Protein AF-A0AAJ5RGN9-F1 (afdb_monomer)

Organism: Latilactobacillus curvatus (NCBI:txid28038)

Secondary structure (DSSP, 8-state):
--S-HHHHHH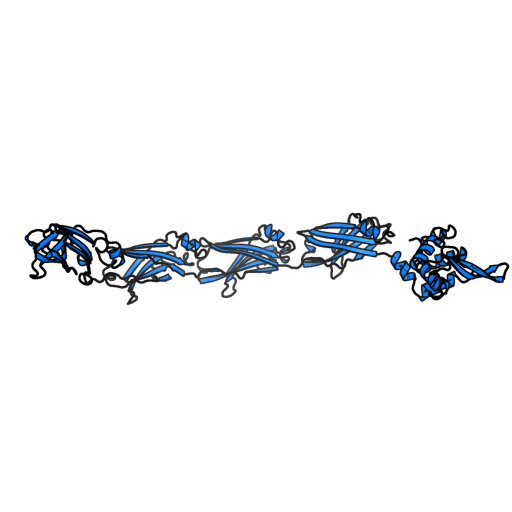HHHHHHTTTTSHHHHHS--SS--BS-BTTBEEEEEEEEEETTEEEEEEEEEE--SSHHHHHHHHHHHHHH-GGGTTTTT---HHHHHHHHHHTTS-S-TTHHHHHHHHHHHTTTHHHHHHHHS-EEEEEEEEEEETTEEEEEEEEEEGGGTT--EEEEEEEETTT--EEEEEE---B--HHHHHHSTT-GGGTT-EEEEEEEPPGGGTT-EEEEEEEEESSTTSSSSEEEEEEEEEEE----EEEEEEEEEEETTEEEEEEEEEEGGGGG-SEEEEEEEETTT--EEEEEE---B--HHHHHHSTTSTTSTT-EEEEEEE--TTTTT-EEEEEEEEESSTTS--EEEEEEEEEEEES--EEEEEEEEEEETTEEEEEEEEEEGGGGT--EEEEEEEETTT--EEEEEEE--B--HHHHHH-TTSTTGGG-EEEEEEE--TTTTT-EEEEEEEEESSSSTTSSEEEEE-SS-EEPPPS-TTTT-EEEEEEEEE-SSEEEEEEEEE-GGGTT--EEEEEEEETTT--EEEEEEE--B--HHHHHH-TTSTTGGG-EEEEEEE--TTTTT-EEEEEEEEESSTTS-SSEEEEEEEEEEE--

Radius of gyration: 55.75 Å; Cα contacts (8 Å, |Δi|>4): 1409; chains: 1; bounding box: 126×39×143 Å

Solvent-accessible surface area (backbone atoms only — not comparable to full-atom values): 32634 Å² total; per-residue (Å²): 108,63,75,52,56,20,56,52,52,23,43,30,38,65,60,4,58,72,54,67,31,69,54,20,65,76,20,19,26,33,67,70,52,70,41,62,41,97,85,30,55,41,82,43,80,42,80,45,82,56,96,91,41,80,43,80,44,79,41,50,25,30,27,38,97,37,58,65,56,34,52,53,51,50,52,48,53,46,74,71,37,77,80,42,58,87,42,46,65,56,86,48,64,73,57,39,34,45,46,43,40,75,63,58,75,51,91,57,94,53,48,32,60,53,37,51,49,44,22,63,76,66,52,28,55,56,55,35,42,67,76,60,66,41,76,50,70,53,72,80,39,75,46,81,55,58,64,27,32,42,42,24,32,36,48,35,36,45,85,43,71,81,32,84,34,39,33,43,31,40,19,36,58,86,79,62,45,81,75,48,77,42,82,54,71,67,31,80,27,68,70,48,20,68,77,36,71,81,33,76,33,16,37,52,20,21,40,76,46,78,43,75,66,50,83,92,45,66,61,39,46,27,22,44,29,46,34,35,7,58,33,94,84,58,83,43,73,64,51,78,47,77,48,87,62,72,44,72,27,64,75,40,74,52,68,51,75,78,38,75,46,35,53,89,49,20,39,40,38,31,32,36,52,23,30,42,56,44,79,67,36,70,33,37,32,42,34,39,24,32,60,86,78,70,43,77,71,50,72,40,85,51,71,65,35,81,26,68,69,45,25,71,74,43,35,74,25,78,33,17,39,54,15,19,42,74,50,77,42,75,69,50,77,86,51,47,75,39,37,36,25,49,32,44,35,26,18,57,35,83,82,83,52,56,83,56,43,76,44,79,47,89,67,65,46,68,28,63,54,78,50,71,54,47,84,51,66,52,71,55,102,58,34,42,37,42,37,36,34,52,25,30,34,52,41,88,55,21,71,35,40,33,39,36,36,24,31,64,87,76,71,44,79,62,50,71,48,77,50,65,69,35,80,25,67,68,45,24,69,77,38,51,57,35,40,30,17,40,52,15,18,40,66,48,80,41,75,69,47,85,80,45,60,52,35,46,30,31,43,32,46,30,32,5,50,40,94,57,69,89,42,75,61,49,76,46,69,43,90,60,71,44,77,42,63,67,84,55,59,75,74,60,74,47,65,48,51,77,40,60,47,60,76,77,57,32,38,36,41,28,33,36,52,27,24,50,62,43,68,84,31,84,36,38,32,40,34,36,25,33,66,87,77,71,41,78,77,48,74,44,82,55,66,70,33,80,25,68,68,45,26,70,75,42,60,89,28,75,36,15,45,54,18,22,37,75,48,74,41,76,64,48,84,90,47,50,80,34,44,36,29,40,33,46,32,31,10,62,36,94,86,68,83,45,78,66,48,77,42,80,42,86,50,69,28,68,29,108

InterPro domains:
  IPR002901 Mannosyl-glycoprotein endo-beta-N-acetylglucosamidase-like domain [PF01832] (4-124)
  IPR002901 Mannosyl-glycoprotein endo-beta-N-acetylglucosamidase-like domain [SM00047] (2-128)
  IPR051056 Glycosyl Hydrolase Family 73 [PTHR33308] (5-159)

Sequence (608 aa):
MYLLPSVSGAQAILESSWGQSLLATDANNLFGIKGEYNGQFSIMPTQEFVNGQYITVNAKFRKYPSWNESIEDHGDFLASNSRYNNLLHVTDYKKVTRLLQSDGYATAPTYATSLNRIIEQYHLYDWDNSVIDVNSADLNAASVEGNKIHIKGWHVNSKAANQQNSFLFLLDANTKAEVKRYRIQRKDRQDVKNTFPNVTTALNSGFDEEIPVTDDMYGRKFVVMSRYSGDVNGNSNNTDYLFNNVISFPDSTASHLDTFKITNNKIEITGWHASTASRTAQSSYLILMNASNGQEYKRYKITRNARPDVQAAVPYIYNSLNSGFKLEIPITSDMHGKTFKVISRYASQDNEQGSLSDANFDQTIGLNENISSINDGWMDAHMLHVRGWHAIDDIANKPYHTLIFMDANTNSELSRTTVTNTQRPDVQQAYPNVANSLNSGFSADINLTAKMKGKKIYVLSRYSKTANPNQDFIDSRLSRDISTFSTNENAENVGNIDELISNGATLKARGWHAANATKGKQYHFLILMDRNSNQEIKRVKVTNEKRTDVRAAVPYLYNSLNSGFNTDIPITNDLKGRYIYVISRYTSDSAGNKDAVDYLGNRTALIK

Mean predicted aligned error: 17.95 Å

pLDDT: mean 88.22, std 9.24, range [45.69, 98.06]

Nearest PDB structures (foldseek):
  7qfu-assembly1_A  TM=8.780E-01  e=5.770E-10  Enterococcus faecalis
  3vwo-assembly1_A  TM=8.612E-01  e=1.221E-07  Sphingomonas sp. A1
  5dn5-assembly2_B  TM=7.603E-01  e=1.777E-06  Salmonella enterica subsp. enterica serovar Typhimurium str. LT2
  3k3t-assembly1_A  TM=7.595E-01  e=2.727E-06  Sphingomonas sp. A1
  7k0z-assembly1_C  TM=2.477E-01  e=3.967E-05  Monodelphis domestica

Foldseek 3Di:
DFDFQLLLVLQLCVQCVNLVRPCCVVQVASRQAFDEDVNDWDWDWDWDQDPNDTDTDTTTTYGDPHVVVNSVVVSVVLVVDPLNNVLTPDLDLLVSLVSCVVSPVDPDPCRSVSSVCSCVVVVSNVSSCPLQFDWDKDWPAFDDDFQKTKTKIFIFGQLLLLQPWKKKFWAFLPPRHTDDIDTFFFDADVVQCVVNVPTNCSGRGITIDIGGRDLVQAQTKTWMKMKGHNDPVRPDRIDIDTDNDIDHLRQDKDWDWPDFFAAQQKTKTKIFIFGSLLPLFPWKWKWKAQPVPRHTPDIDTWFFAADVVQCNVCSSGPCSRRGITIDIGHHDQVQAPTKIWIKIFGANDPPPDHTSDIDGDPDIAHQFDWDWAWDDWDDADFKTKTKIFIFHSNCVQFVWKKKWKAFPVPRHTQDMDTWFFDADVVQCVVCVRTNCSRRGITIDIDGHDPSRAQTWIKMWIKGGNDNPRVHRIDTDIHPDIDGHYHPPQPPDWDKEFPDFEAPQFWTKTKMFIFGQLLVLQPWKKKFKAFPVPRDTQDIDTWFFDADVVQCVVCVNTNCSRRGITIDTGGDDPSQAQTWIWIKIWGHNDPVRDDSIDIDGYPDIYHHD

Structure (mmCIF, N/CA/C/O backbone):
data_AF-A0AAJ5RGN9-F1
#
_entry.id   AF-A0AAJ5RGN9-F1
#
loop_
_atom_site.group_PDB
_atom_site.id
_atom_site.type_symbol
_atom_site.label_atom_id
_atom_site.label_alt_id
_atom_site.label_comp_id
_atom_site.label_asym_id
_atom_site.label_entity_id
_atom_site.label_seq_id
_atom_site.pdbx_PDB_ins_code
_atom_site.Cartn_x
_atom_site.Cartn_y
_atom_site.Cartn_z
_atom_site.occupancy
_atom_site.B_iso_or_equiv
_atom_site.auth_seq_id
_atom_site.auth_comp_id
_atom_site.auth_asym_id
_atom_site.auth_atom_id
_atom_site.pdbx_PDB_model_num
ATOM 1 N N . MET A 1 1 ? 25.162 -4.848 -51.001 1.00 52.41 1 MET A N 1
ATOM 2 C CA . MET A 1 1 ? 25.128 -3.550 -51.710 1.00 52.41 1 MET A CA 1
ATOM 3 C C . MET A 1 1 ? 25.912 -3.663 -53.006 1.00 52.41 1 MET A C 1
ATOM 5 O O . MET A 1 1 ? 27.101 -3.956 -52.946 1.00 52.41 1 MET A O 1
ATOM 9 N N . TYR A 1 2 ? 25.239 -3.533 -54.150 1.00 67.69 2 TYR A N 1
ATOM 10 C CA . TYR A 1 2 ? 25.827 -3.798 -55.469 1.00 67.69 2 TYR A CA 1
ATOM 11 C C . TYR A 1 2 ? 26.401 -2.534 -56.136 1.00 67.69 2 TYR A C 1
ATOM 13 O O . TYR A 1 2 ? 27.426 -2.634 -56.796 1.00 67.69 2 TYR A O 1
ATOM 21 N N . LEU A 1 3 ? 25.829 -1.350 -55.879 1.00 81.00 3 LEU A N 1
ATOM 22 C CA . LEU A 1 3 ? 26.261 -0.058 -56.429 1.00 81.00 3 LEU A CA 1
ATOM 23 C C . LEU A 1 3 ? 26.035 1.071 -55.407 1.00 81.00 3 LEU A C 1
ATOM 25 O O . LEU A 1 3 ? 25.104 0.985 -54.606 1.00 81.00 3 LEU A O 1
ATOM 29 N N . LEU A 1 4 ? 26.874 2.111 -55.434 1.00 89.94 4 LEU A N 1
ATOM 30 C CA . LEU A 1 4 ? 26.773 3.287 -54.561 1.00 89.94 4 LEU A CA 1
ATOM 31 C C . LEU A 1 4 ? 25.638 4.239 -55.008 1.00 89.94 4 LEU A C 1
ATOM 33 O O . LEU A 1 4 ? 25.644 4.681 -56.165 1.00 89.94 4 LEU A O 1
ATOM 37 N N . PRO A 1 5 ? 24.674 4.580 -54.126 1.00 92.25 5 PRO A N 1
ATOM 38 C CA . PRO A 1 5 ? 23.654 5.591 -54.373 1.00 92.25 5 PRO A CA 1
ATOM 39 C C . PRO A 1 5 ? 24.228 6.930 -54.820 1.00 92.25 5 PRO A C 1
ATOM 41 O O . PRO A 1 5 ? 23.656 7.551 -55.711 1.00 92.25 5 PRO A O 1
ATOM 44 N N . SER A 1 6 ? 25.366 7.357 -54.265 1.00 95.12 6 SER A N 1
ATOM 45 C CA . SER A 1 6 ? 26.010 8.617 -54.643 1.00 95.12 6 SER A CA 1
ATOM 46 C C . SER A 1 6 ? 26.398 8.640 -56.120 1.00 95.12 6 SER A C 1
ATOM 48 O O . SER A 1 6 ? 26.142 9.617 -56.823 1.00 95.12 6 SER A O 1
ATOM 50 N N . VAL A 1 7 ? 26.961 7.532 -56.611 1.00 95.44 7 VAL A N 1
ATOM 51 C CA . VAL A 1 7 ? 27.383 7.360 -58.002 1.00 95.44 7 VAL A CA 1
ATOM 52 C C . VAL A 1 7 ? 26.166 7.311 -58.915 1.00 95.44 7 VAL A C 1
ATOM 54 O O . VAL A 1 7 ? 26.137 8.023 -59.914 1.00 95.44 7 VAL A O 1
ATOM 57 N N . SER A 1 8 ? 25.132 6.556 -58.536 1.00 95.00 8 SER A N 1
ATOM 58 C CA . SER A 1 8 ? 23.880 6.490 -59.303 1.00 95.00 8 SER A CA 1
ATOM 59 C C . SER A 1 8 ? 23.205 7.861 -59.395 1.00 95.00 8 SER A C 1
ATOM 61 O O . SER A 1 8 ? 22.815 8.287 -60.478 1.00 95.00 8 SER A O 1
ATOM 63 N N . GLY A 1 9 ? 23.125 8.599 -58.285 1.00 96.38 9 GLY A N 1
ATOM 64 C CA . GLY A 1 9 ? 22.582 9.956 -58.260 1.00 96.38 9 GLY A CA 1
ATOM 65 C C . GLY A 1 9 ? 23.393 10.926 -59.118 1.00 96.38 9 GLY A C 1
ATOM 66 O O . GLY A 1 9 ? 22.825 11.697 -59.887 1.00 96.38 9 GLY A O 1
ATOM 67 N N . ALA A 1 10 ? 24.724 10.855 -59.048 1.00 97.31 10 ALA A N 1
ATOM 68 C CA . ALA A 1 10 ? 25.598 11.705 -59.847 1.00 97.31 10 ALA A CA 1
ATOM 69 C C . ALA A 1 10 ? 25.514 11.405 -61.349 1.00 97.31 10 ALA A C 1
ATOM 71 O O . ALA A 1 10 ? 25.504 12.342 -62.147 1.00 97.31 10 ALA A O 1
ATOM 72 N N . GLN A 1 11 ? 25.425 10.127 -61.735 1.00 96.00 11 GLN A N 1
ATOM 73 C CA . GLN A 1 11 ? 25.200 9.730 -63.125 1.00 96.00 11 GLN A CA 1
ATOM 74 C C . GLN A 1 11 ? 23.835 10.218 -63.601 1.00 96.00 11 GLN A C 1
ATOM 76 O O . GLN A 1 11 ? 23.774 10.893 -64.620 1.00 96.00 11 GLN A O 1
ATOM 81 N N . ALA A 1 12 ? 22.765 10.002 -62.831 1.00 96.81 12 ALA A N 1
ATOM 82 C CA . ALA A 1 12 ? 21.447 10.523 -63.180 1.00 96.81 12 ALA A CA 1
ATOM 83 C C . ALA A 1 12 ? 21.486 12.045 -63.391 1.00 96.81 12 ALA A C 1
ATOM 85 O O . ALA A 1 12 ? 21.034 12.526 -64.423 1.00 96.81 12 ALA A O 1
ATOM 86 N N . ILE A 1 13 ? 22.088 12.812 -62.476 1.00 97.19 13 ILE A N 1
ATOM 87 C CA . ILE A 1 13 ? 22.228 14.272 -62.605 1.00 97.19 13 ILE A CA 1
ATOM 88 C C . ILE A 1 13 ? 22.978 14.663 -63.886 1.00 97.19 13 ILE A C 1
ATOM 90 O O . ILE A 1 13 ? 22.528 15.555 -64.612 1.00 97.19 13 ILE A O 1
ATOM 94 N N . LEU A 1 14 ? 24.120 14.018 -64.147 1.00 95.00 14 LEU A N 1
ATOM 95 C CA . LEU A 1 14 ? 24.997 14.342 -65.269 1.00 95.00 14 LEU A CA 1
ATOM 96 C C . LEU A 1 14 ? 24.352 13.998 -66.616 1.00 95.00 14 LEU A C 1
ATOM 98 O O . LEU A 1 14 ? 24.312 14.847 -67.504 1.00 95.00 14 LEU A O 1
ATOM 102 N N . GLU A 1 15 ? 23.837 12.778 -66.754 1.00 92.06 15 GLU A N 1
ATOM 103 C CA . GLU A 1 15 ? 23.309 12.238 -68.013 1.00 92.06 15 GLU A CA 1
ATOM 104 C C . GLU A 1 15 ? 21.949 12.859 -68.378 1.00 92.06 15 GLU A C 1
ATOM 106 O O . GLU A 1 15 ? 21.635 13.064 -69.552 1.00 92.06 15 GLU A O 1
ATOM 111 N N . SER A 1 16 ? 21.140 13.221 -67.377 1.00 94.31 16 SER A N 1
ATOM 112 C CA . SER A 1 16 ? 19.808 13.802 -67.596 1.00 94.31 16 SER A CA 1
ATOM 113 C C . SER A 1 16 ? 19.771 15.329 -67.593 1.00 94.31 16 SER A C 1
ATOM 115 O O . SER A 1 16 ? 18.699 15.901 -67.781 1.00 94.31 16 SER A O 1
ATOM 117 N N . SER A 1 17 ? 20.902 16.009 -67.370 1.00 93.56 17 SER A N 1
ATOM 118 C CA . SER A 1 17 ? 20.924 17.461 -67.128 1.00 93.56 17 SER A CA 1
ATOM 119 C C . SER A 1 17 ? 19.930 17.870 -66.030 1.00 93.56 17 SER A C 1
ATOM 121 O O . SER A 1 17 ? 19.039 18.682 -66.266 1.00 93.56 17 SER A O 1
ATOM 123 N N . TRP A 1 18 ? 20.047 17.276 -64.836 1.00 94.81 18 TRP A N 1
ATOM 124 C CA . TRP A 1 18 ? 19.104 17.497 -63.722 1.00 94.81 18 TRP A CA 1
ATOM 125 C C . TRP A 1 18 ? 17.646 17.132 -64.045 1.00 94.81 18 TRP A C 1
ATOM 127 O O . TRP A 1 18 ? 16.711 17.810 -63.621 1.00 94.81 18 TRP A O 1
ATOM 137 N N . GLY A 1 19 ? 17.444 16.067 -64.818 1.00 94.38 19 GLY A N 1
ATOM 138 C CA . GLY A 1 19 ? 16.126 15.596 -65.241 1.00 94.38 19 GLY A CA 1
ATOM 139 C C . GLY A 1 19 ? 15.469 16.451 -66.325 1.00 94.38 19 GLY A C 1
ATOM 140 O O . GLY A 1 19 ? 14.308 16.222 -66.644 1.00 94.38 19 GLY A O 1
ATOM 141 N N . GLN A 1 20 ? 16.181 17.435 -66.883 1.00 94.81 20 GLN A N 1
ATOM 142 C CA . GLN A 1 20 ? 15.637 18.379 -67.865 1.00 94.81 20 GLN A CA 1
ATOM 143 C C . GLN A 1 20 ? 15.880 17.955 -69.317 1.00 94.81 20 GLN A C 1
ATOM 145 O O . GLN A 1 20 ? 15.343 18.580 -70.231 1.00 94.81 20 GLN A O 1
ATOM 150 N N . SER A 1 21 ? 16.707 16.933 -69.563 1.00 93.31 21 SER A N 1
ATOM 151 C CA . SER A 1 21 ? 16.941 16.451 -70.922 1.00 93.31 21 SER A CA 1
ATOM 152 C C . SER A 1 21 ? 15.660 15.862 -71.509 1.00 93.31 21 SER A C 1
ATOM 154 O O . SER A 1 21 ? 14.897 15.189 -70.818 1.00 93.31 21 SER A O 1
ATOM 156 N N . LEU A 1 22 ? 15.460 16.052 -72.815 1.00 90.81 22 LEU A N 1
ATOM 157 C CA . LEU A 1 22 ? 14.297 15.510 -73.525 1.00 90.81 22 LEU A CA 1
ATOM 158 C C . LEU A 1 22 ? 14.175 13.988 -73.345 1.00 90.81 22 LEU A C 1
ATOM 160 O O . LEU A 1 22 ? 13.083 13.438 -73.253 1.00 90.81 22 LEU A O 1
ATOM 164 N N . LEU A 1 23 ? 15.312 13.291 -73.259 1.00 93.19 23 LEU A N 1
ATOM 165 C CA . LEU A 1 23 ? 15.337 11.853 -73.021 1.00 93.19 23 LEU A CA 1
ATOM 166 C C . LEU A 1 23 ? 14.845 11.492 -71.604 1.00 93.19 23 LEU A C 1
ATOM 168 O O . LEU A 1 23 ? 14.118 10.510 -71.438 1.00 93.19 23 LEU A O 1
ATOM 172 N N . ALA A 1 24 ? 15.185 12.296 -70.597 1.00 94.75 24 ALA A N 1
ATOM 173 C CA . ALA A 1 24 ? 14.723 12.103 -69.227 1.00 94.75 24 ALA A CA 1
ATOM 174 C C . ALA A 1 24 ? 13.245 12.479 -69.036 1.00 94.75 24 ALA A C 1
ATOM 176 O O . ALA A 1 24 ? 12.556 11.803 -68.274 1.00 94.75 24 ALA A O 1
ATOM 177 N N . THR A 1 25 ? 12.744 13.504 -69.734 1.00 94.62 25 THR A N 1
ATOM 178 C CA . THR A 1 25 ? 11.343 13.948 -69.628 1.00 94.62 25 THR A CA 1
ATOM 179 C C . THR A 1 25 ? 10.381 13.087 -70.443 1.00 94.62 25 THR A C 1
ATOM 181 O O . THR A 1 25 ? 9.309 12.744 -69.954 1.00 94.62 25 THR A O 1
ATOM 184 N N . ASP A 1 26 ? 10.756 12.694 -71.665 1.00 92.62 26 ASP A N 1
ATOM 185 C CA . ASP A 1 26 ? 9.829 12.036 -72.601 1.00 92.62 26 ASP A CA 1
ATOM 186 C C . ASP A 1 26 ? 9.930 10.508 -72.563 1.00 92.62 26 ASP A C 1
ATOM 188 O O . ASP A 1 26 ? 8.979 9.792 -72.909 1.00 92.62 26 ASP A O 1
ATOM 192 N N . ALA A 1 27 ? 11.104 9.995 -72.187 1.00 94.94 27 ALA A N 1
ATOM 193 C CA . ALA A 1 27 ? 11.371 8.564 -72.115 1.00 94.94 27 ALA A CA 1
ATOM 194 C C . ALA A 1 27 ? 11.652 8.067 -70.691 1.00 94.94 27 ALA A C 1
ATOM 196 O O . ALA A 1 27 ? 11.913 6.876 -70.529 1.00 94.94 27 ALA A O 1
ATOM 197 N N . ASN A 1 28 ? 11.603 8.943 -69.677 1.00 97.31 28 ASN A N 1
ATOM 198 C CA . ASN A 1 28 ? 11.957 8.630 -68.289 1.00 97.31 28 ASN A CA 1
ATOM 199 C C . ASN A 1 28 ? 13.363 8.027 -68.125 1.00 97.31 28 ASN A C 1
ATOM 201 O O . ASN A 1 28 ? 13.630 7.365 -67.130 1.00 97.31 28 ASN A O 1
ATOM 205 N N . ASN A 1 29 ? 14.260 8.220 -69.095 1.00 96.00 29 ASN A N 1
ATOM 206 C CA . ASN A 1 29 ? 15.572 7.580 -69.122 1.00 96.00 29 ASN A CA 1
ATOM 207 C C . ASN A 1 29 ? 16.629 8.538 -68.573 1.00 96.00 29 ASN A C 1
ATOM 209 O O . ASN A 1 29 ? 17.116 9.423 -69.278 1.00 96.00 29 ASN A O 1
ATOM 213 N N . LEU A 1 30 ? 16.961 8.353 -67.295 1.00 96.81 30 LEU A N 1
ATOM 214 C CA . LEU A 1 30 ? 17.867 9.232 -66.554 1.00 96.81 30 LEU A CA 1
ATOM 215 C C . LEU A 1 30 ? 19.346 9.013 -66.887 1.00 96.81 30 LEU A C 1
ATOM 217 O O . LEU A 1 30 ? 20.150 9.900 -66.628 1.00 96.81 30 LEU A O 1
ATOM 221 N N . PHE A 1 31 ? 19.704 7.853 -67.442 1.00 94.75 31 PHE A N 1
ATOM 222 C CA . PHE A 1 31 ? 21.093 7.386 -67.547 1.00 94.75 31 PHE A CA 1
ATOM 223 C C . PHE A 1 31 ? 21.596 7.261 -68.990 1.00 94.75 31 PHE A C 1
ATOM 225 O O . PHE A 1 31 ? 22.721 6.819 -69.212 1.00 94.75 31 PHE A O 1
ATOM 232 N N . GLY A 1 32 ? 20.761 7.596 -69.979 1.00 90.31 32 GLY A N 1
ATOM 233 C CA . GLY A 1 32 ? 21.123 7.509 -71.393 1.00 90.31 32 GLY A CA 1
ATOM 234 C C . GLY A 1 32 ? 21.315 6.076 -71.902 1.00 90.31 32 GLY A C 1
ATOM 235 O O . GLY A 1 32 ? 22.063 5.861 -72.857 1.00 90.31 32 GLY A O 1
ATOM 236 N N . ILE A 1 33 ? 20.659 5.076 -71.297 1.00 89.75 33 ILE A N 1
ATOM 237 C CA . ILE A 1 33 ? 20.861 3.666 -71.669 1.00 89.75 33 ILE A CA 1
ATOM 238 C C . ILE A 1 33 ? 20.246 3.398 -73.051 1.00 89.75 33 ILE A C 1
ATOM 240 O O . ILE A 1 33 ? 19.043 3.586 -73.268 1.00 89.75 33 ILE A O 1
ATOM 244 N N . LYS A 1 34 ? 21.080 2.949 -73.997 1.00 89.38 34 LYS A N 1
ATOM 245 C CA . LYS A 1 34 ? 20.669 2.575 -75.359 1.00 89.38 34 LYS A CA 1
ATOM 246 C C . LYS A 1 34 ? 19.910 1.237 -75.382 1.00 89.38 34 LYS A C 1
ATOM 248 O O . LYS A 1 34 ? 20.109 0.365 -74.534 1.00 89.38 34 LYS A O 1
ATOM 253 N N . GLY A 1 35 ? 19.064 1.058 -76.393 1.00 91.81 35 GLY A N 1
ATOM 254 C CA . GLY A 1 35 ? 18.297 -0.165 -76.638 1.00 91.81 35 GLY A CA 1
ATOM 255 C C . GLY A 1 35 ? 16.803 -0.006 -76.373 1.00 91.81 35 GLY A C 1
ATOM 256 O O . GLY A 1 35 ? 16.232 1.056 -76.609 1.00 91.81 35 GLY A O 1
ATOM 257 N N . GLU A 1 36 ? 16.178 -1.086 -75.912 1.00 93.88 36 GLU A N 1
ATOM 258 C CA . GLU A 1 36 ? 14.736 -1.185 -75.675 1.00 93.88 36 GLU A CA 1
ATOM 259 C C . GLU A 1 36 ? 14.497 -1.726 -74.259 1.00 93.88 36 GLU A C 1
ATOM 261 O O . GLU A 1 36 ? 15.233 -2.602 -73.805 1.00 93.88 36 GLU A O 1
ATOM 266 N N . TYR A 1 37 ? 13.487 -1.207 -73.560 1.00 93.88 37 TYR A N 1
ATOM 267 C CA . TYR A 1 37 ? 13.038 -1.717 -72.262 1.00 93.88 37 TYR A CA 1
ATOM 268 C C . TYR A 1 37 ? 11.633 -2.288 -72.437 1.00 93.88 37 TYR A C 1
ATOM 270 O O . TYR A 1 37 ? 10.709 -1.554 -72.779 1.00 93.88 37 TYR A O 1
ATOM 278 N N . ASN A 1 38 ? 11.475 -3.609 -72.298 1.00 93.4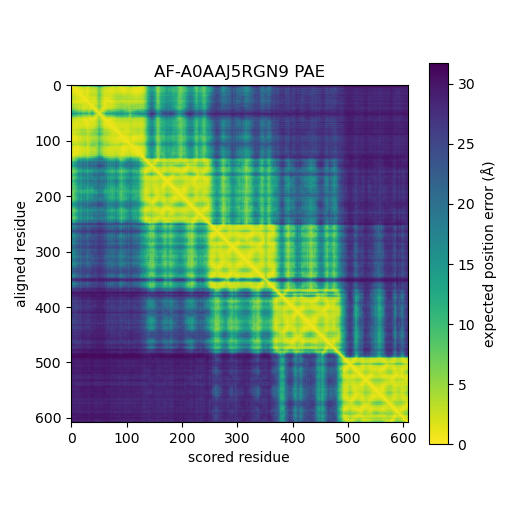4 38 ASN A N 1
ATOM 279 C CA . ASN A 1 38 ? 10.216 -4.315 -72.584 1.00 93.44 38 ASN A CA 1
ATOM 280 C C . ASN A 1 38 ? 9.605 -3.941 -73.956 1.00 93.44 38 ASN A C 1
ATOM 282 O O . ASN A 1 38 ? 8.401 -3.724 -74.090 1.00 93.44 38 ASN A O 1
ATOM 286 N N . GLY A 1 39 ? 10.463 -3.814 -74.976 1.00 92.75 39 GLY A N 1
ATOM 287 C CA . GLY A 1 39 ? 10.092 -3.416 -76.341 1.00 92.75 39 GLY A CA 1
ATOM 288 C C . GLY A 1 39 ? 9.812 -1.918 -76.538 1.00 92.75 39 GLY A C 1
ATOM 289 O O . GLY A 1 39 ? 9.517 -1.501 -77.655 1.00 92.75 39 GLY A O 1
ATOM 290 N N . GLN A 1 40 ? 9.906 -1.092 -75.490 1.00 95.75 40 GLN A N 1
ATOM 291 C CA . GLN A 1 40 ? 9.713 0.359 -75.564 1.00 95.75 40 GLN A CA 1
ATOM 292 C C . GLN A 1 40 ? 11.047 1.091 -75.753 1.00 95.75 40 GLN A C 1
ATOM 294 O O . GLN A 1 40 ? 12.031 0.834 -75.052 1.00 95.75 40 GLN A O 1
ATOM 299 N N . PHE A 1 41 ? 11.072 2.048 -76.682 1.00 95.81 41 PHE A N 1
ATOM 300 C CA . PHE A 1 41 ? 12.230 2.900 -76.948 1.00 95.81 41 PHE A CA 1
ATOM 301 C C . PHE A 1 41 ? 11.814 4.300 -77.408 1.00 95.81 41 PHE A C 1
ATOM 303 O O . PHE A 1 41 ? 10.680 4.530 -77.826 1.00 95.81 41 PHE A O 1
ATOM 310 N N . SER A 1 42 ? 12.761 5.232 -77.357 1.00 93.19 42 SER A N 1
ATOM 311 C CA . SER A 1 42 ? 12.681 6.551 -77.979 1.00 93.19 42 SER A CA 1
ATOM 312 C C . SER A 1 42 ? 13.862 6.733 -78.932 1.00 93.19 42 SER A C 1
ATOM 314 O O . SER A 1 42 ? 14.991 6.371 -78.596 1.00 93.19 42 SER A O 1
ATOM 316 N N . ILE A 1 43 ? 13.612 7.241 -80.141 1.00 92.00 43 ILE A N 1
ATOM 317 C CA . ILE A 1 43 ? 14.674 7.535 -81.112 1.00 92.00 43 ILE A CA 1
ATOM 318 C C . ILE A 1 43 ? 15.131 8.967 -80.876 1.00 92.00 43 ILE A C 1
ATOM 320 O O . ILE A 1 43 ? 14.345 9.894 -81.050 1.00 92.00 43 ILE A O 1
ATOM 324 N N . MET A 1 44 ? 16.401 9.136 -80.519 1.00 86.75 44 MET A N 1
ATOM 325 C CA . MET A 1 44 ? 16.999 10.449 -80.288 1.00 86.75 44 MET A CA 1
ATOM 326 C C . MET A 1 44 ? 18.308 10.588 -81.072 1.00 86.75 44 MET A C 1
ATOM 328 O O . MET A 1 44 ? 19.048 9.602 -81.209 1.00 86.75 44 MET A O 1
ATOM 332 N N . PRO A 1 45 ? 18.627 11.795 -81.574 1.00 85.25 45 PRO A N 1
ATOM 333 C CA . PRO A 1 45 ? 19.948 12.070 -82.115 1.00 85.25 45 PRO A CA 1
ATOM 334 C C . PRO A 1 45 ? 20.987 11.993 -80.989 1.00 85.25 45 PRO A C 1
ATOM 336 O O . PRO A 1 45 ? 20.802 12.551 -79.910 1.00 85.25 45 PRO A O 1
ATOM 339 N N . THR A 1 46 ? 22.098 11.309 -81.239 1.00 81.19 46 THR A N 1
ATOM 340 C CA . THR A 1 46 ? 23.233 11.198 -80.320 1.00 81.19 46 THR A CA 1
ATOM 341 C C . THR A 1 46 ? 24.539 11.422 -81.075 1.00 81.19 46 THR A C 1
ATOM 343 O O . THR A 1 46 ? 24.620 11.172 -82.279 1.00 81.19 46 THR A O 1
ATOM 346 N N . GLN A 1 47 ? 25.553 11.944 -80.388 1.00 78.50 47 GLN A N 1
ATOM 347 C CA . GLN A 1 47 ? 26.877 12.147 -80.966 1.00 78.50 47 GLN A CA 1
ATOM 348 C C . GLN A 1 47 ? 27.731 10.901 -80.736 1.00 78.50 47 GLN A C 1
ATOM 350 O O . GLN A 1 47 ? 27.967 10.506 -79.596 1.00 78.50 47 GLN A O 1
ATOM 355 N N . GLU A 1 48 ? 28.217 10.294 -81.814 1.00 72.06 48 GLU A N 1
ATOM 356 C CA . GLU A 1 48 ? 29.172 9.190 -81.763 1.00 72.06 48 GLU A CA 1
ATOM 357 C C . GLU A 1 48 ? 30.524 9.646 -82.304 1.00 72.06 48 GLU A C 1
ATOM 359 O O . GLU A 1 48 ? 30.603 10.394 -83.278 1.00 72.06 48 GLU A O 1
ATOM 364 N N . PHE A 1 49 ? 31.601 9.213 -81.651 1.00 64.94 49 PHE A N 1
ATOM 365 C CA . PHE A 1 49 ? 32.959 9.502 -82.089 1.00 64.94 49 PHE A CA 1
ATOM 366 C C . PHE A 1 49 ? 33.466 8.332 -82.931 1.00 64.94 49 PHE A C 1
ATOM 368 O O . PHE A 1 49 ? 33.818 7.279 -82.400 1.00 64.94 49 PHE A O 1
ATOM 375 N N . VAL A 1 50 ? 33.471 8.510 -84.251 1.00 71.12 50 VAL A N 1
ATOM 376 C CA . VAL A 1 50 ? 33.845 7.480 -85.227 1.00 71.12 50 VAL A CA 1
ATOM 377 C C . VAL A 1 50 ? 34.951 8.051 -86.112 1.00 71.12 50 VAL A C 1
ATOM 379 O O . VAL A 1 50 ? 34.820 9.149 -86.643 1.00 71.12 50 VAL A O 1
ATOM 382 N N . ASN A 1 51 ? 36.067 7.330 -86.258 1.00 66.19 51 ASN A N 1
ATOM 383 C CA . ASN A 1 51 ? 37.213 7.732 -87.092 1.00 66.19 51 ASN A CA 1
ATOM 384 C C . ASN A 1 51 ? 37.791 9.133 -86.783 1.00 66.19 51 ASN A C 1
ATOM 386 O O . ASN A 1 51 ? 38.218 9.848 -87.686 1.00 66.19 51 ASN A O 1
ATOM 390 N N . GLY A 1 52 ? 37.822 9.535 -85.509 1.00 73.38 52 GLY A N 1
ATOM 391 C CA . GLY A 1 52 ? 38.435 10.803 -85.094 1.00 73.38 52 GLY A CA 1
ATOM 392 C C . GLY A 1 52 ? 37.529 12.036 -85.204 1.00 73.38 52 GLY A C 1
ATOM 393 O O . GLY A 1 52 ? 37.997 13.141 -84.933 1.00 73.38 52 GLY A O 1
ATOM 394 N N . GLN A 1 53 ? 36.252 11.875 -85.577 1.00 75.69 53 GLN A N 1
ATOM 395 C CA . GLN A 1 53 ? 35.273 12.963 -85.670 1.00 75.69 53 GLN A CA 1
ATOM 396 C C . GLN A 1 53 ? 33.954 12.605 -84.973 1.00 75.69 53 GLN A C 1
ATOM 398 O O . GLN A 1 53 ? 33.554 11.442 -84.918 1.00 75.69 53 GLN A O 1
ATOM 403 N N . TYR A 1 54 ? 33.269 13.623 -84.446 1.00 74.62 54 TYR A N 1
ATOM 404 C CA . TYR A 1 54 ? 31.910 13.479 -83.927 1.00 74.62 54 TYR A CA 1
ATOM 405 C C . TYR A 1 54 ? 30.908 13.508 -85.083 1.00 74.62 54 TYR A C 1
ATOM 407 O O . TYR A 1 54 ? 30.846 14.490 -85.822 1.00 74.62 54 TYR A O 1
ATOM 415 N N . ILE A 1 55 ? 30.106 12.453 -85.213 1.00 81.19 55 ILE A N 1
ATOM 416 C CA . ILE A 1 55 ? 28.957 12.386 -86.120 1.00 81.19 55 ILE A CA 1
ATOM 417 C C . ILE A 1 55 ? 27.663 12.318 -85.307 1.00 81.19 55 ILE A C 1
ATOM 419 O O . ILE A 1 55 ? 27.631 11.728 -84.229 1.00 81.19 55 ILE A O 1
ATOM 423 N N . THR A 1 56 ? 26.585 12.915 -85.813 1.00 83.50 56 THR A N 1
ATOM 424 C CA . THR A 1 56 ? 25.250 12.771 -85.216 1.00 83.50 56 THR A CA 1
ATOM 425 C C . THR A 1 56 ? 24.522 11.616 -85.888 1.00 83.50 56 THR A C 1
ATOM 427 O O . THR A 1 56 ? 24.306 11.639 -87.098 1.00 83.50 56 THR A O 1
ATOM 430 N N . VAL A 1 57 ? 24.125 10.620 -85.102 1.00 84.12 57 VAL A N 1
ATOM 431 C CA . VAL A 1 57 ? 23.342 9.464 -85.555 1.00 84.12 57 VAL A CA 1
ATOM 432 C C . VAL A 1 57 ? 22.071 9.338 -84.724 1.00 84.12 57 VAL A C 1
ATOM 434 O O . VAL A 1 57 ? 22.043 9.721 -83.557 1.00 84.12 57 VAL A O 1
ATOM 437 N N . ASN A 1 58 ? 21.007 8.794 -85.309 1.00 88.62 58 ASN A N 1
ATOM 438 C CA . ASN A 1 58 ? 19.805 8.452 -84.554 1.00 88.62 58 ASN A CA 1
ATOM 439 C C . ASN A 1 58 ? 20.005 7.093 -83.879 1.00 88.62 58 ASN A C 1
ATOM 441 O O . ASN A 1 58 ? 20.245 6.097 -84.561 1.00 88.62 58 ASN A O 1
ATOM 445 N N . ALA A 1 59 ? 19.879 7.048 -82.554 1.00 87.94 59 ALA A N 1
ATOM 446 C CA . ALA A 1 59 ? 19.978 5.819 -81.776 1.00 87.94 59 ALA A CA 1
ATOM 447 C C . ALA A 1 59 ? 18.676 5.545 -81.015 1.00 87.94 59 ALA A C 1
ATOM 449 O O . ALA A 1 59 ? 17.952 6.467 -80.633 1.00 87.94 59 ALA A O 1
ATOM 450 N N . LYS A 1 60 ? 18.388 4.260 -80.786 1.00 93.44 60 LYS A N 1
ATOM 451 C CA . LYS A 1 60 ? 17.317 3.832 -79.881 1.00 93.44 60 LYS A CA 1
ATOM 452 C C . LYS A 1 60 ? 17.806 3.935 -78.439 1.00 93.44 60 LYS A C 1
ATOM 454 O O . LYS A 1 60 ? 18.820 3.325 -78.092 1.00 93.44 60 LYS A O 1
ATOM 459 N N . PHE A 1 61 ? 17.067 4.658 -77.613 1.00 94.19 61 PHE A N 1
ATOM 460 C CA . PHE A 1 61 ? 17.243 4.709 -76.16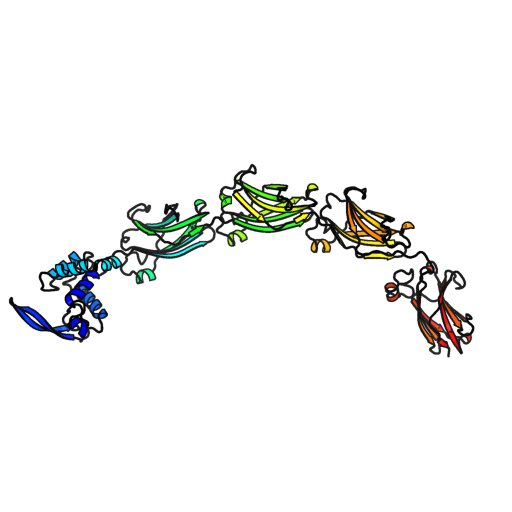6 1.00 94.19 61 PHE A CA 1
ATOM 461 C C . PHE A 1 61 ? 16.064 4.041 -75.473 1.00 94.19 61 PHE A C 1
ATOM 463 O O . PHE A 1 61 ? 14.929 4.165 -75.934 1.00 94.19 61 PHE A O 1
ATOM 470 N N . ARG A 1 62 ? 16.325 3.356 -74.357 1.00 96.38 62 ARG A N 1
ATOM 471 C CA . ARG A 1 62 ? 15.279 2.705 -73.561 1.00 96.38 62 ARG A CA 1
ATOM 472 C C . ARG A 1 62 ? 14.240 3.737 -73.119 1.00 96.38 62 ARG A C 1
ATOM 474 O O . ARG A 1 62 ? 14.608 4.867 -72.792 1.00 96.38 62 ARG A O 1
ATOM 481 N N . LYS A 1 63 ? 12.960 3.356 -73.131 1.00 96.94 63 LYS A N 1
ATOM 482 C CA . LYS A 1 63 ? 11.851 4.176 -72.627 1.00 96.94 63 LYS A CA 1
ATOM 483 C C . LYS A 1 63 ? 11.177 3.469 -71.455 1.00 96.94 63 LYS A C 1
ATOM 485 O O . LYS A 1 63 ? 10.747 2.328 -71.606 1.00 96.94 63 LYS A O 1
ATOM 490 N N . TYR A 1 64 ? 11.065 4.159 -70.324 1.00 97.44 64 TYR A N 1
ATOM 491 C CA . TYR A 1 64 ? 10.591 3.597 -69.061 1.00 97.44 64 TYR A CA 1
ATOM 492 C C . TYR A 1 64 ? 9.209 4.137 -68.655 1.00 97.44 64 TYR A C 1
ATOM 494 O O . TYR A 1 64 ? 8.863 5.272 -69.007 1.00 97.44 64 TYR A O 1
ATOM 502 N N . PRO A 1 65 ? 8.417 3.361 -67.891 1.00 96.31 65 PRO A N 1
ATOM 503 C CA . PRO A 1 65 ? 7.159 3.833 -67.309 1.00 96.31 65 PRO A CA 1
ATOM 504 C C . PRO A 1 65 ? 7.339 5.016 -66.347 1.00 96.31 65 PRO A C 1
ATOM 506 O O . PRO A 1 65 ? 6.555 5.962 -66.396 1.00 96.31 65 PRO A O 1
ATOM 509 N N . SER A 1 66 ? 8.385 4.995 -65.518 1.00 97.25 66 SER A N 1
ATOM 510 C CA . SER A 1 66 ? 8.762 6.079 -64.613 1.00 97.25 66 SER A CA 1
ATOM 511 C C . SER A 1 66 ? 10.279 6.121 -64.392 1.00 97.25 66 SER A C 1
ATOM 513 O O . SER A 1 66 ? 11.031 5.266 -64.869 1.00 97.25 66 SER A O 1
ATOM 515 N N . TRP A 1 67 ? 10.749 7.125 -63.650 1.00 96.25 67 TRP A N 1
ATOM 516 C CA . TRP A 1 67 ? 12.147 7.192 -63.218 1.00 96.25 67 TRP A CA 1
ATOM 517 C C . TRP A 1 67 ? 12.544 6.035 -62.291 1.00 96.25 67 TRP A C 1
ATOM 519 O O . TRP A 1 67 ? 13.722 5.692 -62.261 1.00 96.25 67 TRP A O 1
ATOM 529 N N . ASN A 1 68 ? 11.597 5.403 -61.582 1.00 95.38 68 ASN A N 1
ATOM 530 C CA . ASN A 1 68 ? 11.902 4.257 -60.725 1.00 95.38 68 ASN A CA 1
ATOM 531 C C . ASN A 1 68 ? 12.439 3.079 -61.548 1.00 95.38 68 ASN A C 1
ATOM 533 O O . ASN A 1 68 ? 13.527 2.585 -61.263 1.00 95.38 68 ASN A O 1
ATOM 537 N N . GLU A 1 69 ? 11.752 2.701 -62.632 1.00 96.31 69 GLU A N 1
ATOM 538 C CA . GLU A 1 69 ? 12.220 1.619 -63.506 1.00 96.31 69 GLU A CA 1
ATOM 539 C C . GLU A 1 69 ? 13.540 1.978 -64.201 1.00 96.31 69 GLU A C 1
ATOM 541 O O . GLU A 1 69 ? 14.361 1.098 -64.438 1.00 96.31 69 GLU A O 1
ATOM 546 N N . SER A 1 70 ? 13.790 3.261 -64.493 1.00 96.12 70 SER A N 1
ATOM 547 C CA . SER A 1 70 ? 15.085 3.694 -65.036 1.00 96.12 70 SER A CA 1
ATOM 548 C C . SER A 1 70 ? 16.234 3.517 -64.040 1.00 96.12 70 SER A C 1
ATOM 550 O O . SER A 1 70 ? 17.352 3.236 -64.468 1.00 96.12 70 SER A O 1
ATOM 552 N N . ILE A 1 71 ? 15.989 3.714 -62.741 1.00 94.38 71 ILE A N 1
ATOM 553 C CA . ILE A 1 71 ? 16.988 3.542 -61.676 1.00 94.38 71 ILE A CA 1
ATOM 554 C C . ILE A 1 71 ? 17.241 2.056 -61.413 1.00 94.38 71 ILE A C 1
ATOM 556 O O . ILE A 1 71 ? 18.399 1.651 -61.303 1.00 94.38 71 ILE A O 1
ATOM 560 N N . GLU A 1 72 ? 16.184 1.244 -61.359 1.00 92.38 72 GLU A N 1
ATOM 561 C CA . GLU A 1 72 ? 16.293 -0.213 -61.220 1.00 92.38 72 GLU A CA 1
ATOM 562 C C . GLU A 1 72 ? 17.066 -0.823 -62.399 1.00 92.38 72 GLU A C 1
ATOM 564 O O . GLU A 1 72 ? 18.065 -1.511 -62.193 1.00 92.38 72 GLU A O 1
ATOM 569 N N . ASP A 1 73 ? 16.692 -0.472 -63.633 1.00 93.75 73 ASP A N 1
ATOM 570 C CA . ASP A 1 73 ? 17.341 -0.968 -64.849 1.00 93.75 73 ASP A CA 1
ATOM 571 C C . ASP A 1 73 ? 18.803 -0.507 -64.976 1.00 93.75 73 ASP A C 1
ATOM 573 O O . ASP A 1 73 ? 19.635 -1.227 -65.524 1.00 93.75 73 ASP A O 1
ATOM 577 N N . HIS A 1 74 ? 19.159 0.664 -64.436 1.00 93.88 74 HIS A N 1
ATOM 578 C CA . HIS A 1 74 ? 20.556 1.095 -64.339 1.00 93.88 74 HIS A CA 1
ATOM 579 C C . HIS A 1 74 ? 21.365 0.211 -63.381 1.00 93.88 74 HIS A C 1
ATOM 581 O O . HIS A 1 74 ? 22.479 -0.206 -63.712 1.00 93.88 74 HIS A O 1
ATOM 587 N N . GLY A 1 75 ? 20.797 -0.107 -62.214 1.00 90.88 75 GLY A N 1
ATOM 588 C CA . GLY A 1 75 ? 21.396 -1.049 -61.271 1.00 90.88 75 GLY A CA 1
ATOM 589 C C . GLY A 1 75 ? 21.608 -2.426 -61.902 1.00 90.88 75 GLY A C 1
ATOM 590 O O . GLY A 1 75 ? 22.716 -2.966 -61.844 1.00 90.88 75 GLY A O 1
ATOM 591 N N . ASP A 1 76 ? 20.585 -2.950 -62.578 1.00 90.19 76 ASP A N 1
ATOM 592 C CA . ASP A 1 76 ? 20.633 -4.240 -63.269 1.00 90.19 76 ASP A CA 1
ATOM 593 C C . ASP A 1 76 ? 21.610 -4.235 -64.449 1.00 90.19 76 ASP A C 1
ATOM 595 O O . ASP A 1 76 ? 22.353 -5.200 -64.642 1.00 90.19 76 ASP A O 1
ATOM 599 N N . PHE A 1 77 ? 21.670 -3.151 -65.228 1.00 90.75 77 PHE A N 1
ATOM 600 C CA . PHE A 1 77 ? 22.621 -2.996 -66.331 1.00 90.75 77 PHE A CA 1
ATOM 601 C C . PHE A 1 77 ? 24.069 -3.104 -65.847 1.00 90.75 77 PHE A C 1
ATOM 603 O O . PHE A 1 77 ? 24.868 -3.822 -66.452 1.00 90.75 77 PHE A O 1
ATOM 610 N N . LEU A 1 78 ? 24.410 -2.429 -64.747 1.00 91.44 78 LEU A N 1
ATOM 611 C CA . LEU A 1 78 ? 25.754 -2.489 -64.172 1.00 91.44 78 LEU A CA 1
ATOM 612 C C . LEU A 1 78 ? 26.041 -3.846 -63.514 1.00 91.44 78 LEU A C 1
ATOM 614 O O . LEU A 1 78 ? 27.154 -4.349 -63.638 1.00 91.44 78 LEU A O 1
ATOM 618 N N . ALA A 1 79 ? 25.053 -4.460 -62.859 1.00 88.25 79 ALA A N 1
ATOM 619 C CA . ALA A 1 79 ? 25.220 -5.746 -62.183 1.00 88.25 79 ALA A CA 1
ATOM 620 C C . ALA A 1 79 ? 25.300 -6.948 -63.143 1.00 88.25 79 ALA A C 1
ATOM 622 O O . ALA A 1 79 ? 25.980 -7.929 -62.846 1.00 88.25 79 ALA A O 1
ATOM 623 N N . SER A 1 80 ? 24.601 -6.898 -64.280 1.00 88.56 80 SER A N 1
ATOM 624 C CA . SER A 1 80 ? 24.536 -8.004 -65.249 1.00 88.56 80 SER A CA 1
ATOM 625 C C . SER A 1 80 ? 25.626 -7.951 -66.323 1.00 88.56 80 SER A C 1
ATOM 627 O O . SER A 1 80 ? 25.947 -8.972 -66.937 1.00 88.56 80 SER A O 1
ATOM 629 N N . ASN A 1 81 ? 26.215 -6.779 -66.566 1.00 89.44 81 ASN A N 1
ATOM 630 C CA . ASN A 1 81 ? 27.242 -6.600 -67.581 1.00 89.44 81 ASN A CA 1
ATOM 631 C C . ASN A 1 81 ? 28.635 -6.871 -67.003 1.00 89.44 81 ASN A C 1
ATOM 633 O O . ASN A 1 81 ? 29.176 -6.071 -66.241 1.00 89.44 81 ASN A O 1
ATOM 637 N N . SER A 1 82 ? 29.261 -7.965 -67.449 1.00 91.25 82 SER A N 1
ATOM 638 C CA . SER A 1 82 ? 30.564 -8.425 -66.952 1.00 91.25 82 SER A CA 1
ATOM 639 C C . SER A 1 82 ? 31.677 -7.375 -67.024 1.00 91.25 82 SER A C 1
ATOM 641 O O . SER A 1 82 ? 32.645 -7.465 -66.270 1.00 91.25 82 SER A O 1
ATOM 643 N N . ARG A 1 83 ? 31.539 -6.382 -67.914 1.00 92.06 83 ARG A N 1
ATOM 644 C CA . ARG A 1 83 ? 32.415 -5.207 -68.025 1.00 92.06 83 ARG A CA 1
ATOM 645 C C . ARG A 1 83 ? 32.567 -4.456 -66.700 1.00 92.06 83 ARG A C 1
ATOM 647 O O . ARG A 1 83 ? 33.652 -3.967 -66.430 1.00 92.06 83 ARG A O 1
ATOM 654 N N . TYR A 1 84 ? 31.504 -4.381 -65.903 1.00 92.31 84 TYR A N 1
ATOM 655 C CA . TYR A 1 84 ? 31.428 -3.566 -64.693 1.00 92.31 84 TYR A CA 1
ATOM 656 C C . TYR A 1 84 ? 31.537 -4.394 -63.402 1.00 92.31 84 TYR A C 1
ATOM 658 O O . TYR A 1 84 ? 31.395 -3.862 -62.310 1.00 92.31 84 TYR A O 1
ATOM 666 N N . ASN A 1 85 ? 31.836 -5.695 -63.463 1.00 89.50 85 ASN A N 1
ATOM 667 C CA . ASN A 1 85 ? 31.898 -6.532 -62.252 1.00 89.50 85 ASN A CA 1
ATOM 668 C C . ASN A 1 85 ? 32.938 -6.055 -61.216 1.00 89.50 85 ASN A C 1
ATOM 670 O O . ASN A 1 85 ? 32.796 -6.315 -60.024 1.00 89.50 85 ASN A O 1
ATOM 674 N N . ASN A 1 86 ? 33.987 -5.364 -61.664 1.00 90.38 86 ASN A N 1
ATOM 675 C CA . ASN A 1 86 ? 35.089 -4.853 -60.842 1.00 90.38 86 ASN A CA 1
ATOM 676 C C . ASN A 1 86 ? 34.706 -3.674 -59.919 1.00 90.38 86 ASN A C 1
ATOM 678 O O . ASN A 1 86 ? 35.455 -3.389 -58.980 1.00 90.38 86 ASN A O 1
ATOM 682 N N . LEU A 1 87 ? 33.588 -2.984 -60.176 1.00 89.56 87 LEU A N 1
ATOM 683 C CA . LEU A 1 87 ? 33.106 -1.868 -59.354 1.00 89.56 87 LEU A CA 1
ATOM 684 C C . LEU A 1 87 ? 32.047 -2.298 -58.333 1.00 89.56 87 LEU A C 1
ATOM 686 O O . LEU A 1 87 ? 31.784 -1.558 -57.383 1.00 89.56 87 LEU A O 1
ATOM 690 N N . LEU A 1 88 ? 31.469 -3.494 -58.490 1.00 85.19 88 LEU A N 1
ATOM 691 C CA . LEU A 1 88 ? 30.484 -4.026 -57.553 1.00 85.19 88 LEU A CA 1
ATOM 692 C C . LEU A 1 88 ? 31.112 -4.201 -56.163 1.00 85.19 88 LEU A C 1
ATOM 694 O O . LEU A 1 88 ? 32.249 -4.650 -56.025 1.00 85.19 88 LEU A O 1
ATOM 698 N N . HIS A 1 89 ? 30.361 -3.835 -55.123 1.00 81.56 89 HIS A N 1
ATOM 699 C CA . HIS A 1 89 ? 30.784 -3.876 -53.711 1.00 81.56 89 HIS A CA 1
ATOM 700 C C . HIS A 1 89 ? 31.933 -2.928 -53.315 1.00 81.56 89 HIS A C 1
ATOM 702 O O . HIS A 1 89 ? 32.363 -2.944 -52.160 1.00 81.56 89 HIS A O 1
ATOM 708 N N . VAL A 1 90 ? 32.425 -2.078 -54.221 1.00 86.75 90 VAL A N 1
ATOM 709 C CA . VAL A 1 90 ? 33.417 -1.050 -53.884 1.00 86.75 90 VAL A CA 1
ATOM 710 C C . VAL A 1 90 ? 32.727 0.101 -53.146 1.00 86.75 90 VAL A C 1
ATOM 712 O O . VAL A 1 90 ? 31.788 0.700 -53.659 1.00 86.75 90 VAL A O 1
ATOM 715 N N . THR A 1 91 ? 33.213 0.431 -51.947 1.00 86.88 91 THR A N 1
ATOM 716 C CA . THR A 1 91 ? 32.630 1.471 -51.076 1.00 86.88 91 THR A CA 1
ATOM 717 C C . THR A 1 91 ? 33.271 2.855 -51.222 1.00 86.88 91 THR A C 1
ATOM 719 O O . THR A 1 91 ? 32.841 3.802 -50.575 1.00 86.88 91 THR A O 1
ATOM 722 N N . ASP A 1 92 ? 34.291 2.991 -52.073 1.00 90.06 92 ASP A N 1
ATOM 723 C CA . ASP A 1 92 ? 34.927 4.271 -52.408 1.00 90.06 92 ASP A CA 1
ATOM 724 C C . ASP A 1 92 ? 34.385 4.789 -53.748 1.00 90.06 92 ASP A C 1
ATOM 726 O O . ASP A 1 92 ? 34.771 4.292 -54.813 1.00 90.06 92 ASP A O 1
ATOM 730 N N . TYR A 1 93 ? 33.527 5.815 -53.711 1.00 94.12 93 TYR A N 1
ATOM 731 C CA . TYR A 1 93 ? 32.948 6.398 -54.925 1.00 94.12 93 TYR A CA 1
ATOM 732 C C . TYR A 1 93 ? 34.010 6.941 -55.887 1.00 94.12 93 TYR A C 1
ATOM 734 O O . TYR A 1 93 ? 33.831 6.833 -57.097 1.00 94.12 93 TYR A O 1
ATOM 742 N N . LYS A 1 94 ? 35.156 7.447 -55.401 1.00 95.81 94 LYS A N 1
ATOM 743 C CA . LYS A 1 94 ? 36.235 7.953 -56.273 1.00 95.81 94 LYS A CA 1
ATOM 744 C C . LYS A 1 94 ? 36.898 6.822 -57.046 1.00 95.81 94 LYS A C 1
ATOM 746 O O . LYS A 1 94 ? 37.430 7.057 -58.133 1.00 95.81 94 LYS A O 1
ATOM 751 N N . LYS A 1 95 ? 36.918 5.614 -56.478 1.00 95.44 95 LYS A N 1
ATOM 752 C CA . LYS A 1 95 ? 37.370 4.404 -57.167 1.00 95.44 95 LYS A CA 1
ATOM 753 C C . LYS A 1 95 ? 36.309 3.921 -58.152 1.00 95.44 95 LYS A C 1
ATOM 755 O O . LYS A 1 95 ? 36.662 3.645 -59.294 1.00 95.44 95 LYS A O 1
ATOM 760 N N . VAL A 1 96 ? 35.036 3.886 -57.753 1.00 94.81 96 VAL A N 1
ATOM 761 C CA . VAL A 1 96 ? 33.925 3.486 -58.635 1.00 94.81 96 VAL A CA 1
ATOM 762 C C . VAL A 1 96 ? 33.848 4.374 -59.881 1.00 94.81 96 VAL A C 1
ATOM 764 O O . VAL A 1 96 ? 33.805 3.853 -60.990 1.00 94.81 96 VAL A O 1
ATOM 767 N N . THR A 1 97 ? 33.916 5.702 -59.741 1.00 96.06 97 THR A N 1
ATOM 768 C CA . THR A 1 97 ? 33.853 6.629 -60.887 1.00 96.06 97 THR A CA 1
ATOM 769 C C . THR A 1 97 ? 35.039 6.472 -61.840 1.00 96.06 97 THR A C 1
ATOM 771 O O . THR A 1 97 ? 34.867 6.557 -63.056 1.00 96.06 97 THR A O 1
ATOM 774 N N . ARG A 1 98 ? 36.240 6.182 -61.316 1.00 95.50 98 ARG A N 1
ATOM 775 C CA . ARG A 1 98 ? 37.422 5.858 -62.134 1.00 95.50 98 ARG A CA 1
ATOM 776 C C . ARG A 1 98 ? 37.243 4.564 -62.925 1.00 95.50 98 ARG A C 1
ATOM 778 O O . ARG A 1 98 ? 37.596 4.553 -64.100 1.00 95.50 98 ARG A O 1
ATOM 785 N N . LEU A 1 99 ? 36.695 3.520 -62.299 1.00 95.06 99 LEU A N 1
ATOM 786 C CA . LEU A 1 99 ? 36.414 2.242 -62.961 1.00 95.06 99 LEU A CA 1
ATOM 787 C C . LEU A 1 99 ? 35.348 2.407 -64.051 1.00 95.06 99 LEU A C 1
ATOM 789 O O . LEU A 1 99 ? 35.571 2.011 -65.187 1.00 95.06 99 LEU A O 1
ATOM 793 N N . LEU A 1 100 ? 34.253 3.122 -63.768 1.00 93.94 100 LEU A N 1
ATOM 794 C CA . LEU A 1 100 ? 33.235 3.446 -64.777 1.00 93.94 100 LEU A CA 1
ATOM 795 C C . LEU A 1 100 ? 33.837 4.122 -66.020 1.00 93.94 100 LEU A C 1
ATOM 797 O O . LEU A 1 100 ? 33.469 3.792 -67.149 1.00 93.94 100 LEU A O 1
ATOM 801 N N . GLN A 1 101 ? 34.779 5.050 -65.826 1.00 92.69 101 GLN A N 1
ATOM 802 C CA . GLN A 1 101 ? 35.480 5.696 -66.934 1.00 92.69 101 GLN A CA 1
ATOM 803 C C . GLN A 1 101 ? 36.437 4.738 -67.662 1.00 92.69 101 GLN A C 1
ATOM 805 O O . GLN A 1 101 ? 36.418 4.705 -68.891 1.00 92.69 101 GLN A O 1
ATOM 810 N N . SER A 1 102 ? 37.266 3.966 -66.945 1.00 92.06 102 SER A N 1
ATOM 811 C CA . SER A 1 102 ? 38.214 3.030 -67.577 1.00 92.06 102 SER A CA 1
ATOM 812 C C . SER A 1 102 ? 37.516 1.923 -68.355 1.00 92.06 102 SER A C 1
ATOM 814 O O . SER A 1 102 ? 38.017 1.485 -69.388 1.00 92.06 102 SER A O 1
ATOM 816 N N . ASP A 1 103 ? 36.344 1.513 -67.881 1.00 93.12 103 ASP A N 1
ATOM 817 C CA . ASP A 1 103 ? 35.571 0.419 -68.454 1.00 93.12 103 ASP A CA 1
ATOM 818 C C . ASP A 1 103 ? 34.661 0.908 -69.594 1.00 93.12 103 ASP A C 1
ATOM 820 O O . ASP A 1 103 ? 33.962 0.122 -70.231 1.00 93.12 103 ASP A O 1
ATOM 824 N N . GLY A 1 104 ? 34.694 2.210 -69.902 1.00 87.81 104 GLY A N 1
ATOM 825 C CA . GLY A 1 104 ? 34.040 2.790 -71.070 1.00 87.81 104 GLY A CA 1
ATOM 826 C C . GLY A 1 104 ? 32.535 2.982 -70.903 1.00 87.81 104 GLY A C 1
ATOM 827 O O . GLY A 1 104 ? 31.784 2.722 -71.842 1.00 87.81 104 GLY A O 1
ATOM 828 N N . TYR A 1 105 ? 32.076 3.415 -69.721 1.00 85.81 105 TYR A N 1
ATOM 829 C CA . TYR A 1 105 ? 30.693 3.879 -69.536 1.00 85.81 105 TYR A CA 1
ATOM 830 C C . TYR A 1 105 ? 30.401 5.134 -70.377 1.00 85.81 105 TYR A C 1
ATOM 832 O O . TYR A 1 105 ? 29.363 5.217 -71.025 1.00 85.81 105 TYR A O 1
ATOM 840 N N . ALA A 1 106 ? 31.352 6.071 -70.438 1.00 82.81 106 ALA A N 1
ATOM 841 C CA . ALA A 1 106 ? 31.285 7.257 -71.286 1.00 82.81 106 ALA A CA 1
ATOM 842 C C . ALA A 1 106 ? 32.611 7.476 -72.026 1.00 82.81 106 ALA A C 1
ATOM 844 O O . ALA A 1 106 ? 33.680 7.118 -71.536 1.00 82.81 106 ALA A O 1
ATOM 845 N N . THR A 1 107 ? 32.550 8.109 -73.198 1.00 78.06 107 THR A N 1
ATOM 846 C CA . THR A 1 107 ? 33.733 8.448 -74.012 1.00 78.06 107 THR A CA 1
ATOM 847 C C . THR A 1 107 ? 34.433 9.731 -73.553 1.00 78.06 107 THR A C 1
ATOM 849 O O . THR A 1 107 ? 35.540 10.026 -74.002 1.00 78.06 107 THR A O 1
ATOM 852 N N . ALA A 1 108 ? 33.813 10.505 -72.655 1.00 81.38 108 ALA A N 1
ATOM 853 C CA . ALA A 1 108 ? 34.357 11.767 -72.170 1.00 81.38 108 ALA A CA 1
ATOM 854 C C . ALA A 1 108 ? 35.585 11.544 -71.256 1.00 81.38 108 ALA A C 1
ATOM 856 O O . ALA A 1 108 ? 35.476 10.851 -70.241 1.00 81.38 108 ALA A O 1
ATOM 857 N N . PRO A 1 109 ? 36.736 12.197 -71.517 1.00 83.75 109 PRO A N 1
ATOM 858 C CA . PRO A 1 109 ? 37.953 12.014 -70.717 1.00 83.75 109 PRO A CA 1
ATOM 859 C C . PRO A 1 109 ? 37.839 12.572 -69.289 1.00 83.75 109 PRO A C 1
ATOM 861 O O . PRO A 1 109 ? 38.669 12.267 -68.435 1.00 83.75 109 PRO A O 1
ATOM 864 N N . THR A 1 110 ? 36.822 13.391 -69.015 1.00 90.88 110 THR A N 1
ATOM 865 C CA . THR A 1 110 ? 36.573 14.024 -67.713 1.00 90.88 110 THR A CA 1
ATOM 866 C C . THR A 1 110 ? 35.458 13.352 -66.914 1.00 90.88 110 THR A C 1
ATOM 868 O O . THR A 1 110 ? 35.061 13.896 -65.886 1.00 90.88 110 THR A O 1
ATOM 871 N N . TYR A 1 111 ? 34.930 12.208 -67.363 1.00 91.62 111 TYR A N 1
ATOM 872 C CA . TYR A 1 111 ? 33.729 11.592 -66.792 1.00 91.62 111 TYR A CA 1
ATOM 873 C C . TYR A 1 111 ? 33.816 11.365 -65.276 1.00 91.62 111 TYR A C 1
ATOM 875 O O . TYR A 1 111 ? 32.986 11.880 -64.524 1.00 91.62 111 TYR A O 1
ATOM 883 N N . ALA A 1 112 ? 34.867 10.690 -64.803 1.00 95.38 112 ALA A N 1
ATOM 884 C CA . ALA A 1 112 ? 35.056 10.411 -63.382 1.00 95.38 112 ALA A CA 1
ATOM 885 C C . ALA A 1 112 ? 35.176 11.699 -62.554 1.00 95.38 112 ALA A C 1
ATOM 887 O O . ALA A 1 112 ? 34.599 11.810 -61.473 1.00 95.38 112 ALA A O 1
ATOM 888 N N . THR A 1 113 ? 35.895 12.699 -63.073 1.00 96.94 113 THR A N 1
ATOM 889 C CA . THR A 1 113 ? 36.054 14.006 -62.419 1.00 96.94 113 THR A CA 1
ATOM 890 C C . THR A 1 113 ? 34.729 14.766 -62.343 1.00 96.94 113 THR A C 1
ATOM 892 O O . THR A 1 113 ? 34.440 15.365 -61.309 1.00 96.94 113 THR A O 1
ATOM 895 N N . SER A 1 114 ? 33.897 14.711 -63.389 1.00 96.38 114 SER A N 1
ATOM 896 C CA . SER A 1 114 ? 32.560 15.317 -63.393 1.00 96.38 114 SER A CA 1
ATOM 897 C C . SER A 1 114 ? 31.644 14.677 -62.352 1.00 96.38 114 SER A C 1
ATOM 899 O O . SER A 1 114 ? 31.003 15.403 -61.593 1.00 96.38 114 SER A O 1
ATOM 901 N N . LEU A 1 115 ? 31.622 13.342 -62.269 1.00 97.62 115 LEU A N 1
ATOM 902 C CA . LEU A 1 115 ? 30.832 12.624 -61.266 1.00 97.62 115 LEU A CA 1
ATOM 903 C C . LEU A 1 115 ? 31.311 12.934 -59.848 1.00 97.62 115 LEU A C 1
ATOM 905 O O . LEU A 1 115 ? 30.502 13.296 -59.001 1.00 97.62 115 LEU A O 1
ATOM 909 N N . ASN A 1 116 ? 32.624 12.886 -59.599 1.00 98.00 116 ASN A N 1
ATOM 910 C CA . ASN A 1 116 ? 33.184 13.230 -58.290 1.00 98.00 116 ASN A CA 1
ATOM 911 C C . ASN A 1 116 ? 32.821 14.662 -57.883 1.00 98.00 116 ASN A C 1
ATOM 913 O O . ASN A 1 116 ? 32.465 14.890 -56.732 1.00 98.00 116 ASN A O 1
ATOM 917 N N . ARG A 1 117 ? 32.856 15.620 -58.821 1.00 97.94 117 ARG A N 1
ATOM 918 C CA . ARG A 1 117 ? 32.438 17.000 -58.551 1.00 97.94 117 ARG A CA 1
ATOM 919 C C . ARG A 1 117 ? 30.972 17.073 -58.133 1.00 97.94 117 ARG A C 1
ATOM 921 O O . ARG A 1 117 ? 30.679 17.784 -57.185 1.00 97.94 117 ARG A O 1
ATOM 928 N N . ILE A 1 118 ? 30.074 16.356 -58.810 1.00 98.06 118 ILE A N 1
ATOM 929 C CA . ILE A 1 118 ? 28.646 16.326 -58.454 1.00 98.06 118 ILE A CA 1
ATOM 930 C C . ILE A 1 118 ? 28.451 15.690 -57.069 1.00 98.06 118 ILE A C 1
ATOM 932 O O . ILE A 1 118 ? 27.762 16.264 -56.232 1.00 98.06 118 ILE A O 1
ATOM 936 N N . ILE A 1 119 ? 29.098 14.553 -56.798 1.00 97.62 119 ILE A N 1
ATOM 937 C CA . ILE A 1 119 ? 29.008 13.865 -55.500 1.00 97.62 119 ILE A CA 1
ATOM 938 C C . ILE A 1 119 ? 29.445 14.785 -54.355 1.00 97.62 119 ILE A C 1
ATOM 940 O O . ILE A 1 119 ? 28.752 14.868 -53.346 1.00 97.62 119 ILE A O 1
ATOM 944 N N . GLU A 1 120 ? 30.562 15.493 -54.521 1.00 97.19 120 GLU A N 1
ATOM 945 C CA . GLU A 1 120 ? 31.096 16.419 -53.515 1.00 97.19 120 GLU A CA 1
ATOM 946 C C . GLU A 1 120 ? 30.225 17.680 -53.390 1.00 97.19 120 GLU A C 1
ATOM 948 O O . GLU A 1 120 ? 29.877 18.081 -52.285 1.00 97.19 120 GLU A O 1
ATOM 953 N N . GLN A 1 121 ? 29.827 18.288 -54.515 1.00 97.62 121 GLN A N 1
ATOM 954 C CA . GLN A 1 121 ? 29.054 19.536 -54.545 1.00 97.62 121 GLN A CA 1
ATOM 955 C C . GLN A 1 121 ? 27.673 19.395 -53.896 1.00 97.62 121 GLN A C 1
ATOM 957 O O . GLN A 1 121 ? 27.183 20.349 -53.296 1.00 97.62 121 GLN A O 1
ATOM 962 N N . TYR A 1 122 ? 27.041 18.229 -54.038 1.00 97.12 122 TYR A N 1
ATOM 963 C CA . TYR A 1 122 ? 25.697 17.964 -53.519 1.00 97.12 122 TYR A CA 1
ATOM 964 C C . TYR A 1 122 ? 25.690 16.989 -52.343 1.00 97.12 122 TYR A C 1
ATOM 966 O O . TYR A 1 122 ? 24.624 16.515 -51.960 1.00 97.12 122 TYR A O 1
ATOM 974 N N . HIS A 1 123 ? 26.863 16.695 -51.774 1.00 94.56 123 HIS A N 1
ATOM 975 C CA . HIS A 1 123 ? 27.021 15.811 -50.619 1.00 94.56 123 HIS A CA 1
ATOM 976 C C . HIS A 1 123 ? 26.349 14.435 -50.796 1.00 94.56 123 HIS A C 1
ATOM 978 O O . HIS A 1 123 ? 25.855 13.832 -49.847 1.00 94.56 123 HIS A O 1
ATOM 984 N N . LEU A 1 124 ? 26.342 13.893 -52.021 1.00 94.88 124 LEU A N 1
ATOM 985 C CA . LEU A 1 124 ? 25.650 12.631 -52.319 1.00 94.88 124 LEU A CA 1
ATOM 986 C C . LEU A 1 124 ? 26.289 11.426 -51.616 1.00 94.88 124 LEU A C 1
ATOM 988 O O . LEU A 1 124 ? 25.654 10.384 -51.484 1.00 94.88 124 LEU A O 1
ATOM 992 N N . TYR A 1 125 ? 27.532 11.556 -51.146 1.00 90.50 125 TYR A N 1
ATOM 993 C CA . TYR A 1 125 ? 28.207 10.534 -50.343 1.00 90.50 125 TYR A CA 1
ATOM 994 C C . TYR A 1 125 ? 27.474 10.238 -49.019 1.00 90.50 125 TYR A C 1
ATOM 996 O O . TYR A 1 125 ? 27.636 9.154 -48.462 1.00 90.50 125 TYR A O 1
ATOM 1004 N N . ASP A 1 126 ? 26.619 11.144 -48.528 1.00 85.06 126 ASP A N 1
ATOM 1005 C CA . ASP A 1 126 ? 25.775 10.883 -47.355 1.00 85.06 126 ASP A CA 1
ATOM 1006 C C . ASP A 1 126 ? 24.764 9.758 -47.618 1.00 85.06 126 ASP A C 1
ATOM 1008 O O . ASP A 1 126 ? 24.412 9.002 -46.708 1.00 85.06 126 ASP A O 1
ATOM 1012 N N . TRP A 1 127 ? 24.347 9.578 -48.876 1.00 87.44 127 TRP A N 1
ATOM 1013 C CA . TRP A 1 127 ? 23.472 8.476 -49.268 1.00 87.44 127 TRP A CA 1
ATOM 1014 C C . TRP A 1 127 ? 24.192 7.136 -49.157 1.00 87.44 127 TRP A C 1
ATOM 1016 O O . TRP A 1 127 ? 23.596 6.173 -48.682 1.00 87.44 127 TRP A O 1
ATOM 1026 N N . ASP A 1 128 ? 25.479 7.078 -49.507 1.00 86.31 128 ASP A N 1
ATOM 1027 C CA . ASP A 1 128 ? 26.303 5.879 -49.329 1.00 86.31 128 ASP A CA 1
ATOM 1028 C C . ASP A 1 128 ? 26.474 5.554 -47.843 1.00 86.31 128 ASP A C 1
ATOM 1030 O O . ASP A 1 128 ? 26.291 4.411 -47.424 1.00 86.31 128 ASP A O 1
ATOM 1034 N N . ASN A 1 129 ? 26.758 6.568 -47.022 1.00 75.69 129 ASN A N 1
ATOM 1035 C CA . ASN A 1 129 ? 26.911 6.402 -45.578 1.00 75.69 129 ASN A CA 1
ATOM 1036 C C . ASN A 1 129 ? 25.642 5.828 -44.930 1.00 75.69 129 ASN A C 1
ATOM 1038 O O . ASN A 1 129 ? 25.744 4.947 -44.081 1.00 75.69 129 ASN A O 1
ATOM 1042 N N . SER A 1 130 ? 24.455 6.250 -45.379 1.00 69.56 130 SER A N 1
ATOM 1043 C CA . SER A 1 130 ? 23.169 5.774 -44.842 1.00 69.56 130 SER A CA 1
ATOM 1044 C C . SER A 1 130 ? 22.910 4.274 -45.046 1.00 69.56 130 SER A C 1
ATOM 1046 O O . SER A 1 130 ? 22.131 3.668 -44.311 1.00 69.56 130 SER A O 1
ATOM 1048 N N . VAL A 1 131 ? 23.583 3.658 -46.020 1.00 72.62 131 VAL A N 1
ATOM 1049 C CA . VAL A 1 131 ? 23.441 2.232 -46.350 1.00 72.62 131 VAL A CA 1
ATOM 1050 C C . VAL A 1 131 ? 24.682 1.408 -45.995 1.00 72.62 131 VAL A C 1
ATOM 1052 O O . VAL A 1 131 ? 24.581 0.187 -45.863 1.00 72.62 131 VAL A O 1
ATOM 1055 N N . ILE A 1 132 ? 25.839 2.051 -45.809 1.00 75.00 132 ILE A N 1
ATOM 1056 C CA . ILE A 1 132 ? 27.108 1.408 -45.434 1.00 75.00 132 ILE A CA 1
ATOM 1057 C C . ILE A 1 132 ? 27.329 1.432 -43.918 1.00 75.00 132 ILE A C 1
ATOM 1059 O O . ILE A 1 132 ? 27.804 0.439 -43.369 1.00 75.00 132 ILE A O 1
ATOM 1063 N N . ASP A 1 133 ? 26.997 2.522 -43.226 1.00 80.06 133 ASP A N 1
ATOM 1064 C CA . ASP A 1 133 ? 27.249 2.715 -41.792 1.00 80.06 133 ASP A CA 1
ATOM 1065 C C . ASP A 1 133 ? 25.948 2.634 -40.988 1.00 80.06 133 ASP A C 1
ATOM 1067 O O . ASP A 1 133 ? 25.448 3.610 -40.432 1.00 80.06 133 ASP A O 1
ATOM 1071 N N . VAL A 1 134 ? 25.363 1.436 -40.967 1.00 87.06 134 VAL A N 1
ATOM 1072 C CA . VAL A 1 134 ? 24.142 1.172 -40.209 1.00 87.06 134 VAL A CA 1
ATOM 1073 C C . VAL A 1 134 ? 24.527 0.893 -38.761 1.00 87.06 134 VAL A C 1
ATOM 1075 O O . VAL A 1 134 ? 25.261 -0.056 -38.500 1.00 87.06 134 VAL A O 1
ATOM 1078 N N . ASN A 1 135 ? 23.988 1.677 -37.828 1.00 91.88 135 ASN A N 1
ATOM 1079 C CA . ASN A 1 135 ? 23.981 1.392 -36.395 1.00 91.88 135 ASN A CA 1
ATOM 1080 C C . ASN A 1 135 ? 22.589 1.723 -35.848 1.00 91.88 135 ASN A C 1
ATOM 1082 O O . ASN A 1 135 ? 22.253 2.888 -35.639 1.00 91.88 135 ASN A O 1
ATOM 1086 N N . SER A 1 136 ? 21.736 0.717 -35.703 1.00 92.06 136 SER A N 1
ATOM 1087 C CA . SER A 1 136 ? 20.327 0.915 -35.356 1.00 92.06 136 SER A CA 1
ATOM 1088 C C . SER A 1 136 ? 19.871 -0.146 -34.380 1.00 92.06 136 SER A C 1
ATOM 1090 O O . SER A 1 136 ? 20.303 -1.291 -34.455 1.00 92.06 136 SER A O 1
ATOM 1092 N N . ALA A 1 137 ? 18.995 0.215 -33.458 1.00 94.69 137 ALA A N 1
ATOM 1093 C CA . ALA A 1 137 ? 18.497 -0.716 -32.465 1.00 94.69 137 ALA A CA 1
ATOM 1094 C C . ALA A 1 137 ? 17.144 -0.245 -31.936 1.00 94.69 137 ALA A C 1
ATOM 1096 O O . ALA A 1 137 ? 16.829 0.945 -31.993 1.00 94.69 137 ALA A O 1
ATOM 1097 N N . ASP A 1 138 ? 16.384 -1.172 -31.367 1.00 94.81 138 ASP A N 1
ATOM 1098 C CA . ASP A 1 138 ? 15.132 -0.874 -30.681 1.00 94.81 138 ASP A CA 1
ATOM 1099 C C . ASP A 1 138 ? 14.931 -1.808 -29.480 1.00 94.81 138 ASP A C 1
ATOM 1101 O O . ASP A 1 138 ? 15.372 -2.964 -29.485 1.00 94.81 138 ASP A O 1
ATOM 1105 N N . LEU A 1 139 ? 14.264 -1.293 -28.445 1.00 92.94 139 LEU A N 1
ATOM 1106 C CA . LEU A 1 139 ? 13.870 -2.057 -27.264 1.00 92.94 139 LEU A CA 1
ATOM 1107 C C . LEU A 1 139 ? 12.379 -2.357 -27.334 1.00 92.94 139 LEU A C 1
ATOM 1109 O O . LEU A 1 139 ? 11.536 -1.484 -27.155 1.00 92.94 139 LEU A O 1
ATOM 1113 N N . ASN A 1 140 ? 12.063 -3.635 -27.512 1.00 88.00 140 ASN A N 1
ATOM 1114 C CA . ASN A 1 140 ? 10.700 -4.140 -27.453 1.00 88.00 140 ASN A CA 1
ATOM 1115 C C . ASN A 1 140 ? 10.167 -4.193 -26.008 1.00 88.00 140 ASN A C 1
ATOM 1117 O O . ASN A 1 140 ? 8.966 -4.038 -25.808 1.00 88.00 140 ASN A O 1
ATOM 1121 N N . ALA A 1 141 ? 11.036 -4.415 -25.013 1.00 87.25 141 ALA A N 1
ATOM 1122 C CA . ALA A 1 141 ? 10.691 -4.366 -23.591 1.00 87.25 141 ALA A CA 1
ATOM 1123 C C . ALA A 1 141 ? 11.891 -3.937 -22.730 1.00 87.25 141 ALA A C 1
ATOM 1125 O O . ALA A 1 141 ? 13.031 -4.318 -22.998 1.00 87.25 141 ALA A O 1
ATOM 1126 N N . ALA A 1 142 ? 11.612 -3.145 -21.695 1.00 87.12 142 ALA A N 1
ATOM 1127 C CA . ALA A 1 142 ? 12.559 -2.724 -20.663 1.00 87.12 142 ALA A CA 1
ATOM 1128 C C . ALA A 1 142 ? 11.781 -2.441 -19.365 1.00 87.12 142 ALA A C 1
ATOM 1130 O O . ALA A 1 142 ? 11.580 -1.286 -18.982 1.00 87.12 142 ALA A O 1
ATOM 1131 N N . SER A 1 143 ? 11.266 -3.502 -18.743 1.00 82.19 143 SER A N 1
ATOM 1132 C CA . SER A 1 143 ? 10.372 -3.459 -17.576 1.00 82.19 143 SER A CA 1
ATOM 1133 C C . SER A 1 143 ? 11.004 -4.124 -16.354 1.00 82.19 143 SER A C 1
ATOM 1135 O O . SER A 1 143 ? 11.874 -4.986 -16.466 1.00 82.19 143 SER A O 1
ATOM 1137 N N . VAL A 1 144 ? 10.558 -3.713 -15.166 1.00 80.12 144 VAL A N 1
ATOM 1138 C CA . VAL A 1 144 ? 10.886 -4.382 -13.901 1.00 80.12 144 VAL A CA 1
ATOM 1139 C C . VAL A 1 144 ? 9.738 -5.321 -13.550 1.00 80.12 144 VAL A C 1
ATOM 1141 O O . VAL A 1 144 ? 8.599 -4.877 -13.409 1.00 80.12 144 VAL A O 1
ATOM 1144 N N . GLU A 1 145 ? 10.042 -6.605 -13.396 1.00 73.62 145 GLU A N 1
ATOM 1145 C CA . GLU A 1 145 ? 9.086 -7.672 -13.105 1.00 73.62 145 GLU A CA 1
ATOM 1146 C C . GLU A 1 145 ? 9.595 -8.491 -11.916 1.00 73.62 145 GLU A C 1
ATOM 1148 O O . GLU A 1 145 ? 10.572 -9.238 -12.008 1.00 73.62 145 GLU A O 1
ATOM 1153 N N . GLY A 1 146 ? 8.962 -8.331 -10.751 1.00 68.44 146 GLY A N 1
ATOM 1154 C CA . GLY A 1 146 ? 9.444 -8.978 -9.530 1.00 68.44 146 GLY A CA 1
ATOM 1155 C C . GLY A 1 146 ? 10.831 -8.463 -9.125 1.00 68.44 146 GLY A C 1
ATOM 1156 O O . GLY A 1 146 ? 11.052 -7.262 -8.997 1.00 68.44 146 GLY A O 1
ATOM 1157 N N . ASN A 1 147 ? 11.768 -9.394 -8.943 1.00 72.19 147 ASN A N 1
ATOM 1158 C CA . ASN A 1 147 ? 13.181 -9.134 -8.654 1.00 72.19 147 ASN A CA 1
ATOM 1159 C C . ASN A 1 147 ? 14.069 -9.194 -9.910 1.00 72.19 147 ASN A C 1
ATOM 1161 O O . ASN A 1 147 ? 15.275 -9.428 -9.800 1.00 72.19 147 ASN A O 1
ATOM 1165 N N . LYS A 1 148 ? 13.485 -9.041 -11.101 1.00 84.25 148 LYS A N 1
ATOM 1166 C CA . LYS A 1 148 ? 14.186 -9.108 -12.383 1.00 84.25 148 LYS A CA 1
ATOM 1167 C C . LYS A 1 148 ? 13.833 -7.916 -13.265 1.00 84.25 148 LYS A C 1
ATOM 1169 O O . LYS A 1 148 ? 12.792 -7.284 -13.115 1.00 84.25 148 LYS A O 1
ATOM 1174 N N . ILE A 1 149 ? 14.721 -7.623 -14.201 1.00 88.06 149 ILE A N 1
ATOM 1175 C CA . ILE A 1 149 ? 14.507 -6.687 -15.297 1.00 88.06 149 ILE A CA 1
ATOM 1176 C C . ILE A 1 149 ? 14.375 -7.519 -16.555 1.00 88.06 149 ILE A C 1
ATOM 1178 O O . ILE A 1 149 ? 15.296 -8.270 -16.886 1.00 88.06 149 ILE A O 1
ATOM 1182 N N . HIS A 1 150 ? 13.259 -7.370 -17.256 1.00 91.62 150 HIS A N 1
ATOM 1183 C CA . HIS A 1 150 ? 13.088 -7.965 -18.569 1.00 91.62 150 HIS A CA 1
ATOM 1184 C C . HIS A 1 150 ? 13.549 -6.975 -19.635 1.00 91.62 150 HIS A C 1
ATOM 1186 O O . HIS A 1 150 ? 13.005 -5.875 -19.757 1.00 91.62 150 HIS A O 1
ATOM 1192 N N . ILE A 1 151 ? 14.591 -7.348 -20.378 1.00 94.19 151 ILE A N 1
ATOM 1193 C CA . ILE A 1 151 ? 15.173 -6.525 -21.439 1.00 94.19 151 ILE A CA 1
ATOM 1194 C C . ILE A 1 151 ? 15.118 -7.304 -22.744 1.00 94.19 151 ILE A C 1
ATOM 1196 O O . ILE A 1 151 ? 15.797 -8.317 -22.916 1.00 94.19 151 ILE A O 1
ATOM 1200 N N . LYS A 1 152 ? 14.333 -6.794 -23.689 1.00 95.69 152 LYS A N 1
ATOM 1201 C CA . LYS A 1 152 ? 14.112 -7.412 -24.992 1.00 95.69 152 LYS A CA 1
ATOM 1202 C C . LYS A 1 152 ? 14.251 -6.387 -26.096 1.00 95.69 152 LYS A C 1
ATOM 1204 O O . LYS A 1 152 ? 13.702 -5.292 -26.001 1.00 95.69 152 LYS A O 1
ATOM 1209 N N . GLY A 1 153 ? 14.929 -6.755 -27.171 1.00 96.00 153 GLY A N 1
ATOM 1210 C CA . GLY A 1 153 ? 15.156 -5.850 -28.286 1.00 96.00 153 GLY A CA 1
ATOM 1211 C C . GLY A 1 153 ? 15.987 -6.470 -29.392 1.00 96.00 153 GLY A C 1
ATOM 1212 O O . GLY A 1 153 ? 16.137 -7.692 -29.484 1.00 96.00 153 GLY A O 1
ATOM 1213 N N . TRP A 1 154 ? 16.517 -5.604 -30.243 1.00 96.56 154 TRP A N 1
ATOM 1214 C CA . TRP A 1 154 ? 17.467 -5.949 -31.291 1.00 96.56 154 TRP A CA 1
ATOM 1215 C C . TRP A 1 154 ? 18.435 -4.793 -31.527 1.00 96.56 154 TRP A C 1
ATOM 1217 O O . TRP A 1 154 ? 18.093 -3.641 -31.281 1.00 96.56 154 TRP A O 1
ATOM 1227 N N . HIS A 1 155 ? 19.637 -5.100 -32.007 1.00 95.75 155 HIS A N 1
ATOM 1228 C CA . HIS A 1 155 ? 20.663 -4.130 -32.390 1.00 95.75 155 HIS A CA 1
ATOM 1229 C C . HIS A 1 155 ? 21.334 -4.621 -33.677 1.00 95.75 155 HIS A C 1
ATOM 1231 O O . HIS A 1 155 ? 21.765 -5.761 -33.753 1.00 95.75 155 HIS A O 1
ATOM 1237 N N . VAL A 1 156 ? 21.397 -3.793 -34.715 1.00 93.81 156 VAL A N 1
ATOM 1238 C CA . VAL A 1 156 ? 22.116 -4.073 -35.961 1.00 93.81 156 VAL A CA 1
ATOM 1239 C C . VAL A 1 156 ? 23.254 -3.093 -36.133 1.00 93.81 156 VAL A C 1
ATOM 1241 O O . VAL A 1 156 ? 23.113 -1.898 -35.879 1.00 93.81 156 VAL A O 1
ATOM 1244 N N . ASN A 1 157 ? 24.380 -3.612 -36.611 1.00 91.25 157 ASN A N 1
ATOM 1245 C CA . ASN A 1 157 ? 25.543 -2.797 -36.895 1.00 91.25 157 ASN A CA 1
ATOM 1246 C C . ASN A 1 157 ? 26.324 -3.375 -38.081 1.00 91.25 157 ASN A C 1
ATOM 1248 O O . ASN A 1 157 ? 26.739 -4.537 -38.045 1.00 91.25 157 ASN A O 1
ATOM 1252 N N . SER A 1 158 ? 26.533 -2.585 -39.135 1.00 87.50 158 SER A N 1
ATOM 1253 C CA . SER A 1 158 ? 27.230 -3.035 -40.348 1.00 87.50 158 SER A CA 1
ATOM 1254 C C . SER A 1 158 ? 28.724 -3.302 -40.127 1.00 87.50 158 SER A C 1
ATOM 1256 O O . SER A 1 158 ? 29.301 -4.149 -40.810 1.00 87.50 158 SER A O 1
ATOM 1258 N N . LYS A 1 159 ? 29.347 -2.663 -39.130 1.00 86.12 159 LYS A N 1
ATOM 1259 C CA . LYS A 1 159 ? 30.765 -2.842 -38.767 1.00 86.12 159 LYS A CA 1
ATOM 1260 C C . LYS A 1 159 ? 31.002 -4.021 -37.817 1.00 86.12 159 LYS A C 1
ATOM 1262 O O . LYS A 1 159 ? 32.146 -4.414 -37.595 1.00 86.12 159 LYS A O 1
ATOM 1267 N N . ALA A 1 160 ? 29.942 -4.632 -37.288 1.00 87.06 160 ALA A N 1
ATOM 1268 C CA . ALA A 1 160 ? 30.032 -5.703 -36.296 1.00 87.06 160 ALA A CA 1
ATOM 1269 C C . ALA A 1 160 ? 30.168 -7.122 -36.875 1.00 87.06 160 ALA A C 1
ATOM 1271 O O . ALA A 1 160 ? 30.119 -8.096 -36.124 1.00 87.06 160 ALA A O 1
ATOM 1272 N N . ALA A 1 161 ? 30.363 -7.272 -38.191 1.00 78.69 161 ALA A N 1
ATOM 1273 C CA . ALA A 1 161 ? 30.408 -8.579 -38.859 1.00 78.69 161 ALA A CA 1
ATOM 1274 C C . ALA A 1 161 ? 31.423 -9.567 -38.238 1.00 78.69 161 ALA A C 1
ATOM 1276 O O . ALA A 1 161 ? 31.154 -10.763 -38.183 1.00 78.69 161 ALA A O 1
ATOM 1277 N N . ASN A 1 162 ? 32.547 -9.064 -37.711 1.00 80.56 162 ASN A N 1
ATOM 1278 C CA . ASN A 1 162 ? 33.608 -9.874 -37.093 1.00 80.56 162 ASN A CA 1
ATOM 1279 C C . ASN A 1 162 ? 33.581 -9.874 -35.551 1.00 80.56 162 ASN A C 1
ATOM 1281 O O . ASN A 1 162 ? 34.493 -10.394 -34.910 1.00 80.56 162 ASN A O 1
ATOM 1285 N N . GLN A 1 163 ? 32.561 -9.276 -34.932 1.00 87.50 163 GLN A N 1
ATOM 1286 C CA . GLN A 1 163 ? 32.428 -9.176 -33.480 1.00 87.50 163 GLN A CA 1
ATOM 1287 C C . GLN A 1 163 ? 31.536 -10.313 -32.977 1.00 87.50 163 GLN A C 1
ATOM 1289 O O . GLN A 1 163 ? 30.317 -10.275 -33.136 1.00 87.50 163 GLN A O 1
ATOM 1294 N N . GLN A 1 164 ? 32.142 -11.346 -32.389 1.00 88.00 164 GLN A N 1
ATOM 1295 C CA . GLN A 1 164 ? 31.439 -12.570 -31.981 1.00 88.00 164 GLN A CA 1
ATOM 1296 C C . GLN A 1 164 ? 30.717 -12.433 -30.634 1.00 88.00 164 GLN A C 1
ATOM 1298 O O . GLN A 1 164 ? 29.769 -13.166 -30.360 1.00 88.00 164 GLN A O 1
ATOM 1303 N N . ASN A 1 165 ? 31.147 -11.498 -29.784 1.00 94.38 165 ASN A N 1
ATOM 1304 C CA . ASN A 1 165 ? 30.598 -11.327 -28.444 1.00 94.38 165 ASN A CA 1
ATOM 1305 C C . ASN A 1 165 ? 29.529 -10.241 -28.426 1.00 94.38 165 ASN A C 1
ATOM 1307 O O . ASN A 1 165 ? 29.618 -9.250 -29.152 1.00 94.38 165 ASN A O 1
ATOM 1311 N N . SER A 1 166 ? 28.525 -10.434 -27.573 1.00 95.75 166 SER A N 1
ATOM 1312 C CA . SER A 1 166 ? 27.439 -9.477 -27.372 1.00 95.75 166 SER A CA 1
ATOM 1313 C C . SER A 1 166 ? 27.224 -9.253 -25.897 1.00 95.75 166 SER A C 1
ATOM 1315 O O . SER A 1 166 ? 27.275 -10.201 -25.109 1.00 95.75 166 SER A O 1
ATOM 1317 N N . PHE A 1 167 ? 26.966 -8.005 -25.541 1.00 97.56 167 PHE A N 1
ATOM 1318 C CA . PHE A 1 167 ? 26.761 -7.608 -24.165 1.00 97.56 167 PHE A CA 1
ATOM 1319 C C . PHE A 1 167 ? 25.614 -6.614 -24.049 1.00 97.56 167 PHE A C 1
ATOM 1321 O O . PHE A 1 167 ? 25.415 -5.778 -24.932 1.00 97.56 167 PHE A O 1
ATOM 1328 N N . LEU A 1 168 ? 24.918 -6.679 -22.919 1.00 96.94 168 LEU A N 1
ATOM 1329 C CA . LEU A 1 168 ? 24.089 -5.594 -22.416 1.00 96.94 168 LEU A CA 1
ATOM 1330 C C . LEU A 1 168 ? 24.779 -4.966 -21.214 1.00 96.94 168 LEU A C 1
ATOM 1332 O O . LEU A 1 168 ? 25.220 -5.659 -20.295 1.00 96.94 168 LEU A O 1
ATOM 1336 N N . PHE A 1 169 ? 24.846 -3.647 -21.222 1.00 95.75 169 PHE A N 1
ATOM 1337 C CA . PHE A 1 169 ? 25.346 -2.846 -20.122 1.00 95.75 169 PHE A CA 1
ATOM 1338 C C . PHE A 1 169 ? 24.184 -2.113 -19.477 1.00 95.75 169 PHE A C 1
ATOM 1340 O O . PHE A 1 169 ? 23.358 -1.518 -20.168 1.00 95.75 169 PHE A O 1
ATOM 1347 N N . LEU A 1 170 ? 24.162 -2.126 -18.150 1.00 94.31 170 LEU A N 1
ATOM 1348 C CA . LEU A 1 170 ? 23.349 -1.216 -17.365 1.00 94.31 170 LEU A CA 1
ATOM 1349 C C . LEU A 1 170 ? 24.242 -0.067 -16.931 1.00 94.31 170 LEU A C 1
ATOM 1351 O O . LEU A 1 170 ? 25.189 -0.251 -16.158 1.00 94.31 170 LEU A O 1
ATOM 1355 N N . LEU A 1 171 ? 23.946 1.108 -17.470 1.00 95.19 171 LEU A N 1
ATOM 1356 C CA . LEU A 1 171 ? 24.664 2.337 -17.179 1.00 95.19 171 LEU A CA 1
ATOM 1357 C C . LEU A 1 171 ? 23.809 3.210 -16.272 1.00 95.19 171 LEU A C 1
ATOM 1359 O O . LEU A 1 171 ? 22.587 3.257 -16.424 1.00 95.19 171 LEU A O 1
ATOM 1363 N N . ASP A 1 172 ? 24.444 3.944 -15.367 1.00 92.75 172 ASP A N 1
ATOM 1364 C CA . ASP A 1 172 ? 23.766 4.992 -14.613 1.00 92.75 172 ASP A CA 1
ATOM 1365 C C . ASP A 1 172 ? 23.182 6.027 -15.587 1.00 92.75 172 ASP A C 1
ATOM 1367 O O . ASP A 1 172 ? 23.872 6.529 -16.477 1.00 92.75 172 ASP A O 1
ATOM 1371 N N . ALA A 1 173 ? 21.897 6.346 -15.455 1.00 92.56 173 ALA A N 1
ATOM 1372 C CA . ALA A 1 173 ? 21.224 7.212 -16.414 1.00 92.56 173 ALA A CA 1
ATOM 1373 C C . ALA A 1 173 ? 21.776 8.645 -16.414 1.00 92.56 173 ALA A C 1
ATOM 1375 O O . ALA A 1 173 ? 21.677 9.309 -17.448 1.00 92.56 173 ALA A O 1
ATOM 1376 N N . ASN A 1 174 ? 22.362 9.111 -15.307 1.00 89.25 174 ASN A N 1
ATOM 1377 C CA . ASN A 1 174 ? 22.890 10.468 -15.190 1.00 89.25 174 ASN A CA 1
ATOM 1378 C C . ASN A 1 174 ? 24.347 10.532 -15.645 1.00 89.25 174 ASN A C 1
ATOM 1380 O O . ASN A 1 174 ? 24.695 11.359 -16.483 1.00 89.25 174 ASN A O 1
ATOM 1384 N N . THR A 1 175 ? 25.200 9.656 -15.109 1.00 94.06 175 THR A N 1
ATOM 1385 C CA . THR A 1 175 ? 26.648 9.720 -15.368 1.00 94.06 175 THR A CA 1
ATOM 1386 C C . THR A 1 175 ? 27.079 8.917 -16.590 1.00 94.06 175 THR A C 1
ATOM 1388 O O . THR A 1 175 ? 28.207 9.073 -17.049 1.00 94.06 175 THR A O 1
ATOM 1391 N N . LYS A 1 176 ? 26.205 8.037 -17.101 1.00 92.62 176 LYS A N 1
ATOM 1392 C CA . LYS A 1 176 ? 26.510 7.013 -18.116 1.00 92.62 176 LYS A CA 1
ATOM 1393 C C . LYS A 1 176 ? 27.640 6.063 -17.708 1.00 92.62 176 LYS A C 1
ATOM 1395 O O . LYS A 1 176 ? 28.139 5.311 -18.541 1.00 92.62 176 LYS A O 1
ATOM 1400 N N . ALA A 1 177 ? 28.021 6.063 -16.430 1.00 94.12 177 ALA A N 1
ATOM 1401 C CA . ALA A 1 177 ? 29.008 5.141 -15.903 1.00 94.12 177 ALA A CA 1
ATOM 1402 C C . ALA A 1 177 ? 28.446 3.719 -15.904 1.00 94.12 177 ALA A C 1
ATOM 1404 O O . ALA A 1 177 ? 27.282 3.494 -15.565 1.00 94.12 177 ALA A O 1
ATOM 1405 N N . GLU A 1 178 ? 29.291 2.759 -16.260 1.00 94.06 178 GLU A N 1
ATOM 1406 C CA . GLU A 1 178 ? 28.948 1.348 -16.185 1.00 94.06 178 GLU A CA 1
ATOM 1407 C C . GLU A 1 178 ? 28.693 0.921 -14.739 1.00 94.06 178 GLU A C 1
ATOM 1409 O O . GLU A 1 178 ? 29.502 1.181 -13.850 1.00 94.06 178 GLU A O 1
ATOM 1414 N N . VAL A 1 179 ? 27.569 0.236 -14.522 1.00 91.00 179 VAL A N 1
ATOM 1415 C CA . VAL A 1 179 ? 27.227 -0.366 -13.228 1.00 91.00 179 VAL A CA 1
ATOM 1416 C C . VAL A 1 179 ? 27.297 -1.885 -13.313 1.00 91.00 179 VAL A C 1
ATOM 1418 O O . VAL A 1 179 ? 27.877 -2.533 -12.442 1.00 91.00 179 VAL A O 1
ATOM 1421 N N . LYS A 1 180 ? 26.739 -2.464 -14.381 1.00 92.12 180 LYS A N 1
ATOM 1422 C CA . LYS A 1 180 ? 26.789 -3.905 -14.649 1.00 92.12 180 LYS A CA 1
ATOM 1423 C C . LYS A 1 180 ? 26.941 -4.170 -16.141 1.00 92.12 180 LYS A C 1
ATOM 1425 O O . LYS A 1 180 ? 26.438 -3.406 -16.965 1.00 92.12 180 LYS A O 1
ATOM 1430 N N . ARG A 1 181 ? 27.535 -5.317 -16.466 1.00 94.62 181 ARG A N 1
ATOM 1431 C CA . ARG A 1 181 ? 27.560 -5.888 -17.814 1.00 94.62 181 ARG A CA 1
ATOM 1432 C C . ARG A 1 181 ? 27.120 -7.343 -17.791 1.00 94.62 181 ARG A C 1
ATOM 1434 O O . ARG A 1 181 ? 27.437 -8.073 -16.855 1.00 94.62 181 ARG A O 1
ATOM 1441 N N . TYR A 1 182 ? 26.458 -7.762 -18.858 1.00 94.75 182 TYR A N 1
ATOM 1442 C CA . TYR A 1 182 ? 25.966 -9.119 -19.049 1.00 94.75 182 TYR A CA 1
ATOM 1443 C C . TYR A 1 182 ? 26.330 -9.574 -20.450 1.00 94.75 182 TYR A C 1
ATOM 1445 O O . TYR A 1 182 ? 26.018 -8.881 -21.415 1.00 94.75 182 TYR A O 1
ATOM 1453 N N . ARG A 1 183 ? 27.004 -10.720 -20.574 1.00 95.81 183 ARG A N 1
ATOM 1454 C CA . ARG A 1 183 ? 27.221 -11.357 -21.876 1.00 95.81 183 ARG A CA 1
ATOM 1455 C C . ARG A 1 183 ? 25.928 -12.053 -22.281 1.00 95.81 183 ARG A C 1
ATOM 1457 O O . ARG A 1 183 ? 25.400 -12.829 -21.493 1.00 95.81 183 ARG A O 1
ATOM 1464 N N . ILE A 1 184 ? 25.449 -11.783 -23.488 1.00 95.50 184 ILE A N 1
ATOM 1465 C CA . ILE A 1 184 ? 24.149 -12.262 -23.974 1.00 95.50 184 ILE A CA 1
ATOM 1466 C C . ILE A 1 184 ? 24.322 -13.201 -25.161 1.00 95.50 184 ILE A C 1
ATOM 1468 O O . ILE A 1 184 ? 25.318 -13.124 -25.891 1.00 95.50 184 ILE A O 1
ATOM 1472 N N . GLN A 1 185 ? 23.325 -14.055 -25.376 1.00 93.69 185 GLN A N 1
ATOM 1473 C CA . GLN A 1 185 ? 23.229 -14.868 -26.584 1.00 93.69 185 GLN A CA 1
ATOM 1474 C C . GLN A 1 185 ? 22.305 -14.184 -27.588 1.00 93.69 185 GLN A C 1
ATOM 1476 O O . GLN A 1 185 ? 21.188 -13.785 -27.265 1.00 93.69 185 GLN A O 1
ATOM 1481 N N . ARG A 1 186 ? 22.789 -14.050 -28.823 1.00 93.56 186 ARG A N 1
ATOM 1482 C CA . ARG A 1 186 ? 22.015 -13.470 -29.921 1.00 93.56 186 ARG A CA 1
ATOM 1483 C C . ARG A 1 186 ? 20.845 -14.381 -30.290 1.00 93.56 186 ARG A C 1
ATOM 1485 O O . ARG A 1 186 ? 20.997 -15.601 -30.316 1.00 93.56 186 ARG A O 1
ATOM 1492 N N . LYS A 1 187 ? 19.703 -13.780 -30.612 1.00 95.94 187 LYS A N 1
ATOM 1493 C CA . LYS A 1 187 ? 18.496 -14.462 -31.094 1.00 95.94 187 LYS A CA 1
ATOM 1494 C C . LYS A 1 187 ? 18.171 -14.021 -32.516 1.00 95.94 187 LYS A C 1
ATOM 1496 O O . LYS A 1 187 ? 18.395 -12.864 -32.879 1.00 95.94 187 LYS A O 1
ATOM 1501 N N . ASP A 1 188 ? 17.610 -14.940 -33.293 1.00 96.38 188 ASP A N 1
ATOM 1502 C CA . ASP A 1 188 ? 17.236 -14.663 -34.674 1.00 96.38 188 ASP A CA 1
ATOM 1503 C C . ASP A 1 188 ? 15.996 -13.755 -34.771 1.00 96.38 188 ASP A C 1
ATOM 1505 O O . ASP A 1 188 ? 15.034 -13.884 -34.010 1.00 96.38 188 ASP A O 1
ATOM 1509 N N . ARG A 1 189 ? 16.029 -12.824 -35.727 1.00 96.00 189 ARG A N 1
ATOM 1510 C CA . ARG A 1 189 ? 15.027 -11.792 -36.010 1.00 96.00 189 ARG A CA 1
ATOM 1511 C C . ARG A 1 189 ? 14.865 -11.620 -37.517 1.00 96.00 189 ARG A C 1
ATOM 1513 O O . ARG A 1 189 ? 15.518 -10.796 -38.159 1.00 96.00 189 ARG A O 1
ATOM 1520 N N . GLN A 1 190 ? 13.983 -12.432 -38.096 1.00 95.94 190 GLN A N 1
ATOM 1521 C CA . GLN A 1 190 ? 13.729 -12.423 -39.538 1.00 95.94 190 GLN A CA 1
ATOM 1522 C C . GLN A 1 190 ? 13.133 -11.093 -40.018 1.00 95.94 190 GLN A C 1
ATOM 1524 O O . GLN A 1 190 ? 13.462 -10.613 -41.098 1.00 95.94 190 GLN A O 1
ATOM 1529 N N . ASP A 1 191 ? 12.286 -10.478 -39.200 1.00 92.94 191 ASP A N 1
ATOM 1530 C CA . ASP A 1 191 ? 11.715 -9.158 -39.442 1.00 92.94 191 ASP A CA 1
ATOM 1531 C C . ASP A 1 191 ? 12.802 -8.078 -39.562 1.00 92.94 191 ASP A C 1
ATOM 1533 O O . ASP A 1 191 ? 12.791 -7.291 -40.505 1.00 92.94 191 ASP A O 1
ATOM 1537 N N . VAL A 1 192 ? 13.808 -8.105 -38.682 1.00 93.62 192 VAL A N 1
ATOM 1538 C CA . VAL A 1 192 ? 14.956 -7.187 -38.746 1.00 93.62 192 VAL A CA 1
ATOM 1539 C C . VAL A 1 192 ? 15.822 -7.480 -39.974 1.00 93.62 192 VAL A C 1
ATOM 1541 O O . VAL A 1 192 ? 16.260 -6.549 -40.652 1.00 93.62 192 VAL A O 1
ATOM 1544 N N . LYS A 1 193 ? 16.029 -8.757 -40.326 1.00 91.94 193 LYS A N 1
ATOM 1545 C CA . LYS A 1 193 ? 16.741 -9.138 -41.557 1.00 91.94 193 LYS A CA 1
ATOM 1546 C C . LYS A 1 193 ? 16.046 -8.632 -42.821 1.00 91.94 193 LYS A C 1
ATOM 1548 O O . LYS A 1 193 ? 16.737 -8.211 -43.743 1.00 91.94 193 LYS A O 1
ATOM 1553 N N . ASN A 1 194 ? 14.717 -8.650 -42.866 1.00 87.44 194 ASN A N 1
ATOM 1554 C CA . ASN A 1 194 ? 13.957 -8.141 -44.008 1.00 87.44 194 ASN A CA 1
ATOM 1555 C C . ASN A 1 194 ? 14.106 -6.617 -44.155 1.00 87.44 194 ASN A C 1
ATOM 1557 O O . ASN A 1 194 ? 14.217 -6.128 -45.275 1.00 87.44 194 ASN A O 1
ATOM 1561 N N . THR A 1 195 ? 14.166 -5.883 -43.039 1.00 85.50 195 THR A N 1
ATOM 1562 C CA . THR A 1 195 ? 14.381 -4.425 -43.024 1.00 85.50 195 THR A CA 1
ATOM 1563 C C . THR A 1 195 ? 15.825 -4.041 -43.362 1.00 85.50 195 THR A C 1
ATOM 1565 O O . THR A 1 195 ? 16.059 -3.076 -44.085 1.00 85.50 195 THR A O 1
ATOM 1568 N N . PHE A 1 196 ? 16.807 -4.815 -42.888 1.00 86.12 196 PHE A N 1
ATOM 1569 C CA . PHE A 1 196 ? 18.238 -4.578 -43.110 1.00 86.12 196 PHE A CA 1
ATOM 1570 C C . PHE A 1 196 ? 18.897 -5.751 -43.861 1.00 86.12 196 PHE A C 1
ATOM 1572 O O . PHE A 1 196 ? 19.805 -6.409 -43.337 1.00 86.12 196 PHE A O 1
ATOM 1579 N N . PRO A 1 197 ? 18.497 -6.031 -45.116 1.00 83.12 197 PRO A N 1
ATOM 1580 C CA . PRO A 1 197 ? 18.920 -7.233 -45.837 1.00 83.12 197 PRO A CA 1
ATOM 1581 C C . PRO A 1 197 ? 20.429 -7.272 -46.097 1.00 83.12 197 PRO A C 1
ATOM 1583 O O . PRO A 1 197 ? 21.020 -8.351 -46.139 1.00 83.12 197 PRO A O 1
ATOM 1586 N N . ASN A 1 198 ? 21.073 -6.107 -46.195 1.00 80.25 198 ASN A N 1
ATOM 1587 C CA . ASN A 1 198 ? 22.505 -5.972 -46.462 1.00 80.25 198 ASN A CA 1
ATOM 1588 C C . ASN A 1 198 ? 23.392 -5.984 -45.205 1.00 80.25 198 ASN A C 1
ATOM 1590 O O . ASN A 1 198 ? 24.613 -5.995 -45.340 1.00 80.25 198 ASN A O 1
ATOM 1594 N N . VAL A 1 199 ? 22.819 -5.990 -43.996 1.00 85.62 199 VAL A N 1
ATOM 1595 C CA . VAL A 1 199 ? 23.594 -6.001 -42.747 1.00 85.62 199 VAL A CA 1
ATOM 1596 C C . VAL A 1 199 ? 23.767 -7.441 -42.265 1.00 85.62 199 VAL A C 1
ATOM 1598 O O . VAL A 1 199 ? 22.797 -8.183 -42.086 1.00 85.62 199 VAL A O 1
ATOM 1601 N N . THR A 1 200 ? 25.016 -7.860 -42.059 1.00 83.50 200 THR A N 1
ATOM 1602 C CA . THR A 1 200 ? 25.355 -9.246 -41.692 1.00 83.50 200 THR A CA 1
ATOM 1603 C C . THR A 1 200 ? 24.779 -9.644 -40.336 1.00 83.50 200 THR A C 1
ATOM 1605 O O . THR A 1 200 ? 24.301 -10.765 -40.185 1.00 83.50 200 THR A O 1
ATOM 1608 N N . THR A 1 201 ? 24.754 -8.725 -39.366 1.00 87.69 201 THR A N 1
ATOM 1609 C CA . THR A 1 201 ? 24.218 -8.994 -38.023 1.00 87.69 201 THR A CA 1
ATOM 1610 C C . THR A 1 201 ? 22.694 -8.920 -37.938 1.00 87.69 201 THR A C 1
ATOM 1612 O O . THR A 1 201 ? 22.134 -9.185 -36.882 1.00 87.69 201 THR A O 1
ATOM 1615 N N . ALA A 1 202 ? 21.993 -8.582 -39.028 1.00 91.19 202 ALA A N 1
ATOM 1616 C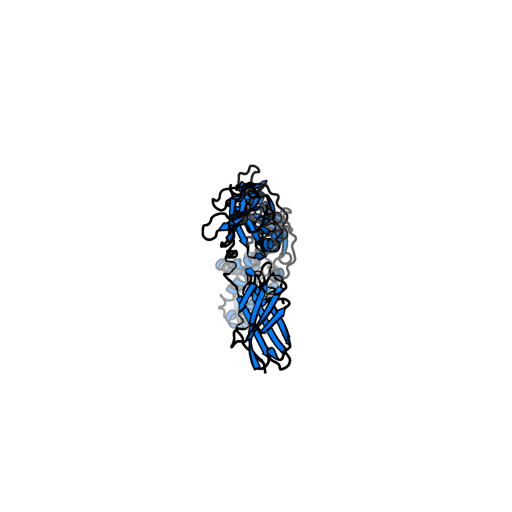 CA . ALA A 1 202 ? 20.556 -8.324 -38.969 1.00 91.19 202 ALA A CA 1
ATOM 1617 C C . ALA A 1 202 ? 19.733 -9.550 -38.562 1.00 91.19 202 ALA A C 1
ATOM 1619 O O . ALA A 1 202 ? 18.795 -9.408 -37.779 1.00 91.19 202 ALA A O 1
ATOM 1620 N N . LEU A 1 203 ? 20.105 -10.745 -39.043 1.00 93.31 203 LEU A N 1
ATOM 1621 C CA . LEU A 1 203 ? 19.404 -11.972 -38.669 1.00 93.31 203 LEU A CA 1
ATOM 1622 C C . LEU A 1 203 ? 19.591 -12.271 -37.183 1.00 93.31 203 LEU A C 1
ATOM 1624 O O . LEU A 1 203 ? 18.602 -12.441 -36.500 1.00 93.31 203 LEU A O 1
ATOM 1628 N N . ASN A 1 204 ? 20.814 -12.248 -36.659 1.00 94.06 204 ASN A N 1
ATOM 1629 C CA . ASN A 1 204 ? 21.101 -12.574 -35.258 1.00 94.06 204 ASN A CA 1
ATOM 1630 C C . ASN A 1 204 ? 21.155 -11.328 -34.354 1.00 94.06 204 ASN A C 1
ATOM 1632 O O . ASN A 1 204 ? 21.969 -11.233 -33.441 1.00 94.06 204 ASN A O 1
ATOM 1636 N N . SER A 1 205 ? 20.307 -10.343 -34.618 1.00 95.12 205 SER A N 1
ATOM 1637 C CA . SER A 1 205 ? 20.348 -9.039 -33.945 1.00 95.12 205 SER A CA 1
ATOM 1638 C C . SER A 1 205 ? 19.641 -9.013 -32.590 1.00 95.12 205 SER A C 1
ATOM 1640 O O . SER A 1 205 ? 19.850 -8.086 -31.805 1.00 95.12 205 SER A O 1
ATOM 1642 N N . GLY A 1 206 ? 18.785 -9.999 -32.315 1.00 96.38 206 GLY A N 1
ATOM 1643 C CA . GLY A 1 206 ? 17.876 -10.000 -31.176 1.00 96.38 206 GLY A CA 1
ATOM 1644 C C . GLY A 1 206 ? 18.527 -10.373 -29.847 1.00 96.38 206 GLY A C 1
ATOM 1645 O O . GLY A 1 206 ? 19.523 -11.093 -29.796 1.00 96.38 206 GLY A O 1
ATOM 1646 N N . PHE A 1 207 ? 17.901 -9.933 -28.761 1.00 96.44 207 PHE A N 1
ATOM 1647 C CA . PHE A 1 207 ? 18.171 -10.367 -27.392 1.00 96.44 207 PHE A CA 1
ATOM 1648 C C . PHE A 1 207 ? 16.881 -10.323 -26.565 1.00 96.44 207 PHE A C 1
ATOM 1650 O O . PHE A 1 207 ? 15.958 -9.565 -26.867 1.00 96.44 207 PHE A O 1
ATOM 1657 N N . ASP A 1 208 ? 16.805 -11.171 -25.544 1.00 96.00 208 ASP A N 1
ATOM 1658 C CA . ASP A 1 208 ? 15.662 -11.286 -24.635 1.00 96.00 208 ASP A CA 1
ATOM 1659 C C . ASP A 1 208 ? 16.182 -11.943 -23.353 1.00 96.00 208 ASP A C 1
ATOM 1661 O O . ASP A 1 208 ? 16.435 -13.154 -23.336 1.00 96.00 208 ASP A O 1
ATOM 1665 N N . GLU A 1 209 ? 16.456 -11.091 -22.367 1.00 95.12 209 GLU A N 1
ATOM 1666 C CA . GLU A 1 209 ? 17.236 -11.385 -21.168 1.00 95.12 209 GLU A CA 1
ATOM 1667 C C . GLU A 1 209 ? 16.472 -10.996 -19.900 1.00 95.12 209 GLU A C 1
ATOM 1669 O O . GLU A 1 209 ? 15.815 -9.953 -19.836 1.00 95.12 209 GLU A O 1
ATOM 1674 N N . GLU A 1 210 ? 16.629 -11.816 -18.862 1.00 93.00 210 GLU A N 1
ATOM 1675 C CA . GLU A 1 210 ? 16.144 -11.544 -17.511 1.00 93.00 210 GLU A CA 1
ATOM 1676 C C . GLU A 1 210 ? 17.327 -11.262 -16.584 1.00 93.00 210 GLU A C 1
ATOM 1678 O O . GLU A 1 210 ? 18.091 -12.160 -16.224 1.00 93.00 210 GLU A O 1
ATOM 1683 N N . ILE A 1 211 ? 17.475 -10.006 -16.172 1.00 89.81 211 ILE A N 1
ATOM 1684 C CA . ILE A 1 211 ? 18.589 -9.567 -15.333 1.00 89.81 211 ILE A CA 1
ATOM 1685 C C . ILE A 1 211 ? 18.125 -9.460 -13.878 1.00 89.81 211 ILE A C 1
ATOM 1687 O O . ILE A 1 211 ? 17.178 -8.723 -13.614 1.00 89.81 211 ILE A O 1
ATOM 1691 N N . PRO A 1 212 ? 18.776 -10.130 -12.910 1.00 85.81 212 PRO A N 1
ATOM 1692 C CA . PRO A 1 212 ? 18.451 -9.959 -11.498 1.00 85.81 212 PRO A CA 1
ATOM 1693 C C . PRO A 1 212 ? 18.630 -8.506 -11.046 1.00 85.81 212 PRO A C 1
ATOM 1695 O O . PRO A 1 212 ? 19.661 -7.888 -11.311 1.00 85.81 212 PRO A O 1
ATOM 1698 N N . VAL A 1 213 ? 17.647 -7.980 -10.319 1.00 80.88 213 VAL A N 1
ATOM 1699 C CA . VAL A 1 213 ? 17.761 -6.696 -9.626 1.00 80.88 213 VAL A CA 1
ATOM 1700 C C . VAL A 1 213 ? 18.660 -6.897 -8.410 1.00 80.88 213 VAL A C 1
ATOM 1702 O O . VAL A 1 213 ? 18.341 -7.686 -7.520 1.00 80.88 213 VAL A O 1
ATOM 1705 N N . THR A 1 214 ? 19.791 -6.196 -8.373 1.00 79.12 214 THR A N 1
ATOM 1706 C CA . THR A 1 214 ? 20.736 -6.228 -7.252 1.00 79.12 214 THR A CA 1
ATOM 1707 C C . THR A 1 214 ? 20.579 -5.006 -6.352 1.00 79.12 214 THR A C 1
ATOM 1709 O O . THR A 1 214 ? 20.022 -3.980 -6.747 1.00 79.12 214 THR A O 1
ATOM 1712 N N . ASP A 1 215 ? 21.080 -5.104 -5.121 1.00 72.50 215 ASP A N 1
ATOM 1713 C CA . ASP A 1 215 ? 20.907 -4.068 -4.099 1.00 72.50 215 ASP A CA 1
ATOM 1714 C C . ASP A 1 215 ? 21.376 -2.687 -4.551 1.00 72.50 215 ASP A C 1
ATOM 1716 O O . ASP A 1 215 ? 20.736 -1.695 -4.221 1.00 72.50 215 ASP A O 1
ATOM 1720 N N . ASP A 1 216 ? 22.439 -2.606 -5.352 1.00 76.19 216 ASP A N 1
ATOM 1721 C CA . ASP A 1 216 ? 23.002 -1.367 -5.895 1.00 76.19 216 ASP A CA 1
ATOM 1722 C C . ASP A 1 216 ? 22.122 -0.672 -6.951 1.00 76.19 216 ASP A C 1
ATOM 1724 O O . ASP A 1 216 ? 22.497 0.401 -7.432 1.00 76.19 216 ASP A O 1
ATOM 1728 N N . MET A 1 217 ? 20.963 -1.250 -7.291 1.00 81.31 217 MET A N 1
ATOM 1729 C CA . MET A 1 217 ? 20.036 -0.742 -8.306 1.00 81.31 217 MET A CA 1
ATOM 1730 C C . MET A 1 217 ? 18.860 0.054 -7.732 1.00 81.31 217 MET A C 1
ATOM 1732 O O . MET A 1 217 ? 18.403 1.005 -8.366 1.00 81.31 217 MET A O 1
ATOM 1736 N N . TYR A 1 218 ? 18.390 -0.268 -6.526 1.00 76.62 218 TYR A N 1
ATOM 1737 C CA . TYR A 1 218 ? 17.288 0.465 -5.891 1.00 76.62 218 TYR A CA 1
ATOM 1738 C C . TYR A 1 218 ? 17.647 1.938 -5.634 1.00 76.62 218 TYR A C 1
ATOM 1740 O O . TYR A 1 218 ? 18.756 2.239 -5.180 1.00 76.62 218 TYR A O 1
ATOM 1748 N N . GLY A 1 219 ? 16.703 2.842 -5.915 1.00 73.62 219 GLY A N 1
ATOM 1749 C CA . GLY A 1 219 ? 16.860 4.298 -5.806 1.00 73.62 219 GLY A CA 1
ATOM 1750 C C . GLY A 1 219 ? 17.525 4.956 -7.023 1.00 73.62 219 GLY A C 1
ATOM 1751 O O . GLY A 1 219 ? 17.739 6.168 -7.039 1.00 73.62 219 GLY A O 1
ATOM 1752 N N . ARG A 1 220 ? 17.888 4.183 -8.056 1.00 81.25 220 ARG A N 1
ATOM 1753 C CA . ARG A 1 220 ? 18.660 4.670 -9.209 1.00 81.25 220 ARG A CA 1
ATOM 1754 C C . ARG A 1 220 ? 17.887 4.562 -10.515 1.00 81.25 220 ARG A C 1
ATOM 1756 O O . ARG A 1 220 ? 16.885 3.859 -10.644 1.00 81.25 220 ARG A O 1
ATOM 1763 N N . LYS A 1 221 ? 18.386 5.294 -11.507 1.00 88.88 221 LYS A N 1
ATOM 1764 C CA . LYS A 1 221 ? 17.905 5.268 -12.885 1.00 88.88 221 LYS A CA 1
ATOM 1765 C C . LYS A 1 221 ? 18.990 4.677 -13.766 1.00 88.88 221 LYS A C 1
ATOM 1767 O O . LYS A 1 221 ? 20.151 5.058 -13.637 1.00 88.88 221 LYS A O 1
ATOM 1772 N N . PHE A 1 222 ? 18.598 3.798 -14.673 1.00 91.75 222 PHE A N 1
ATOM 1773 C CA . PHE A 1 222 ? 19.496 3.113 -15.587 1.00 91.75 222 PHE A CA 1
ATOM 1774 C C . PHE A 1 222 ? 19.083 3.338 -17.030 1.00 91.75 222 PHE A C 1
ATOM 1776 O O . PHE A 1 222 ? 17.901 3.479 -17.334 1.00 91.75 222 PHE A O 1
ATOM 1783 N N . VAL A 1 223 ? 20.068 3.333 -17.914 1.00 95.06 223 VAL A N 1
ATOM 1784 C CA . VAL A 1 223 ? 19.875 3.168 -19.354 1.00 95.06 223 VAL A CA 1
ATOM 1785 C C . VAL A 1 223 ? 20.610 1.915 -19.802 1.00 95.06 223 VAL A C 1
ATOM 1787 O O . VAL A 1 223 ? 21.591 1.497 -19.180 1.00 95.06 223 VAL A O 1
ATOM 1790 N N . VAL A 1 224 ? 20.122 1.306 -20.875 1.00 96.62 224 VAL A N 1
ATOM 1791 C CA . VAL A 1 224 ? 20.715 0.095 -21.441 1.00 96.62 224 VAL A CA 1
ATOM 1792 C C . VAL A 1 224 ? 21.625 0.490 -22.595 1.00 96.62 224 VAL A C 1
ATOM 1794 O O . VAL A 1 224 ? 21.266 1.341 -23.404 1.00 96.62 224 VAL A O 1
ATOM 1797 N N . MET A 1 225 ? 22.779 -0.154 -22.713 1.00 96.94 225 MET A N 1
ATOM 1798 C CA . MET A 1 225 ? 23.605 -0.092 -23.917 1.00 96.94 225 MET A CA 1
ATOM 1799 C C . MET A 1 225 ? 23.848 -1.508 -24.434 1.00 96.94 225 MET A C 1
ATOM 1801 O O . MET A 1 225 ? 24.251 -2.385 -23.672 1.00 96.94 225 MET A O 1
ATOM 1805 N N . SER A 1 226 ? 23.609 -1.732 -25.724 1.00 96.94 226 SER A N 1
ATOM 1806 C CA . SER A 1 226 ? 24.034 -2.954 -26.405 1.00 96.94 226 SER A CA 1
ATOM 1807 C C . SER A 1 226 ? 25.422 -2.750 -26.991 1.00 96.94 226 SER A C 1
ATOM 1809 O O . SER A 1 226 ? 25.699 -1.707 -27.580 1.00 96.94 226 SER A O 1
ATOM 1811 N N . ARG A 1 227 ? 26.282 -3.757 -26.849 1.00 96.81 227 ARG A N 1
ATOM 1812 C CA . ARG A 1 227 ? 27.632 -3.766 -27.411 1.00 96.81 227 ARG A CA 1
ATOM 1813 C C . ARG A 1 227 ? 27.889 -5.061 -28.156 1.00 96.81 227 ARG A C 1
ATOM 1815 O O . ARG A 1 227 ? 27.731 -6.144 -27.589 1.00 96.81 227 ARG A O 1
ATOM 1822 N N . TYR A 1 228 ? 28.407 -4.947 -29.369 1.00 95.81 228 TYR A N 1
ATOM 1823 C CA . TYR A 1 228 ? 29.126 -6.032 -30.024 1.00 95.81 228 TYR A CA 1
ATOM 1824 C C . TYR A 1 228 ? 30.621 -5.847 -29.832 1.00 95.81 228 TYR A C 1
ATOM 1826 O O . TYR A 1 228 ? 31.113 -4.726 -29.867 1.00 95.81 228 TYR A O 1
ATOM 1834 N N . SER A 1 229 ? 31.355 -6.929 -29.576 1.00 95.12 229 SER A N 1
ATOM 1835 C CA . SER A 1 229 ? 32.798 -6.855 -29.348 1.00 95.12 229 SER A CA 1
ATOM 1836 C C . SER A 1 229 ? 33.544 -8.077 -29.877 1.00 95.12 229 SER A C 1
ATOM 1838 O O . SER A 1 229 ? 33.062 -9.210 -29.814 1.00 95.12 229 SER A O 1
ATOM 1840 N N . GLY A 1 230 ? 34.745 -7.840 -30.405 1.00 93.12 230 GLY A N 1
ATOM 1841 C CA . GLY A 1 230 ? 35.708 -8.899 -30.707 1.00 93.12 230 GLY A CA 1
ATOM 1842 C C . GLY A 1 230 ? 36.440 -9.426 -29.466 1.00 93.12 230 GLY A C 1
ATOM 1843 O O . GLY A 1 230 ? 36.953 -10.538 -29.497 1.00 93.12 230 GLY A O 1
ATOM 1844 N N . ASP A 1 231 ? 36.460 -8.668 -28.367 1.00 93.75 231 ASP A N 1
ATOM 1845 C CA . ASP A 1 231 ? 37.045 -9.077 -27.088 1.00 93.75 231 ASP A CA 1
ATOM 1846 C C . ASP A 1 231 ? 36.053 -9.934 -26.286 1.00 93.75 231 ASP A C 1
ATOM 1848 O O . ASP A 1 231 ? 34.873 -9.596 -26.154 1.00 93.75 231 ASP A O 1
ATOM 1852 N N . VAL A 1 232 ? 36.544 -11.036 -25.713 1.00 92.19 232 VAL A N 1
ATOM 1853 C CA . VAL A 1 232 ? 35.766 -11.961 -24.873 1.00 92.19 232 VAL A CA 1
ATOM 1854 C C . VAL A 1 232 ? 35.191 -11.282 -23.630 1.00 92.19 232 VAL A C 1
ATOM 1856 O O . VAL A 1 232 ? 34.159 -11.719 -23.124 1.00 92.19 232 VAL A O 1
ATOM 1859 N N . ASN A 1 233 ? 35.825 -10.201 -23.169 1.00 92.75 233 ASN A N 1
ATOM 1860 C CA . ASN A 1 233 ? 35.376 -9.417 -22.021 1.00 92.75 233 ASN A CA 1
ATOM 1861 C C . ASN A 1 233 ? 34.593 -8.157 -22.415 1.00 92.75 233 ASN A C 1
ATOM 1863 O O . ASN A 1 233 ? 34.055 -7.480 -21.538 1.00 92.75 233 ASN A O 1
ATOM 1867 N N . GLY A 1 234 ? 34.515 -7.827 -23.707 1.00 91.50 234 GLY A N 1
ATOM 1868 C CA . GLY A 1 234 ? 33.776 -6.665 -24.196 1.00 91.50 234 GLY A CA 1
ATOM 1869 C C . GLY A 1 234 ? 34.459 -5.309 -23.981 1.00 91.50 234 GLY A C 1
ATOM 1870 O O . GLY A 1 234 ? 33.783 -4.281 -24.067 1.00 91.50 234 GLY A O 1
ATOM 1871 N N . ASN A 1 235 ? 35.763 -5.265 -23.682 1.00 90.81 235 ASN A N 1
ATOM 1872 C CA . ASN A 1 235 ? 36.465 -4.022 -23.335 1.00 90.81 235 ASN A CA 1
ATOM 1873 C C . ASN A 1 235 ? 36.974 -3.236 -24.547 1.00 90.81 235 ASN A C 1
ATOM 1875 O O . ASN A 1 235 ? 37.181 -2.030 -24.446 1.00 90.81 235 ASN A O 1
ATOM 1879 N N . SER A 1 236 ? 37.185 -3.892 -25.684 1.00 90.44 236 SER A N 1
ATOM 1880 C CA . SER A 1 236 ? 37.777 -3.277 -26.876 1.00 90.44 236 SER A CA 1
ATOM 1881 C C . SER A 1 236 ? 37.168 -3.833 -28.165 1.00 90.44 236 SER A C 1
ATOM 1883 O O . SER A 1 236 ? 36.303 -4.712 -28.114 1.00 90.44 236 SER A O 1
ATOM 1885 N N . ASN A 1 237 ? 37.590 -3.295 -29.319 1.00 89.88 237 ASN A N 1
ATOM 1886 C CA . ASN A 1 237 ? 37.118 -3.698 -30.650 1.00 89.88 237 ASN A CA 1
ATOM 1887 C C . ASN A 1 237 ? 35.588 -3.840 -30.688 1.00 89.88 237 ASN A C 1
ATOM 1889 O O . ASN A 1 237 ? 35.065 -4.938 -30.908 1.00 89.88 237 ASN A O 1
ATOM 1893 N N . ASN A 1 238 ? 34.891 -2.755 -30.350 1.00 91.38 238 ASN A N 1
ATOM 1894 C CA . ASN A 1 238 ? 33.467 -2.777 -30.067 1.00 91.38 238 ASN A CA 1
ATOM 1895 C C . ASN A 1 238 ? 32.662 -1.801 -30.926 1.00 91.38 238 ASN A C 1
ATOM 1897 O O . ASN A 1 238 ? 33.196 -0.867 -31.520 1.00 91.38 238 ASN A O 1
ATOM 1901 N N . THR A 1 239 ? 31.371 -2.091 -31.035 1.00 92.38 239 THR A N 1
ATOM 1902 C CA . THR A 1 239 ? 30.359 -1.182 -31.567 1.00 92.38 239 THR A CA 1
ATOM 1903 C C . THR A 1 239 ? 29.202 -1.117 -30.587 1.00 92.38 239 THR A C 1
ATOM 1905 O O . THR A 1 239 ? 28.735 -2.152 -30.103 1.00 92.38 239 THR A O 1
ATOM 1908 N N . ASP A 1 240 ? 28.764 0.105 -30.293 1.00 95.38 240 ASP A N 1
ATOM 1909 C CA . ASP A 1 240 ? 27.810 0.382 -29.229 1.00 95.38 240 ASP A CA 1
ATOM 1910 C C . ASP A 1 240 ? 26.547 1.032 -29.769 1.00 95.38 240 ASP A C 1
ATOM 1912 O O . ASP A 1 240 ? 26.586 1.864 -30.680 1.00 95.38 240 ASP A O 1
ATOM 1916 N N . TYR A 1 241 ? 25.439 0.705 -29.120 1.00 95.88 241 TYR A N 1
ATOM 1917 C CA . TYR A 1 241 ? 24.198 1.441 -29.241 1.00 95.88 241 TYR A CA 1
ATOM 1918 C C . TYR A 1 241 ? 23.627 1.708 -27.853 1.00 95.88 241 TYR A C 1
ATOM 1920 O O . TYR A 1 241 ? 23.324 0.780 -27.097 1.00 95.88 241 TYR A O 1
ATOM 1928 N N . LEU A 1 242 ? 23.489 2.989 -27.512 1.00 96.38 242 LEU A N 1
ATOM 1929 C CA . LEU A 1 242 ? 22.868 3.435 -26.272 1.00 96.38 242 LEU A CA 1
ATOM 1930 C C . LEU A 1 242 ? 21.366 3.605 -26.491 1.00 96.38 242 LEU A C 1
ATOM 1932 O O . LEU A 1 242 ? 20.938 4.427 -27.298 1.00 96.38 242 LEU A O 1
ATOM 1936 N N . PHE A 1 243 ? 20.563 2.860 -25.740 1.00 95.50 243 PHE A N 1
ATOM 1937 C CA . PHE A 1 243 ? 19.120 3.039 -25.738 1.00 95.50 243 PHE A CA 1
ATOM 1938 C C . PHE A 1 243 ? 18.728 4.198 -24.819 1.00 95.50 243 PHE A C 1
ATOM 1940 O O . PHE A 1 243 ? 19.263 4.352 -23.720 1.00 95.50 243 PHE A O 1
ATOM 1947 N N . ASN A 1 244 ? 17.750 4.995 -25.248 1.00 88.88 244 ASN A N 1
ATOM 1948 C CA . ASN A 1 244 ? 17.285 6.157 -24.486 1.00 88.88 244 ASN A CA 1
ATOM 1949 C C . ASN A 1 244 ? 16.235 5.806 -23.416 1.00 88.88 244 ASN A C 1
ATOM 1951 O O . ASN A 1 244 ? 15.879 6.662 -22.605 1.00 88.88 244 ASN A O 1
ATOM 1955 N N . ASN A 1 245 ? 15.741 4.565 -23.389 1.00 90.44 245 ASN A N 1
ATOM 1956 C CA . ASN A 1 245 ? 14.773 4.093 -22.402 1.00 90.44 245 ASN A CA 1
ATOM 1957 C C . ASN A 1 245 ? 15.394 4.120 -20.997 1.00 90.44 245 ASN A C 1
ATOM 1959 O O . ASN A 1 245 ? 16.421 3.484 -20.750 1.00 90.44 245 ASN A O 1
ATOM 1963 N N . VAL A 1 246 ? 14.751 4.839 -20.073 1.00 89.75 246 VAL A N 1
ATOM 1964 C CA . VAL A 1 246 ? 15.190 4.935 -18.677 1.00 89.75 246 VAL A CA 1
ATOM 1965 C C . VAL A 1 246 ? 14.415 3.942 -17.819 1.00 89.75 246 VAL A C 1
ATOM 1967 O O . VAL A 1 246 ? 13.206 4.075 -17.640 1.00 89.75 246 VAL A O 1
ATOM 1970 N N . ILE A 1 247 ? 15.129 2.992 -17.228 1.00 88.06 247 ILE A N 1
ATOM 1971 C CA . ILE A 1 247 ? 14.603 2.055 -16.233 1.00 88.06 247 ILE A CA 1
ATOM 1972 C C . ILE A 1 247 ? 14.801 2.695 -14.858 1.00 88.06 247 ILE A C 1
ATOM 1974 O O . ILE A 1 247 ? 15.930 2.991 -14.468 1.00 88.06 247 ILE A O 1
ATOM 1978 N N . SER A 1 248 ? 13.717 2.959 -14.129 1.00 80.62 248 SER A N 1
ATOM 1979 C CA . SER A 1 248 ? 13.776 3.608 -12.812 1.00 80.62 248 SER A CA 1
ATOM 1980 C C . SER A 1 248 ? 13.422 2.628 -11.701 1.00 80.62 248 SER A C 1
ATOM 1982 O O . SER A 1 248 ? 12.379 1.985 -11.759 1.00 80.62 248 SER A O 1
ATOM 1984 N N . PHE A 1 249 ? 14.246 2.592 -10.658 1.00 74.88 249 PHE A N 1
ATOM 1985 C CA . PHE A 1 249 ? 13.940 1.938 -9.390 1.00 74.88 249 PHE A CA 1
ATOM 1986 C C . PHE A 1 249 ? 13.690 3.043 -8.366 1.00 74.88 249 PHE A C 1
ATOM 1988 O O . PHE A 1 249 ? 14.648 3.522 -7.762 1.00 74.88 249 PHE A O 1
ATOM 1995 N N . PRO A 1 250 ? 12.455 3.552 -8.234 1.00 62.97 250 PRO A N 1
ATOM 1996 C CA . PRO A 1 250 ? 12.199 4.696 -7.373 1.00 62.97 250 PRO A CA 1
ATOM 1997 C C . PRO A 1 250 ? 12.537 4.369 -5.918 1.00 62.97 250 PRO A C 1
ATOM 1999 O O . PRO A 1 250 ? 12.280 3.259 -5.449 1.00 62.97 250 PRO A O 1
ATOM 2002 N N . ASP A 1 251 ? 13.048 5.364 -5.192 1.00 65.25 251 ASP A N 1
ATOM 2003 C CA . ASP A 1 251 ? 12.958 5.343 -3.738 1.00 65.25 251 ASP A CA 1
ATOM 2004 C C . ASP A 1 251 ? 11.482 5.408 -3.374 1.00 65.25 251 ASP A C 1
ATOM 2006 O O . ASP A 1 251 ? 10.807 6.419 -3.575 1.00 65.25 251 ASP A O 1
ATOM 2010 N N . SER A 1 252 ? 10.953 4.275 -2.936 1.00 75.56 252 SER A N 1
ATOM 2011 C CA . SER A 1 252 ? 9.535 4.119 -2.683 1.00 75.56 252 SER A CA 1
ATOM 2012 C C . SER A 1 252 ? 9.352 3.518 -1.306 1.00 75.56 252 SER A C 1
ATOM 2014 O O . SER A 1 252 ? 9.974 2.513 -0.950 1.00 75.56 252 SER A O 1
ATOM 2016 N N . THR A 1 253 ? 8.502 4.185 -0.534 1.00 88.00 253 THR A N 1
ATOM 2017 C CA . THR A 1 253 ? 7.931 3.644 0.686 1.00 88.00 253 THR A CA 1
ATOM 2018 C C . THR A 1 253 ? 6.458 3.374 0.423 1.00 88.00 253 THR A C 1
ATOM 2020 O O . THR A 1 253 ? 5.766 4.188 -0.192 1.00 88.00 253 THR A O 1
ATOM 2023 N N . ALA A 1 254 ? 5.983 2.222 0.863 1.00 91.94 254 ALA A N 1
ATOM 2024 C CA . ALA A 1 254 ? 4.581 1.855 0.826 1.00 91.94 254 ALA A CA 1
ATOM 2025 C C . ALA A 1 254 ? 4.253 1.109 2.113 1.00 91.94 254 ALA A C 1
ATOM 2027 O O . ALA A 1 254 ? 5.078 0.373 2.657 1.00 91.94 254 ALA A O 1
ATOM 2028 N N . SER A 1 255 ? 3.051 1.305 2.631 1.00 96.12 255 SER A N 1
ATOM 2029 C CA . SER A 1 255 ? 2.681 0.725 3.915 1.00 96.12 255 SER A CA 1
ATOM 2030 C C . SER A 1 255 ? 1.178 0.662 4.085 1.00 96.12 255 SER A C 1
ATOM 2032 O O . SER A 1 255 ? 0.458 1.492 3.532 1.00 96.12 255 SER A O 1
ATOM 2034 N N . HIS A 1 256 ? 0.719 -0.269 4.912 1.00 96.94 256 HIS A N 1
ATOM 2035 C CA . HIS A 1 256 ? -0.679 -0.385 5.303 1.00 96.94 256 HIS A CA 1
ATOM 2036 C C . HIS A 1 256 ? -0.806 -1.038 6.685 1.00 96.94 256 HIS A C 1
ATOM 2038 O O . HIS A 1 256 ? 0.033 -1.859 7.063 1.00 96.94 256 HIS A O 1
ATOM 2044 N N . LEU A 1 257 ? -1.864 -0.695 7.423 1.00 96.88 257 LEU A N 1
ATOM 2045 C CA . LEU A 1 257 ? -2.280 -1.428 8.620 1.00 96.88 257 LEU A CA 1
ATOM 2046 C C . LEU A 1 257 ? -3.398 -2.393 8.254 1.00 96.88 257 LEU A C 1
ATOM 2048 O O . LEU A 1 257 ? -4.454 -1.966 7.807 1.00 96.88 257 LEU A O 1
ATOM 2052 N N . ASP A 1 258 ? -3.181 -3.678 8.511 1.00 96.12 258 ASP A N 1
ATOM 2053 C CA . ASP A 1 258 ? -4.226 -4.688 8.351 1.00 96.12 258 ASP A CA 1
ATOM 2054 C C . ASP A 1 258 ? -5.139 -4.723 9.590 1.00 96.12 258 ASP A C 1
ATOM 2056 O O . ASP A 1 258 ? -6.326 -5.026 9.506 1.00 96.12 258 ASP A O 1
ATOM 2060 N N . THR A 1 259 ? -4.591 -4.463 10.781 1.00 94.50 259 THR A N 1
ATOM 2061 C CA . THR A 1 259 ? -5.348 -4.431 12.038 1.00 94.50 259 THR A CA 1
ATOM 2062 C C . THR A 1 259 ? -4.719 -3.437 13.000 1.00 94.50 259 THR A C 1
ATOM 2064 O O . THR A 1 259 ? -3.513 -3.472 13.237 1.00 94.50 259 THR A O 1
ATOM 2067 N N . PHE A 1 260 ? -5.554 -2.579 13.582 1.00 94.12 260 PHE A N 1
ATOM 2068 C CA . PHE A 1 260 ? -5.201 -1.731 14.715 1.00 94.12 260 PHE A CA 1
ATOM 2069 C C . PHE A 1 260 ? -6.431 -1.563 15.605 1.00 94.12 260 PHE A C 1
ATOM 2071 O O . PHE A 1 260 ? -7.296 -0.726 15.350 1.00 94.12 260 PHE A O 1
ATOM 2078 N N . LYS A 1 261 ? -6.561 -2.460 16.585 1.00 88.00 261 LYS A N 1
ATOM 2079 C CA . LYS A 1 261 ? -7.770 -2.604 17.405 1.00 88.00 261 LYS A CA 1
ATOM 2080 C C . LYS A 1 261 ? -7.437 -3.062 18.816 1.00 88.00 261 LYS A C 1
ATOM 2082 O O . LYS A 1 261 ? -6.330 -3.529 19.081 1.00 88.00 261 LYS A O 1
ATOM 2087 N N . ILE A 1 262 ? -8.420 -2.975 19.700 1.00 82.19 262 ILE A N 1
ATOM 2088 C CA . ILE A 1 262 ? -8.331 -3.502 21.060 1.00 82.19 262 ILE A CA 1
ATOM 2089 C C . ILE A 1 262 ? -9.041 -4.855 21.102 1.00 82.19 262 ILE A C 1
ATOM 2091 O O . ILE A 1 262 ? -10.121 -5.018 20.545 1.00 82.19 262 ILE A O 1
ATOM 2095 N N . THR A 1 263 ? -8.428 -5.863 21.715 1.00 75.75 263 THR A N 1
ATOM 2096 C CA . THR A 1 263 ? -9.015 -7.196 21.901 1.00 75.75 263 THR A CA 1
ATOM 2097 C C . THR A 1 263 ? -8.437 -7.820 23.167 1.00 75.75 263 THR A C 1
ATOM 2099 O O . THR A 1 263 ? -7.225 -7.819 23.361 1.00 75.75 263 THR A O 1
ATOM 2102 N N . ASN A 1 264 ? -9.290 -8.345 24.055 1.00 72.38 264 ASN A N 1
ATOM 2103 C CA . ASN A 1 264 ? -8.875 -9.029 25.291 1.00 72.38 264 ASN A CA 1
ATOM 2104 C C . ASN A 1 264 ? -7.842 -8.244 26.134 1.00 72.38 264 ASN A C 1
ATOM 2106 O O . ASN A 1 264 ? -6.824 -8.795 26.554 1.00 72.38 264 ASN A O 1
ATOM 2110 N N . ASN A 1 265 ? -8.091 -6.949 26.367 1.00 73.06 265 ASN A N 1
ATOM 2111 C CA . ASN A 1 265 ? -7.192 -6.043 27.099 1.00 73.06 265 ASN A CA 1
ATOM 2112 C C . ASN A 1 265 ? -5.780 -5.888 26.481 1.00 73.06 265 ASN A C 1
ATOM 2114 O O . ASN A 1 265 ? -4.795 -5.624 27.177 1.00 73.06 265 ASN A O 1
ATOM 2118 N N . LYS A 1 266 ? -5.668 -6.059 25.163 1.00 86.06 266 LYS A N 1
ATOM 2119 C CA . LYS A 1 266 ? -4.456 -5.815 24.379 1.00 86.06 266 LYS A CA 1
ATOM 2120 C C . LYS A 1 266 ? -4.779 -4.957 23.167 1.00 86.06 266 LYS A C 1
ATOM 2122 O O . LYS A 1 266 ? -5.879 -5.024 22.630 1.00 86.06 266 LYS A O 1
ATOM 2127 N N . ILE A 1 267 ? -3.795 -4.203 22.707 1.00 90.62 267 ILE A N 1
ATOM 2128 C CA . ILE A 1 267 ? -3.796 -3.563 21.398 1.00 90.62 267 ILE A CA 1
ATOM 2129 C C . ILE A 1 267 ? -3.142 -4.530 20.416 1.00 90.62 267 ILE A C 1
ATOM 2131 O O . ILE A 1 267 ? -1.973 -4.883 20.577 1.00 90.62 267 ILE A O 1
ATOM 2135 N N . GLU A 1 268 ? -3.891 -4.953 19.406 1.00 94.06 268 GLU A N 1
ATOM 2136 C CA . GLU A 1 268 ? -3.398 -5.779 18.308 1.00 94.06 268 GLU A CA 1
ATOM 2137 C C . GLU A 1 268 ? -3.023 -4.887 17.127 1.00 94.06 268 GLU A C 1
ATOM 2139 O O . GLU A 1 268 ? -3.849 -4.108 16.643 1.00 94.06 268 GLU A O 1
ATOM 2144 N N . ILE A 1 269 ? -1.780 -5.014 16.659 1.00 96.88 269 ILE A N 1
ATOM 2145 C CA . ILE A 1 269 ? -1.247 -4.271 15.518 1.00 96.88 269 ILE A CA 1
ATOM 2146 C C . ILE A 1 269 ? -0.695 -5.259 14.493 1.00 96.88 269 ILE A C 1
ATOM 2148 O O . ILE A 1 269 ? 0.262 -5.982 14.779 1.00 96.88 269 ILE A O 1
ATOM 2152 N N . THR A 1 270 ? -1.249 -5.268 13.286 1.00 97.50 270 THR A N 1
ATOM 2153 C CA . THR A 1 270 ? -0.677 -5.971 12.131 1.00 97.50 270 THR A CA 1
ATOM 2154 C C . THR A 1 270 ? -0.691 -5.077 10.908 1.00 97.50 270 THR A C 1
ATOM 2156 O O . THR A 1 270 ? -1.543 -4.202 10.765 1.00 97.50 270 THR A O 1
ATOM 2159 N N . GLY A 1 271 ? 0.264 -5.289 10.017 1.00 97.94 271 GLY A N 1
ATOM 2160 C CA . GLY A 1 271 ? 0.395 -4.489 8.812 1.00 97.94 271 GLY A CA 1
ATOM 2161 C C . GLY A 1 271 ? 1.669 -4.814 8.064 1.00 97.94 271 GLY A C 1
ATOM 2162 O O . GLY A 1 271 ? 2.340 -5.818 8.328 1.00 97.94 271 GLY A O 1
ATOM 2163 N N . TRP A 1 272 ? 2.022 -3.932 7.143 1.00 98.00 272 TRP A N 1
ATOM 2164 C CA . TRP A 1 272 ? 3.271 -3.986 6.408 1.00 98.00 272 TRP A CA 1
ATOM 2165 C C . TRP A 1 272 ? 3.807 -2.585 6.120 1.00 98.00 272 TRP A C 1
ATOM 2167 O O . TRP A 1 272 ? 3.068 -1.606 6.040 1.00 98.00 272 TRP A O 1
ATOM 2177 N N . HIS A 1 273 ? 5.127 -2.482 6.017 1.00 97.06 273 HIS A N 1
ATOM 2178 C CA . HIS A 1 273 ? 5.845 -1.272 5.628 1.00 97.06 273 HIS A CA 1
ATOM 2179 C C . HIS A 1 273 ? 7.035 -1.713 4.784 1.00 97.06 273 HIS A C 1
ATOM 2181 O O . HIS A 1 273 ? 7.975 -2.314 5.293 1.00 97.06 273 HIS A O 1
ATOM 2187 N N . ALA A 1 274 ? 6.961 -1.469 3.485 1.00 93.62 274 ALA A N 1
ATOM 2188 C CA . ALA A 1 274 ? 8.031 -1.702 2.535 1.00 93.62 274 ALA A CA 1
ATOM 2189 C C . ALA A 1 274 ? 8.723 -0.365 2.247 1.00 93.62 274 ALA A C 1
ATOM 2191 O O . ALA A 1 274 ? 8.051 0.630 2.000 1.00 93.62 274 ALA A O 1
ATOM 2192 N N . SER A 1 275 ? 10.050 -0.330 2.281 1.00 90.62 275 SER A N 1
ATOM 2193 C CA . SER A 1 275 ? 10.842 0.859 1.980 1.00 90.62 275 SER A CA 1
ATOM 2194 C C . SER A 1 275 ? 12.204 0.475 1.415 1.00 90.62 275 SER A C 1
ATOM 2196 O O . SER A 1 275 ? 12.915 -0.343 2.000 1.00 90.62 275 SER A O 1
ATOM 2198 N N . THR A 1 276 ? 12.620 1.101 0.312 1.00 83.50 276 THR A N 1
ATOM 2199 C CA . THR A 1 276 ? 13.976 0.913 -0.242 1.00 83.50 276 THR A CA 1
ATOM 2200 C C . THR A 1 276 ? 15.070 1.350 0.738 1.00 83.50 276 THR A C 1
ATOM 2202 O O . THR A 1 276 ? 16.146 0.749 0.777 1.00 83.50 276 THR A O 1
ATOM 2205 N N . ALA A 1 277 ? 14.779 2.323 1.608 1.00 82.88 277 ALA A N 1
ATOM 2206 C CA . ALA A 1 277 ? 15.696 2.783 2.649 1.00 82.88 277 ALA A CA 1
ATOM 2207 C C . ALA A 1 277 ? 15.967 1.722 3.732 1.00 82.88 277 ALA A C 1
ATOM 2209 O O . ALA A 1 277 ? 16.921 1.856 4.497 1.00 82.88 277 ALA A O 1
ATOM 2210 N N . SER A 1 278 ? 15.186 0.635 3.792 1.00 87.00 278 SER A N 1
ATOM 2211 C CA . SER A 1 278 ? 15.420 -0.437 4.760 1.00 87.00 278 SER A CA 1
ATOM 2212 C C . SER A 1 278 ? 16.676 -1.271 4.473 1.00 87.00 278 SER A C 1
ATOM 2214 O O . SER A 1 278 ? 17.041 -2.081 5.320 1.00 87.00 278 SER A O 1
ATOM 2216 N N . ARG A 1 279 ? 17.344 -1.119 3.314 1.00 80.31 279 ARG A N 1
ATOM 2217 C CA . ARG A 1 279 ? 18.569 -1.879 2.968 1.00 80.31 279 ARG A CA 1
ATOM 2218 C C . ARG A 1 279 ? 19.654 -1.791 4.036 1.00 80.31 279 ARG A C 1
ATOM 2220 O O . ARG A 1 279 ? 20.330 -2.770 4.315 1.00 80.31 279 ARG A O 1
ATOM 2227 N N . THR A 1 280 ? 19.844 -0.599 4.588 1.00 80.56 280 THR A N 1
ATOM 2228 C CA . THR A 1 280 ? 20.877 -0.318 5.591 1.00 80.56 280 THR A CA 1
ATOM 2229 C C . THR A 1 280 ? 20.308 -0.307 7.006 1.00 80.56 280 THR A C 1
ATOM 2231 O O . THR A 1 280 ? 21.003 0.078 7.947 1.00 80.56 280 THR A O 1
ATOM 2234 N N . ALA A 1 281 ? 19.044 -0.711 7.172 1.00 86.69 281 ALA A N 1
ATOM 2235 C CA . ALA A 1 281 ? 18.417 -0.767 8.477 1.00 86.69 281 ALA A CA 1
ATOM 2236 C C . ALA A 1 281 ? 18.987 -1.927 9.289 1.00 86.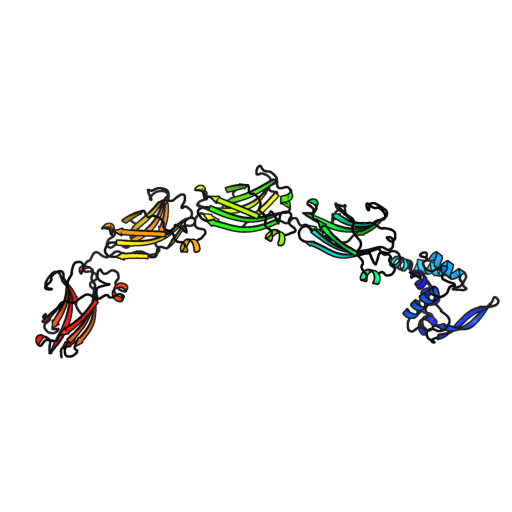69 281 ALA A C 1
ATOM 2238 O O . ALA A 1 281 ? 18.999 -3.072 8.844 1.00 86.69 281 ALA A O 1
ATOM 2239 N N . GLN A 1 282 ? 19.414 -1.621 10.508 1.00 87.12 282 GLN A N 1
ATOM 2240 C CA . GLN A 1 282 ? 19.858 -2.618 11.483 1.00 87.12 282 GLN A CA 1
ATOM 2241 C C . GLN A 1 282 ? 18.691 -3.100 12.346 1.00 87.12 282 GLN A C 1
ATOM 2243 O O . GLN A 1 282 ? 18.666 -4.243 12.794 1.00 87.12 282 GLN A O 1
ATOM 2248 N N . SER A 1 283 ? 17.684 -2.240 12.528 1.00 90.94 283 SER A N 1
ATOM 2249 C CA . SER A 1 283 ? 16.527 -2.523 13.366 1.00 90.94 283 SER A CA 1
ATOM 2250 C C . SER A 1 283 ? 15.214 -2.034 12.761 1.00 90.94 283 SER A C 1
ATOM 2252 O O . SER A 1 283 ? 15.157 -1.091 11.968 1.00 90.94 283 SER A O 1
ATOM 2254 N N . SER A 1 284 ? 14.129 -2.692 13.169 1.00 94.81 284 SER A N 1
ATOM 2255 C CA . SER A 1 284 ? 12.750 -2.314 12.862 1.00 94.81 284 SER A CA 1
ATOM 2256 C C . SER A 1 284 ? 11.976 -2.078 14.149 1.00 94.81 284 SER A C 1
ATOM 2258 O O . SER A 1 284 ? 12.097 -2.858 15.095 1.00 94.81 284 SER A 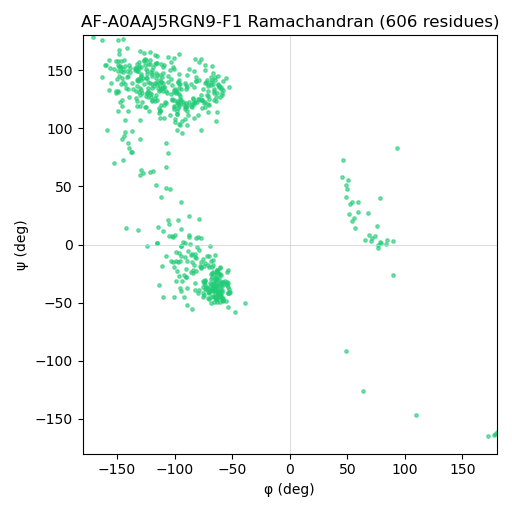O 1
ATOM 2260 N N . TYR A 1 285 ? 11.144 -1.040 14.165 1.00 95.44 285 TYR A N 1
ATOM 2261 C CA . TYR A 1 285 ? 10.334 -0.691 15.326 1.00 95.44 285 TYR A CA 1
ATOM 2262 C C . TYR A 1 285 ? 8.883 -0.412 14.939 1.00 95.44 285 TYR A C 1
ATOM 2264 O O . TYR A 1 285 ? 8.604 0.106 13.856 1.00 95.44 285 TYR A O 1
ATOM 2272 N N . LEU A 1 286 ? 7.967 -0.710 15.857 1.00 96.94 286 LEU A N 1
ATOM 2273 C CA . LEU A 1 286 ? 6.675 -0.035 15.926 1.00 96.94 286 LEU A CA 1
ATOM 2274 C C . LEU A 1 286 ? 6.717 0.958 17.076 1.00 96.94 286 LEU A C 1
ATOM 2276 O O . LEU A 1 286 ? 7.113 0.611 18.187 1.00 96.94 286 LEU A O 1
ATOM 2280 N N . ILE A 1 287 ? 6.323 2.192 16.801 1.00 95.31 287 ILE A N 1
ATOM 2281 C CA . ILE A 1 287 ? 6.316 3.277 17.771 1.00 95.31 287 ILE A CA 1
ATOM 2282 C C . ILE A 1 287 ? 4.865 3.635 18.037 1.00 95.31 287 ILE A C 1
ATOM 2284 O O . ILE A 1 287 ? 4.152 4.076 17.135 1.00 95.31 287 ILE A O 1
ATOM 2288 N N . LEU A 1 288 ? 4.427 3.414 19.271 1.00 95.69 288 LEU A N 1
ATOM 2289 C CA . LEU A 1 288 ? 3.129 3.853 19.741 1.00 95.69 288 LEU A CA 1
ATOM 2290 C C . LEU A 1 288 ? 3.257 5.316 20.170 1.00 95.69 288 LEU A C 1
ATOM 2292 O O . LEU A 1 288 ? 4.058 5.656 21.043 1.00 95.69 288 LEU A O 1
ATOM 2296 N N . MET A 1 289 ? 2.478 6.180 19.536 1.00 95.94 289 MET A N 1
ATOM 2297 C CA . MET A 1 289 ? 2.480 7.622 19.752 1.00 95.94 289 MET A CA 1
ATOM 2298 C C . MET A 1 289 ? 1.170 8.025 20.413 1.00 95.94 289 MET A C 1
ATOM 2300 O O . MET A 1 289 ? 0.110 7.544 20.015 1.00 95.94 289 MET A O 1
ATOM 2304 N N . ASN A 1 290 ? 1.217 8.950 21.365 1.00 93.06 290 ASN A N 1
ATOM 2305 C CA . ASN A 1 290 ? 0.017 9.635 21.819 1.00 93.06 290 ASN A CA 1
ATOM 2306 C C . ASN A 1 290 ? -0.444 10.593 20.708 1.00 93.06 290 ASN A C 1
ATOM 2308 O O . ASN A 1 290 ? 0.249 11.546 20.350 1.00 93.06 290 ASN A O 1
ATOM 2312 N N . ALA A 1 291 ? -1.609 10.316 20.130 1.00 92.56 291 ALA A N 1
ATOM 2313 C CA . ALA A 1 291 ? -2.158 11.062 19.007 1.00 92.56 291 ALA A CA 1
ATOM 2314 C C . ALA A 1 291 ? -2.555 12.496 19.392 1.00 92.56 291 ALA A C 1
ATOM 2316 O O . ALA A 1 291 ? -2.495 13.379 18.541 1.00 92.56 291 ALA A O 1
ATOM 2317 N N . SER A 1 292 ? -2.906 12.741 20.659 1.00 89.12 292 SER A N 1
ATOM 2318 C CA . SER A 1 292 ? -3.398 14.043 21.125 1.00 89.12 292 SER A CA 1
ATOM 2319 C C . SER A 1 292 ? -2.295 15.092 21.259 1.00 89.12 292 SER A C 1
ATOM 2321 O O . SER A 1 292 ? -2.557 16.277 21.088 1.00 89.12 292 SER A O 1
ATOM 2323 N N . ASN A 1 293 ? -1.066 14.678 21.578 1.00 91.38 293 ASN A N 1
ATOM 2324 C CA . ASN A 1 293 ? 0.064 15.595 21.775 1.00 91.38 293 ASN A CA 1
ATOM 2325 C C . ASN A 1 293 ? 1.278 15.288 20.880 1.00 91.38 293 ASN A C 1
ATOM 2327 O O . ASN A 1 293 ? 2.282 15.991 20.953 1.00 91.38 293 ASN A O 1
ATOM 2331 N N . GLY A 1 294 ? 1.206 14.238 20.055 1.00 89.62 294 GLY A N 1
ATOM 2332 C CA . GLY A 1 294 ? 2.272 13.831 19.142 1.00 89.62 294 GLY A CA 1
ATOM 2333 C C . GLY A 1 294 ? 3.519 13.266 19.826 1.00 89.62 294 GLY A C 1
ATOM 2334 O O . GLY A 1 294 ? 4.518 13.045 19.146 1.00 89.62 294 GLY A O 1
ATOM 2335 N N . GLN A 1 295 ? 3.490 13.035 21.140 1.00 93.31 295 GLN A N 1
ATOM 2336 C CA . GLN A 1 295 ? 4.630 12.491 21.870 1.00 93.31 295 GLN A CA 1
ATOM 2337 C C . GLN A 1 295 ? 4.700 10.975 21.727 1.00 93.31 295 GLN A C 1
ATOM 2339 O O . GLN A 1 295 ? 3.684 10.277 21.705 1.00 93.31 295 GLN A O 1
ATOM 2344 N N . GLU A 1 296 ? 5.922 10.458 21.665 1.00 93.88 296 GLU A N 1
ATOM 2345 C CA . GLU A 1 296 ? 6.152 9.024 21.742 1.00 93.88 296 GLU A CA 1
ATOM 2346 C C . GLU A 1 296 ? 5.719 8.502 23.112 1.00 93.88 296 GLU A C 1
ATOM 2348 O O . GLU A 1 296 ? 6.136 9.020 24.146 1.00 93.88 296 GLU A O 1
ATOM 2353 N N . TYR A 1 297 ? 4.870 7.476 23.108 1.00 93.31 297 TYR A N 1
ATOM 2354 C CA . TYR A 1 297 ? 4.530 6.744 24.318 1.00 93.31 297 TYR A CA 1
ATOM 2355 C C . TYR A 1 297 ? 5.568 5.657 24.577 1.00 93.31 297 TYR A C 1
ATOM 2357 O O . TYR A 1 297 ? 6.162 5.599 25.651 1.00 93.31 297 TYR A O 1
ATOM 2365 N N . LYS A 1 298 ? 5.777 4.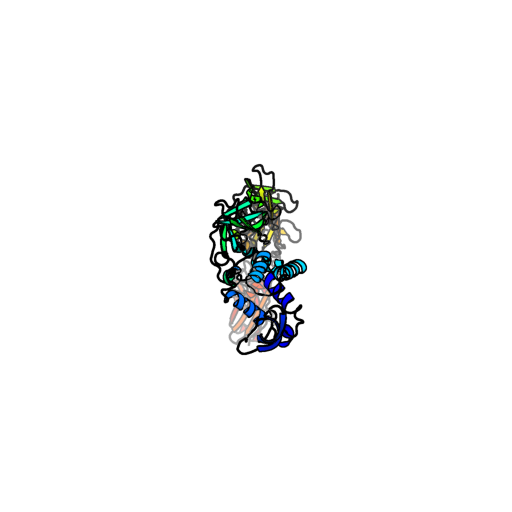789 23.581 1.00 94.12 298 LYS A N 1
ATOM 2366 C CA . LYS A 1 298 ? 6.737 3.691 23.662 1.00 94.12 298 LYS A CA 1
ATOM 2367 C C . LYS A 1 298 ? 7.052 3.137 22.282 1.00 94.12 298 LYS A C 1
ATOM 2369 O O . LYS A 1 298 ? 6.160 3.000 21.445 1.00 94.12 298 LYS A O 1
ATOM 2374 N N . ARG A 1 299 ? 8.298 2.726 22.077 1.00 93.88 299 ARG A N 1
ATOM 2375 C CA . ARG A 1 299 ? 8.727 1.945 20.913 1.00 93.88 299 ARG A CA 1
ATOM 2376 C C . ARG A 1 299 ? 8.945 0.478 21.255 1.00 93.88 299 ARG A C 1
ATOM 2378 O O . ARG A 1 299 ? 9.338 0.126 22.365 1.00 93.88 299 ARG A O 1
ATOM 2385 N N . TYR A 1 300 ? 8.720 -0.369 20.263 1.00 95.00 300 TYR A N 1
ATOM 2386 C CA . TYR A 1 300 ? 8.826 -1.817 20.353 1.00 95.00 300 TYR A CA 1
ATOM 2387 C C . TYR A 1 300 ? 9.685 -2.306 19.196 1.00 95.00 300 TYR A C 1
ATOM 2389 O O . TYR A 1 300 ? 9.329 -2.090 18.036 1.00 95.00 300 TYR A O 1
ATOM 2397 N N . LYS A 1 301 ? 10.817 -2.950 19.497 1.00 94.75 301 LYS A N 1
ATOM 2398 C CA . LYS A 1 301 ? 11.626 -3.626 18.476 1.00 94.75 301 LYS A CA 1
ATOM 2399 C C . LYS A 1 301 ? 10.815 -4.799 17.925 1.00 94.75 301 LYS A C 1
ATOM 2401 O O . LYS A 1 301 ? 10.260 -5.576 18.699 1.00 94.75 301 LYS A O 1
ATOM 2406 N N . ILE A 1 302 ? 10.724 -4.904 16.604 1.00 95.44 302 ILE A N 1
ATOM 2407 C CA . ILE A 1 302 ? 9.943 -5.935 15.915 1.00 95.44 302 ILE A CA 1
ATOM 2408 C C . ILE A 1 302 ? 10.805 -6.702 14.918 1.00 95.44 302 ILE A C 1
ATOM 2410 O O . ILE A 1 302 ? 11.767 -6.174 14.359 1.00 95.44 302 ILE A O 1
ATOM 2414 N N . THR A 1 303 ? 10.396 -7.936 14.645 1.00 94.75 303 THR A N 1
ATOM 2415 C CA . THR A 1 303 ? 10.892 -8.722 13.515 1.00 94.75 303 THR A CA 1
ATOM 2416 C C . THR A 1 303 ? 9.919 -8.577 12.353 1.00 94.75 303 THR A C 1
ATOM 2418 O O . THR A 1 303 ? 8.701 -8.577 12.548 1.00 94.75 303 THR A O 1
ATOM 2421 N N . ARG A 1 304 ? 10.455 -8.423 11.140 1.00 95.88 304 ARG A N 1
ATOM 2422 C CA . ARG A 1 304 ? 9.636 -8.367 9.931 1.00 95.88 304 ARG A CA 1
ATOM 2423 C C . ARG A 1 304 ? 9.263 -9.773 9.471 1.00 95.88 304 ARG A C 1
ATOM 2425 O O . ARG A 1 304 ? 10.094 -10.674 9.520 1.00 95.88 304 ARG A O 1
ATOM 2432 N N . ASN A 1 305 ? 8.032 -9.932 9.004 1.00 95.81 305 ASN A N 1
ATOM 2433 C CA . ASN A 1 305 ? 7.479 -11.202 8.539 1.00 95.81 305 ASN A CA 1
ATOM 2434 C C . ASN A 1 305 ? 7.238 -11.175 7.026 1.00 95.81 305 ASN A C 1
ATOM 2436 O O . ASN A 1 305 ? 7.016 -10.108 6.444 1.00 95.81 305 ASN A O 1
ATOM 2440 N N . ALA A 1 306 ? 7.235 -12.359 6.411 1.00 95.81 306 ALA A N 1
ATOM 2441 C CA . ALA A 1 306 ? 6.995 -12.513 4.983 1.00 95.81 306 ALA A CA 1
ATOM 2442 C C . ALA A 1 306 ? 5.552 -12.130 4.585 1.00 95.81 306 ALA A C 1
ATOM 2444 O O . ALA A 1 306 ? 4.590 -12.498 5.261 1.00 95.81 306 ALA A O 1
ATOM 2445 N N . ARG A 1 307 ? 5.411 -11.425 3.461 1.00 97.06 307 ARG A N 1
ATOM 2446 C CA . ARG A 1 307 ? 4.173 -10.956 2.827 1.00 97.06 307 ARG A CA 1
ATOM 2447 C C . ARG A 1 307 ? 4.241 -11.162 1.308 1.00 97.06 307 ARG A C 1
ATOM 2449 O O . ARG A 1 307 ? 4.547 -10.226 0.567 1.00 97.06 307 ARG A O 1
ATOM 2456 N N . PRO A 1 308 ? 4.003 -12.395 0.819 1.00 93.69 308 PRO A N 1
ATOM 2457 C CA . PRO A 1 308 ? 4.017 -12.691 -0.616 1.00 93.69 308 PRO A CA 1
ATOM 2458 C C . PRO A 1 308 ? 2.995 -11.870 -1.415 1.00 93.69 308 PRO A C 1
ATOM 2460 O O . PRO A 1 308 ? 3.255 -11.503 -2.556 1.00 93.69 308 PRO A O 1
ATOM 2463 N N . ASP A 1 309 ? 1.860 -11.540 -0.796 1.00 94.31 309 ASP A N 1
ATOM 2464 C CA . ASP A 1 309 ? 0.830 -10.655 -1.341 1.00 94.31 309 ASP A CA 1
ATOM 2465 C C . ASP A 1 309 ? 1.361 -9.234 -1.588 1.00 94.31 309 ASP A C 1
ATOM 2467 O O . ASP A 1 309 ? 1.138 -8.659 -2.652 1.00 94.31 309 ASP A O 1
ATOM 2471 N N . VAL A 1 310 ? 2.142 -8.693 -0.648 1.00 93.00 310 VAL A N 1
ATOM 2472 C CA . VAL A 1 310 ? 2.777 -7.374 -0.788 1.00 93.00 310 VAL A CA 1
ATOM 2473 C C . VAL A 1 310 ? 3.889 -7.413 -1.836 1.00 93.00 310 VAL A C 1
ATOM 2475 O O . VAL A 1 310 ? 3.975 -6.506 -2.658 1.00 93.00 310 VAL A O 1
ATOM 2478 N N . GLN A 1 311 ? 4.702 -8.473 -1.869 1.00 88.00 311 GLN A N 1
ATOM 2479 C CA . GLN A 1 311 ? 5.726 -8.665 -2.906 1.00 88.00 311 GLN A CA 1
ATOM 2480 C C . GLN A 1 311 ? 5.126 -8.712 -4.318 1.00 88.00 311 GLN A C 1
ATOM 2482 O O . GLN A 1 311 ? 5.751 -8.221 -5.255 1.00 88.00 311 GLN A O 1
ATOM 2487 N N . ALA A 1 312 ? 3.932 -9.288 -4.480 1.00 84.88 312 ALA A N 1
ATOM 2488 C CA . ALA A 1 312 ? 3.225 -9.293 -5.757 1.00 84.88 312 ALA A CA 1
ATOM 2489 C C . ALA A 1 312 ? 2.674 -7.902 -6.126 1.00 84.88 312 ALA A C 1
ATOM 2491 O O . ALA A 1 312 ? 2.697 -7.531 -7.297 1.00 84.88 312 ALA A O 1
ATOM 2492 N N . ALA A 1 313 ? 2.204 -7.128 -5.141 1.00 86.12 313 ALA A N 1
ATOM 2493 C CA . ALA A 1 313 ? 1.609 -5.808 -5.361 1.00 86.12 313 ALA A CA 1
ATOM 2494 C C . ALA A 1 313 ? 2.642 -4.689 -5.594 1.00 86.12 313 ALA A C 1
ATOM 2496 O O . ALA A 1 313 ? 2.425 -3.814 -6.429 1.00 86.12 313 ALA A O 1
ATOM 2497 N N . VAL A 1 314 ? 3.761 -4.702 -4.862 1.00 82.19 314 VAL A N 1
ATOM 2498 C CA . VAL A 1 314 ? 4.821 -3.677 -4.931 1.00 82.19 314 VAL A CA 1
ATOM 2499 C C . VAL A 1 314 ? 6.216 -4.304 -5.093 1.00 82.19 314 VAL A C 1
ATOM 2501 O O . VAL A 1 314 ? 7.103 -4.080 -4.263 1.00 82.19 314 VAL A O 1
ATOM 2504 N N . PRO A 1 315 ? 6.455 -5.079 -6.171 1.00 78.62 315 PRO A N 1
ATOM 2505 C CA . PRO A 1 315 ? 7.670 -5.879 -6.321 1.00 78.62 315 PRO A CA 1
ATOM 2506 C C . PRO A 1 315 ? 8.966 -5.068 -6.395 1.00 78.62 315 PRO A C 1
ATOM 2508 O O . PRO A 1 315 ? 10.036 -5.579 -6.084 1.00 78.62 315 PRO A O 1
ATOM 2511 N N . TYR A 1 316 ? 8.857 -3.800 -6.784 1.00 74.62 316 TYR A N 1
ATOM 2512 C CA . TYR A 1 316 ? 9.968 -2.872 -6.978 1.00 74.62 316 TYR A CA 1
ATOM 2513 C C . TYR A 1 316 ? 10.515 -2.269 -5.672 1.00 74.62 316 TYR A C 1
ATOM 2515 O O . TYR A 1 316 ? 11.499 -1.531 -5.716 1.00 74.62 316 TYR A O 1
ATOM 2523 N N . ILE A 1 317 ? 9.903 -2.551 -4.513 1.00 81.69 317 ILE A N 1
ATOM 2524 C CA . ILE A 1 317 ? 10.413 -2.108 -3.209 1.00 81.69 317 ILE A CA 1
ATOM 2525 C C . ILE A 1 317 ? 11.244 -3.232 -2.584 1.00 81.69 317 ILE A C 1
ATOM 2527 O O . ILE A 1 317 ? 10.727 -4.325 -2.350 1.00 81.69 317 ILE A O 1
ATOM 2531 N N . TYR A 1 318 ? 12.513 -2.930 -2.281 1.00 82.62 318 TYR A N 1
ATOM 2532 C CA . TYR A 1 318 ? 13.554 -3.862 -1.814 1.00 82.62 318 TYR A CA 1
ATOM 2533 C C . TYR A 1 318 ? 13.068 -4.941 -0.834 1.00 82.62 318 TYR A C 1
ATOM 2535 O O . TYR A 1 318 ? 13.323 -6.126 -1.027 1.00 82.62 318 TYR A O 1
ATOM 2543 N N . ASN A 1 319 ? 12.358 -4.547 0.222 1.00 88.25 319 ASN A N 1
ATOM 2544 C CA . ASN A 1 319 ? 11.928 -5.455 1.281 1.00 88.25 319 ASN A CA 1
ATOM 2545 C C . ASN A 1 319 ? 10.432 -5.797 1.221 1.00 88.25 319 ASN A C 1
ATOM 2547 O O . ASN A 1 319 ? 9.876 -6.193 2.243 1.00 88.25 319 ASN A O 1
ATOM 2551 N N . SER A 1 320 ? 9.766 -5.632 0.075 1.00 89.19 320 SER A N 1
ATOM 2552 C CA . SER A 1 320 ? 8.319 -5.867 -0.062 1.00 89.19 320 SER A CA 1
ATOM 2553 C C . SER A 1 320 ? 7.892 -7.254 0.434 1.00 89.19 320 SER A C 1
ATOM 2555 O O . SER A 1 320 ? 6.923 -7.336 1.190 1.00 89.19 320 SER A O 1
ATOM 2557 N N . LEU A 1 321 ? 8.663 -8.314 0.151 1.00 89.81 321 LEU A N 1
ATOM 2558 C CA . LEU A 1 321 ? 8.444 -9.633 0.755 1.00 89.81 321 LEU A CA 1
ATOM 2559 C C . LEU A 1 321 ? 8.580 -9.618 2.280 1.00 89.81 321 LEU A C 1
ATOM 2561 O O . LEU A 1 321 ? 7.748 -10.204 2.946 1.00 89.81 321 LEU A O 1
ATOM 2565 N N . ASN A 1 322 ? 9.581 -8.960 2.860 1.00 93.94 322 ASN A N 1
ATOM 2566 C CA . ASN A 1 322 ? 9.825 -8.943 4.311 1.00 93.94 322 ASN A CA 1
ATOM 2567 C C . ASN A 1 322 ? 9.394 -7.608 4.941 1.00 93.94 322 ASN A C 1
ATOM 2569 O O . ASN A 1 322 ? 10.143 -6.968 5.685 1.00 93.94 322 ASN A O 1
ATOM 2573 N N . SER A 1 323 ? 8.188 -7.162 4.603 1.00 96.38 323 SER A N 1
ATOM 2574 C CA . SER A 1 323 ? 7.629 -5.873 5.026 1.00 96.38 323 SER A CA 1
ATOM 2575 C C . SER A 1 323 ? 6.649 -6.001 6.195 1.00 96.38 323 SER A C 1
ATOM 2577 O O . SER A 1 323 ? 6.386 -5.019 6.901 1.00 96.38 323 SER A O 1
ATOM 2579 N N . GLY A 1 324 ? 6.119 -7.207 6.422 1.00 97.81 324 GLY A N 1
ATOM 2580 C CA . GLY A 1 324 ? 5.058 -7.477 7.383 1.00 97.81 324 GLY A CA 1
ATOM 2581 C C . GLY A 1 324 ? 5.489 -7.282 8.831 1.00 97.81 324 GLY A C 1
ATOM 2582 O O . GLY A 1 324 ? 6.658 -7.438 9.176 1.00 97.81 324 GLY A O 1
ATOM 2583 N N . PHE A 1 325 ? 4.538 -6.974 9.702 1.00 98.06 325 PHE A N 1
ATOM 2584 C CA . PHE A 1 325 ? 4.746 -6.900 11.142 1.00 98.06 325 PHE A CA 1
ATOM 2585 C C . PHE A 1 325 ? 3.497 -7.335 11.909 1.00 98.06 325 PHE A C 1
ATOM 2587 O O . PHE A 1 325 ? 2.371 -7.207 11.426 1.00 98.06 325 PHE A O 1
ATOM 2594 N N . LYS A 1 326 ? 3.713 -7.844 13.124 1.00 97.25 326 LYS A N 1
ATOM 2595 C CA . LYS A 1 326 ? 2.670 -8.154 14.105 1.00 97.25 326 LYS A CA 1
ATOM 2596 C C . LYS A 1 326 ? 3.177 -7.815 15.503 1.00 97.25 326 LYS A C 1
ATOM 2598 O O . LYS A 1 326 ? 4.298 -8.182 15.846 1.00 97.25 326 LYS A O 1
ATOM 2603 N N . LEU A 1 327 ? 2.353 -7.145 16.300 1.00 96.75 327 LEU A N 1
ATOM 2604 C CA . LEU A 1 327 ? 2.643 -6.809 17.688 1.00 96.75 327 LEU A CA 1
ATOM 2605 C C . LEU A 1 327 ? 1.356 -6.819 18.516 1.00 96.75 327 LEU A C 1
ATOM 2607 O O . LEU A 1 327 ? 0.329 -6.304 18.084 1.00 96.75 327 LEU A O 1
ATOM 2611 N N . GLU A 1 328 ? 1.435 -7.376 19.720 1.00 95.19 328 GLU A N 1
ATOM 2612 C CA . GLU A 1 328 ? 0.387 -7.283 20.734 1.00 95.19 328 GLU A CA 1
ATOM 2613 C C . GLU A 1 328 ? 0.930 -6.505 21.931 1.00 95.19 328 GLU A C 1
ATOM 2615 O O . GLU A 1 328 ? 1.960 -6.874 22.498 1.00 95.19 328 GLU A O 1
ATOM 2620 N N . ILE A 1 329 ? 0.244 -5.433 22.321 1.00 93.31 329 ILE A N 1
ATOM 2621 C CA . ILE A 1 329 ? 0.637 -4.584 23.448 1.00 93.31 329 ILE A CA 1
ATOM 2622 C C . ILE A 1 329 ? -0.408 -4.738 24.556 1.00 93.31 329 ILE A C 1
ATOM 2624 O O . ILE A 1 329 ? -1.553 -4.341 24.346 1.00 93.31 329 ILE A O 1
ATOM 2628 N N . PRO A 1 330 ? -0.064 -5.291 25.732 1.00 88.12 330 PRO A N 1
ATOM 2629 C CA . PRO A 1 330 ? -0.961 -5.282 26.884 1.00 88.12 330 PRO A CA 1
ATOM 2630 C C . PRO A 1 330 ? -1.340 -3.850 27.263 1.00 88.12 330 PRO A C 1
ATOM 2632 O O . PRO A 1 330 ? -0.460 -2.995 27.363 1.00 88.12 330 PRO A O 1
ATOM 2635 N N . ILE A 1 331 ? -2.629 -3.600 27.488 1.00 81.75 331 ILE A N 1
ATOM 2636 C CA . ILE A 1 331 ? -3.095 -2.293 27.951 1.00 81.75 331 ILE A CA 1
ATOM 2637 C C . ILE A 1 331 ? -2.706 -2.132 29.421 1.00 81.75 331 ILE A C 1
ATOM 2639 O O . ILE A 1 331 ? -3.073 -2.956 30.265 1.00 81.75 331 ILE A O 1
ATOM 2643 N N . THR A 1 332 ? -1.947 -1.079 29.716 1.00 80.38 332 THR A N 1
ATOM 2644 C CA . THR A 1 332 ? -1.518 -0.723 31.070 1.00 80.38 332 THR A CA 1
ATOM 2645 C C . THR A 1 332 ? -2.283 0.483 31.603 1.00 80.38 332 THR A C 1
ATOM 2647 O O . THR A 1 332 ? -2.871 1.269 30.860 1.00 80.38 332 THR A O 1
ATOM 2650 N N . SER A 1 333 ? -2.248 0.633 32.926 1.00 70.06 333 SER A N 1
ATOM 2651 C CA . SER A 1 333 ? -2.996 1.639 33.678 1.00 70.06 333 SER A CA 1
ATOM 2652 C C . SER A 1 333 ? -2.774 3.081 33.215 1.00 70.06 333 SER A C 1
ATOM 2654 O O . SER A 1 333 ? -3.674 3.910 33.294 1.00 70.06 333 SER A O 1
ATOM 2656 N N . ASP A 1 334 ? -1.576 3.387 32.738 1.00 80.00 334 ASP A N 1
ATOM 2657 C CA . ASP A 1 334 ? -1.159 4.697 32.259 1.00 80.00 334 ASP A CA 1
ATOM 2658 C C . ASP A 1 334 ? -1.578 4.972 30.809 1.00 80.00 334 ASP A C 1
ATOM 2660 O O . ASP A 1 334 ? -1.402 6.093 30.333 1.00 80.00 334 ASP A O 1
ATOM 2664 N N . MET A 1 335 ? -2.114 3.986 30.087 1.00 83.75 335 MET A N 1
ATOM 2665 C CA . MET A 1 335 ? -2.588 4.160 28.712 1.00 83.75 335 MET A CA 1
ATOM 2666 C C . MET A 1 335 ? -4.016 4.711 28.645 1.00 83.75 335 MET A C 1
ATOM 2668 O O . MET A 1 335 ? -4.392 5.306 27.638 1.00 83.75 335 MET A O 1
ATOM 2672 N N . HIS A 1 336 ? -4.804 4.546 29.705 1.00 76.38 336 HIS A N 1
ATOM 2673 C CA . HIS A 1 336 ? -6.198 4.980 29.734 1.00 76.38 336 HIS A CA 1
ATOM 2674 C C . HIS A 1 336 ? -6.341 6.506 29.672 1.00 76.38 336 HIS A C 1
ATOM 2676 O O . HIS A 1 336 ? -5.484 7.262 30.135 1.00 76.38 336 HIS A O 1
ATOM 2682 N N . GLY A 1 337 ? -7.422 6.968 29.043 1.00 74.69 337 GLY A N 1
ATOM 2683 C CA . GLY A 1 337 ? -7.667 8.380 28.747 1.00 74.69 337 GLY A CA 1
ATOM 2684 C C . GLY A 1 337 ? -6.864 8.929 27.562 1.00 74.69 337 GLY A C 1
ATOM 2685 O O . GLY A 1 337 ? -7.039 10.093 27.205 1.00 74.69 337 GLY A O 1
ATOM 2686 N N . LYS A 1 338 ? -5.985 8.126 26.948 1.00 85.50 338 LYS A N 1
ATOM 2687 C CA . LYS A 1 338 ? -5.165 8.533 25.800 1.00 85.50 338 LYS A CA 1
ATOM 2688 C C . LYS A 1 338 ? -5.722 7.963 24.501 1.00 85.50 338 LYS A C 1
ATOM 2690 O O . LYS A 1 338 ? -6.391 6.931 24.478 1.00 85.50 338 LYS A O 1
ATOM 2695 N N . THR A 1 339 ? -5.376 8.629 23.409 1.00 90.38 339 THR A N 1
ATOM 2696 C CA . THR A 1 339 ? -5.598 8.141 22.050 1.00 90.38 339 THR A CA 1
ATOM 2697 C C . THR A 1 339 ? -4.245 7.838 21.434 1.00 90.38 339 THR A C 1
ATOM 2699 O O . THR A 1 339 ? -3.319 8.641 21.550 1.00 90.38 339 THR A O 1
ATOM 2702 N N . PHE A 1 340 ? -4.112 6.687 20.787 1.00 93.62 340 PHE A N 1
ATOM 2703 C CA . PHE A 1 340 ? -2.859 6.227 20.208 1.00 93.62 340 PHE A CA 1
ATOM 2704 C C . PHE A 1 340 ? -2.934 6.125 18.694 1.00 93.62 340 PHE A C 1
ATOM 2706 O O . PHE A 1 340 ? -3.961 5.744 18.140 1.00 93.62 340 PHE A O 1
ATOM 2713 N N . LYS A 1 341 ? -1.808 6.413 18.047 1.00 96.06 341 LYS A N 1
ATOM 2714 C CA . LYS A 1 341 ? -1.512 6.052 16.657 1.00 96.06 341 LYS A CA 1
ATOM 2715 C C . LYS A 1 341 ? -0.189 5.301 16.603 1.00 96.06 341 LYS A C 1
ATOM 2717 O O . LYS A 1 341 ? 0.585 5.345 17.562 1.00 96.06 341 LYS A O 1
ATOM 2722 N N . VAL A 1 342 ? 0.085 4.630 15.494 1.00 97.44 342 VAL A N 1
ATOM 2723 C CA . VAL A 1 342 ? 1.309 3.841 15.326 1.00 97.44 342 VAL A CA 1
ATOM 2724 C C . VAL A 1 342 ? 2.148 4.361 14.163 1.00 97.44 342 VAL A C 1
ATOM 2726 O O . VAL A 1 342 ? 1.625 4.837 13.158 1.00 97.44 342 VAL A O 1
ATOM 2729 N N . ILE A 1 343 ? 3.466 4.279 14.320 1.00 96.44 343 ILE A N 1
ATOM 2730 C CA . ILE A 1 343 ? 4.457 4.504 13.267 1.00 96.44 343 ILE A CA 1
ATOM 2731 C C . ILE A 1 343 ? 5.251 3.213 13.101 1.00 96.44 343 ILE A C 1
ATOM 2733 O O . ILE A 1 343 ? 5.685 2.624 14.092 1.00 96.44 343 ILE A O 1
ATOM 2737 N N . SER A 1 344 ? 5.475 2.770 11.866 1.00 97.00 344 SER A N 1
ATOM 2738 C CA . SER A 1 344 ? 6.457 1.723 11.581 1.00 97.00 344 SER A CA 1
ATOM 2739 C C . SER A 1 344 ? 7.761 2.354 11.116 1.00 97.00 344 SER A C 1
ATOM 2741 O O . SER A 1 344 ? 7.768 3.069 10.120 1.00 97.00 344 SER A O 1
ATOM 2743 N N . ARG A 1 345 ? 8.867 2.052 11.797 1.00 94.44 345 ARG A N 1
ATOM 2744 C CA . ARG A 1 345 ? 10.185 2.642 11.535 1.00 94.44 345 ARG A CA 1
ATOM 2745 C C . ARG A 1 345 ? 11.202 1.593 11.101 1.00 94.44 345 ARG A C 1
ATOM 2747 O O . ARG A 1 345 ? 11.284 0.514 11.692 1.00 94.44 345 ARG A O 1
ATOM 2754 N N . TYR A 1 346 ? 12.015 1.950 10.114 1.00 93.69 346 TYR A N 1
ATOM 2755 C CA . TYR A 1 346 ? 13.327 1.356 9.859 1.00 93.69 346 TYR A CA 1
ATOM 2756 C C . TYR A 1 346 ? 14.405 2.280 10.418 1.00 93.69 346 TYR A C 1
ATOM 2758 O O . TYR A 1 346 ? 14.364 3.484 10.168 1.00 93.69 346 TYR A O 1
ATOM 2766 N N . ALA A 1 347 ? 15.351 1.733 11.180 1.00 91.75 347 ALA A N 1
ATOM 2767 C CA . ALA A 1 347 ? 16.391 2.508 11.850 1.00 91.75 347 ALA A CA 1
ATOM 2768 C C . ALA A 1 347 ? 17.792 2.006 11.490 1.00 91.75 347 ALA A C 1
ATOM 2770 O O . ALA A 1 347 ? 18.014 0.800 11.342 1.00 91.75 347 ALA A O 1
ATOM 2771 N N . SER A 1 348 ? 18.734 2.939 11.358 1.00 86.62 348 SER A N 1
ATOM 2772 C CA . SER A 1 348 ? 20.124 2.649 10.987 1.00 86.62 348 SER A CA 1
ATOM 2773 C C . SER A 1 348 ? 20.962 2.086 12.130 1.00 86.62 348 SER A C 1
ATOM 2775 O O . SER A 1 348 ? 22.039 1.557 11.873 1.00 86.62 348 SER A O 1
ATOM 2777 N N . GLN A 1 349 ? 20.491 2.194 13.372 1.00 81.81 349 GLN A N 1
ATOM 2778 C CA . GLN A 1 349 ? 21.187 1.728 14.567 1.00 81.81 349 GLN A CA 1
ATOM 2779 C C . GLN A 1 349 ? 20.209 1.051 15.535 1.00 81.81 349 GLN A C 1
ATOM 2781 O O . GLN A 1 349 ? 19.023 1.385 15.592 1.00 81.81 349 GLN A O 1
ATOM 2786 N N . ASP A 1 350 ? 20.731 0.118 16.330 1.00 73.75 350 ASP A N 1
ATOM 2787 C CA . ASP A 1 350 ? 19.990 -0.590 17.385 1.00 73.75 350 ASP A CA 1
ATOM 2788 C C . ASP A 1 350 ? 19.707 0.278 18.625 1.00 73.75 350 ASP A C 1
ATOM 2790 O O . ASP A 1 350 ? 18.850 -0.064 19.440 1.00 73.75 350 ASP A O 1
ATOM 2794 N N . ASN A 1 351 ? 20.410 1.406 18.763 1.00 64.94 351 ASN A N 1
ATOM 2795 C CA . ASN A 1 351 ? 20.358 2.328 19.902 1.00 64.94 351 ASN A CA 1
ATOM 2796 C C . ASN A 1 351 ? 19.264 3.401 19.782 1.00 64.94 351 ASN A C 1
ATOM 2798 O O . ASN A 1 351 ? 19.400 4.476 20.365 1.00 64.94 351 ASN A O 1
ATOM 2802 N N . GLU A 1 352 ? 18.201 3.137 19.019 1.00 58.75 352 GLU A N 1
ATOM 2803 C CA . GLU A 1 352 ? 17.013 3.995 18.977 1.00 58.75 352 GLU A CA 1
ATOM 2804 C C . GLU A 1 352 ? 17.193 5.367 18.281 1.00 58.75 352 GLU A C 1
ATOM 2806 O O . GLU A 1 352 ? 16.231 6.141 18.204 1.00 58.75 352 GLU A O 1
ATOM 2811 N N . GLN A 1 353 ? 18.367 5.660 17.709 1.00 56.34 353 GLN A N 1
ATOM 2812 C CA . GLN A 1 353 ? 18.651 6.897 16.971 1.00 56.34 353 GLN A CA 1
ATOM 2813 C C . GLN A 1 353 ? 18.875 6.629 15.471 1.00 56.34 353 GLN A C 1
ATOM 2815 O O . GLN A 1 353 ? 19.469 5.629 15.082 1.00 56.34 353 GLN A O 1
ATOM 2820 N N . GLY A 1 354 ? 18.382 7.536 14.616 1.00 66.19 354 GLY A N 1
ATOM 2821 C CA . GLY A 1 354 ? 18.554 7.473 13.156 1.00 66.19 354 GLY A CA 1
ATOM 2822 C C . GLY A 1 354 ? 17.407 6.775 12.415 1.00 66.19 354 GLY A C 1
ATOM 2823 O O . GLY A 1 354 ? 17.498 5.596 12.076 1.00 66.19 354 GLY A O 1
ATOM 2824 N N . SER A 1 355 ? 16.328 7.518 12.137 1.00 78.50 355 SER A N 1
ATOM 2825 C CA . SER A 1 355 ? 15.246 7.056 11.252 1.00 78.50 355 SER A CA 1
ATOM 2826 C C . SER A 1 355 ? 15.737 7.001 9.804 1.00 78.50 355 SER A C 1
ATOM 2828 O O . SER A 1 355 ? 16.248 7.996 9.291 1.00 78.50 355 SER A O 1
ATOM 2830 N N . LEU A 1 356 ? 15.591 5.842 9.160 1.00 81.69 356 LEU A N 1
ATOM 2831 C CA . LEU A 1 356 ? 15.823 5.662 7.723 1.00 81.69 356 LEU A CA 1
ATOM 2832 C C . LEU A 1 356 ? 14.524 5.788 6.926 1.00 81.69 356 LEU A C 1
ATOM 2834 O O . LEU A 1 356 ? 14.526 6.323 5.823 1.00 81.69 356 LEU A O 1
ATOM 2838 N N . SER A 1 357 ? 13.420 5.278 7.473 1.00 90.06 357 SER A N 1
ATOM 2839 C CA . SER A 1 357 ? 12.094 5.369 6.863 1.00 90.06 357 SER A CA 1
ATOM 2840 C C . SER A 1 357 ? 11.024 5.228 7.927 1.00 90.06 357 SER A C 1
ATOM 2842 O O . SER A 1 357 ? 11.067 4.280 8.716 1.00 90.06 357 SER A O 1
ATOM 2844 N N . ASP A 1 358 ? 10.041 6.122 7.882 1.00 93.06 358 ASP A N 1
ATOM 2845 C CA . ASP A 1 358 ? 8.862 6.105 8.737 1.00 93.06 358 ASP A CA 1
ATOM 2846 C C . ASP A 1 358 ? 7.594 5.980 7.903 1.00 93.06 358 ASP A C 1
ATOM 2848 O O . ASP A 1 358 ? 7.310 6.810 7.042 1.00 93.06 358 ASP A O 1
ATOM 2852 N N . ALA A 1 359 ? 6.806 4.959 8.214 1.00 94.88 359 ALA A N 1
ATOM 2853 C CA . ALA A 1 359 ? 5.427 4.843 7.778 1.00 94.88 359 ALA A CA 1
ATOM 2854 C C . ALA A 1 359 ? 4.522 5.326 8.910 1.00 94.88 359 ALA A C 1
ATOM 2856 O O . ALA A 1 359 ? 4.454 4.698 9.970 1.00 94.88 359 ALA A O 1
ATOM 2857 N N . ASN A 1 360 ? 3.854 6.454 8.682 1.00 94.50 360 ASN A N 1
ATOM 2858 C CA . ASN A 1 360 ? 2.840 6.985 9.583 1.00 94.50 360 ASN A CA 1
ATOM 2859 C C . ASN A 1 360 ? 1.481 6.415 9.192 1.00 94.50 360 ASN A C 1
ATOM 2861 O O . ASN A 1 360 ? 1.141 6.390 8.010 1.00 94.50 360 ASN A O 1
ATOM 2865 N N . PHE A 1 361 ? 0.705 5.994 10.184 1.00 95.81 361 PHE A N 1
ATOM 2866 C CA . PHE A 1 361 ? -0.649 5.514 9.966 1.00 95.81 361 PHE A CA 1
ATOM 2867 C C . PHE A 1 361 ? -1.646 6.435 10.669 1.00 95.81 361 PHE A C 1
ATOM 2869 O O . PHE A 1 361 ? -1.503 6.715 11.860 1.00 95.81 361 PHE A O 1
ATOM 2876 N N . ASP A 1 362 ? -2.652 6.895 9.927 1.00 91.38 362 ASP A N 1
ATOM 2877 C CA . ASP A 1 362 ? -3.636 7.866 10.426 1.00 91.38 362 ASP A CA 1
ATOM 2878 C C . ASP A 1 362 ? -4.695 7.238 11.336 1.00 91.38 362 ASP A C 1
ATOM 2880 O O . ASP A 1 362 ? -5.352 7.941 12.103 1.00 91.38 362 ASP A O 1
ATOM 2884 N N . GLN A 1 363 ? -4.860 5.913 11.276 1.00 93.94 363 GLN A N 1
ATOM 2885 C CA . GLN A 1 363 ? -5.788 5.197 12.143 1.00 93.94 363 GLN A CA 1
ATOM 2886 C C . GLN A 1 363 ? -5.389 5.366 13.614 1.00 93.94 363 GLN A C 1
ATOM 2888 O O . GLN A 1 363 ? -4.220 5.214 13.980 1.00 93.94 363 GLN A O 1
ATOM 2893 N N . THR A 1 364 ? -6.380 5.638 14.462 1.00 92.88 364 THR A N 1
ATOM 2894 C CA . THR A 1 364 ? -6.204 5.817 15.904 1.00 92.88 364 THR A CA 1
ATOM 2895 C C . THR A 1 364 ? -7.046 4.831 16.708 1.00 92.88 364 THR A C 1
ATOM 2897 O O . THR A 1 364 ? -8.047 4.304 16.223 1.00 92.88 364 THR A O 1
ATOM 2900 N N . ILE A 1 365 ? -6.645 4.602 17.958 1.00 88.62 365 ILE A N 1
ATOM 2901 C CA . ILE A 1 365 ? -7.447 3.905 18.970 1.00 88.62 365 ILE A CA 1
ATOM 2902 C C . ILE A 1 365 ? -7.520 4.759 20.237 1.00 88.62 365 ILE A C 1
ATOM 2904 O O . ILE A 1 365 ? -6.500 5.256 20.715 1.00 88.62 365 ILE A O 1
ATOM 2908 N N . GLY A 1 366 ? -8.723 4.969 20.765 1.00 85.00 366 GLY A N 1
ATOM 2909 C CA . GLY A 1 366 ? -8.937 5.582 22.076 1.00 85.00 366 GLY A CA 1
ATOM 2910 C C . GLY A 1 366 ? -8.960 4.518 23.170 1.00 85.00 366 GLY A C 1
ATOM 2911 O O . GLY A 1 366 ? -9.400 3.403 22.919 1.00 85.00 366 GLY A O 1
ATOM 2912 N N . LEU A 1 367 ? -8.467 4.856 24.362 1.00 80.81 367 LEU A N 1
ATOM 2913 C CA . LEU A 1 367 ? -8.665 4.072 25.588 1.00 80.81 367 LEU A CA 1
ATOM 2914 C C . LEU A 1 367 ? -9.467 4.879 26.610 1.00 80.81 367 LEU A C 1
ATOM 2916 O O . LEU A 1 367 ? -9.037 5.089 27.746 1.00 80.81 367 LEU A O 1
ATOM 2920 N N . ASN A 1 368 ? -10.597 5.416 26.170 1.00 77.31 368 ASN A N 1
ATOM 2921 C CA . ASN A 1 368 ? -11.424 6.367 26.905 1.00 77.31 368 ASN A CA 1
ATOM 2922 C C . ASN A 1 368 ? -12.930 6.142 26.699 1.00 77.31 368 ASN A C 1
ATOM 2924 O O . ASN A 1 368 ? -13.720 7.018 27.053 1.00 77.31 368 ASN A O 1
ATOM 2928 N N . GLU A 1 369 ? -13.331 4.993 26.153 1.00 82.75 369 GLU A N 1
ATOM 2929 C CA . GLU A 1 369 ? -14.738 4.667 25.956 1.00 82.75 369 GLU A CA 1
ATOM 2930 C C . GLU A 1 369 ? -15.437 4.352 27.284 1.00 82.75 369 GLU A C 1
ATOM 2932 O O . GLU A 1 369 ? -14.884 3.708 28.183 1.00 82.75 369 GLU A O 1
ATOM 2937 N N . ASN A 1 370 ? -16.682 4.819 27.380 1.00 87.56 370 ASN A N 1
ATOM 2938 C CA . ASN A 1 370 ? -17.640 4.518 28.438 1.00 87.56 370 ASN A CA 1
ATOM 2939 C C . ASN A 1 370 ? -19.027 4.423 27.799 1.00 87.56 370 ASN A C 1
ATOM 2941 O O . ASN A 1 370 ? -19.693 5.432 27.555 1.00 87.56 370 ASN A O 1
ATOM 2945 N N . ILE A 1 371 ? -19.439 3.195 27.508 1.00 87.62 371 ILE A N 1
ATOM 2946 C CA . ILE A 1 371 ? -20.683 2.885 26.812 1.00 87.62 371 ILE A CA 1
ATOM 2947 C C . ILE A 1 371 ? -21.525 1.928 27.648 1.00 87.62 371 ILE A C 1
ATOM 2949 O O . ILE A 1 371 ? -21.017 1.026 28.311 1.00 87.62 371 ILE A O 1
ATOM 2953 N N . SER A 1 372 ? -22.840 2.094 27.622 1.00 88.94 372 SER A N 1
ATOM 2954 C CA . SER A 1 372 ? -23.744 1.206 28.344 1.00 88.94 372 SER A CA 1
ATOM 2955 C C . SER A 1 372 ? -25.097 1.108 27.651 1.00 88.94 372 SER A C 1
ATOM 2957 O O . SER A 1 372 ? -25.507 1.993 26.897 1.00 88.94 372 SER A O 1
ATOM 2959 N N . SER A 1 373 ? -25.819 0.024 27.926 1.00 83.31 373 SER A N 1
ATOM 2960 C CA . SER A 1 373 ? -27.252 -0.048 27.656 1.00 83.31 373 SER A CA 1
ATOM 2961 C C . SER A 1 373 ? -27.935 -0.877 28.725 1.00 83.31 373 SER A C 1
ATOM 2963 O O . SER A 1 373 ? -27.571 -2.024 28.997 1.00 83.31 373 SER A O 1
ATOM 2965 N N . ILE A 1 374 ? -28.927 -0.270 29.363 1.00 66.50 374 ILE A N 1
ATOM 2966 C CA . ILE A 1 374 ? -29.592 -0.836 30.525 1.00 66.50 374 ILE A CA 1
ATOM 2967 C C . ILE A 1 374 ? -31.088 -0.534 30.374 1.00 66.50 374 ILE A C 1
ATOM 2969 O O . ILE A 1 374 ? -31.590 0.481 30.854 1.00 66.50 374 ILE A O 1
ATOM 2973 N N . ASN A 1 375 ? -31.771 -1.383 29.601 1.00 61.28 375 ASN A N 1
ATOM 2974 C CA . ASN A 1 375 ? -33.165 -1.182 29.181 1.00 61.28 375 ASN A CA 1
ATOM 2975 C C . ASN A 1 375 ? -34.174 -2.022 29.985 1.00 61.28 375 ASN A C 1
ATOM 2977 O O . ASN A 1 375 ? -35.363 -1.709 29.963 1.00 61.28 375 ASN A O 1
ATOM 2981 N N . ASP A 1 376 ? -33.708 -3.038 30.718 1.00 62.88 376 ASP A N 1
ATOM 2982 C CA . ASP A 1 376 ? -34.548 -3.970 31.472 1.00 62.88 376 ASP A CA 1
ATOM 2983 C C . ASP A 1 376 ? -34.462 -3.667 32.974 1.00 62.88 376 ASP A C 1
ATOM 2985 O O . ASP A 1 376 ? -33.733 -4.308 33.735 1.00 62.88 376 ASP A O 1
ATOM 2989 N N . GLY A 1 377 ? -35.202 -2.637 33.386 1.00 67.06 377 GLY A N 1
ATOM 2990 C CA . GLY A 1 377 ? -35.498 -2.337 34.783 1.00 67.06 377 GLY A CA 1
ATOM 2991 C C . GLY A 1 377 ? -36.984 -2.552 35.047 1.00 67.06 377 GLY A C 1
ATOM 2992 O O . GLY A 1 377 ? -37.804 -1.769 34.570 1.00 67.06 377 GLY A O 1
ATOM 2993 N N . TRP A 1 378 ? -37.354 -3.597 35.786 1.00 66.81 378 TRP A N 1
ATOM 2994 C CA . TRP A 1 378 ? -38.754 -3.854 36.147 1.00 66.81 378 TRP A CA 1
ATOM 2995 C C . TRP A 1 378 ? -38.867 -4.368 37.576 1.00 66.81 378 TRP A C 1
ATOM 2997 O O . TRP A 1 378 ? -37.883 -4.689 38.237 1.00 66.81 378 TRP A O 1
ATOM 3007 N N . MET A 1 379 ? -40.097 -4.418 38.065 1.00 65.50 379 MET A N 1
ATOM 3008 C CA . MET A 1 379 ? -40.396 -4.749 39.445 1.00 65.50 379 MET A CA 1
ATOM 3009 C C . MET A 1 379 ? -41.460 -5.836 39.489 1.00 65.50 379 MET A C 1
ATOM 3011 O O . MET A 1 379 ? -42.480 -5.735 38.804 1.00 65.50 379 MET A O 1
ATOM 3015 N N . ASP A 1 380 ? -41.245 -6.841 40.329 1.00 60.34 380 ASP A N 1
ATOM 3016 C CA . ASP A 1 380 ? -42.287 -7.767 40.748 1.00 60.34 380 ASP A CA 1
ATOM 3017 C C . ASP A 1 380 ? -42.292 -7.905 42.278 1.00 60.34 380 ASP A C 1
ATOM 3019 O O . ASP A 1 380 ? -41.269 -7.793 42.948 1.00 60.34 380 ASP A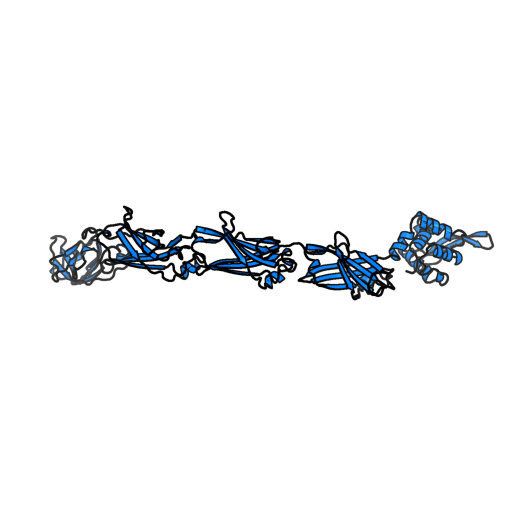 O 1
ATOM 3023 N N . ALA A 1 381 ? -43.488 -8.035 42.861 1.00 58.94 381 ALA A N 1
ATOM 3024 C CA . ALA A 1 381 ? -43.716 -8.129 44.307 1.00 58.94 381 ALA A CA 1
ATOM 3025 C C . ALA A 1 381 ? -42.995 -7.061 45.173 1.00 58.94 381 ALA A C 1
ATOM 3027 O O . ALA A 1 381 ? -43.575 -6.011 45.450 1.00 58.94 381 ALA A O 1
ATOM 3028 N N . HIS A 1 382 ? -41.774 -7.357 45.646 1.00 66.06 382 HIS A N 1
ATOM 3029 C CA . HIS A 1 382 ? -40.904 -6.459 46.427 1.00 66.06 382 HIS A CA 1
ATOM 3030 C C . HIS A 1 382 ? -39.460 -6.413 45.903 1.00 66.06 382 HIS A C 1
ATOM 3032 O O . HIS A 1 382 ? -38.587 -5.906 46.609 1.00 66.06 382 HIS A O 1
ATOM 3038 N N . MET A 1 383 ? -39.189 -6.944 44.712 1.00 72.94 383 MET A N 1
ATOM 3039 C CA . MET A 1 383 ? -37.859 -6.941 44.118 1.00 72.94 383 MET A CA 1
ATOM 3040 C C . MET A 1 383 ? -37.819 -6.008 42.917 1.00 72.94 383 MET A C 1
ATOM 3042 O O . MET A 1 383 ? -38.717 -5.990 42.076 1.00 72.94 383 MET A O 1
ATOM 3046 N N . LEU A 1 384 ? -36.762 -5.208 42.868 1.00 80.62 384 LEU A N 1
ATOM 3047 C CA . LEU A 1 384 ? -36.381 -4.453 41.695 1.00 80.62 384 LEU A CA 1
ATOM 3048 C C . LEU A 1 384 ? -35.309 -5.250 40.950 1.00 80.62 384 LEU A C 1
ATOM 3050 O O . LEU A 1 384 ? -34.245 -5.536 41.502 1.00 80.62 384 LEU A O 1
ATOM 3054 N N . HIS A 1 385 ? -35.608 -5.578 39.700 1.00 82.56 385 HIS A N 1
ATOM 3055 C CA . HIS A 1 385 ? -34.724 -6.278 38.782 1.00 82.56 385 HIS A CA 1
ATOM 3056 C C . HIS A 1 385 ? -34.064 -5.265 37.858 1.00 82.56 385 HIS A C 1
ATOM 3058 O O . HIS A 1 385 ? -34.747 -4.425 37.268 1.00 82.56 385 HIS A O 1
ATOM 3064 N N . VAL A 1 386 ? -32.742 -5.346 37.720 1.00 86.50 386 VAL A N 1
ATOM 3065 C CA . VAL A 1 386 ? -31.971 -4.495 36.808 1.00 86.50 386 VAL A CA 1
ATOM 3066 C C . VAL A 1 386 ? -31.008 -5.356 36.014 1.00 86.50 386 VAL A C 1
ATOM 3068 O O . VAL A 1 386 ? -30.167 -6.054 36.585 1.00 86.50 386 VAL A O 1
ATOM 3071 N N . ARG A 1 387 ? -31.110 -5.283 34.688 1.00 86.69 387 ARG A N 1
ATOM 3072 C CA . ARG A 1 387 ? -30.214 -5.972 33.758 1.00 86.69 387 ARG A CA 1
ATOM 3073 C C . ARG A 1 387 ? -29.722 -5.027 32.679 1.00 86.69 387 ARG A C 1
ATOM 3075 O O . ARG A 1 387 ? -30.473 -4.194 32.173 1.00 86.69 387 ARG A O 1
ATOM 3082 N N . GLY A 1 388 ? -28.465 -5.193 32.293 1.00 89.12 388 GLY A N 1
ATOM 3083 C CA . GLY A 1 388 ? -27.868 -4.408 31.224 1.00 89.12 388 GLY A CA 1
ATOM 3084 C C . GLY A 1 388 ? -26.422 -4.778 30.971 1.00 89.12 388 GLY A C 1
ATOM 3085 O O . GLY A 1 388 ? -25.961 -5.859 31.341 1.00 89.12 388 GLY A O 1
ATOM 3086 N N . TRP A 1 389 ? -25.720 -3.869 30.313 1.00 91.81 389 TRP A N 1
ATOM 3087 C CA . TRP A 1 389 ? -24.282 -3.940 30.129 1.00 91.81 389 TRP A CA 1
ATOM 3088 C C . TRP A 1 389 ? -23.650 -2.553 30.249 1.00 91.81 389 TRP A C 1
ATOM 3090 O O . TRP A 1 389 ? -24.288 -1.548 29.935 1.00 91.81 389 TRP A O 1
ATOM 3100 N N . HIS A 1 390 ? -22.408 -2.508 30.719 1.00 92.69 390 HIS A N 1
ATOM 3101 C CA . HIS A 1 390 ? -21.581 -1.310 30.820 1.00 92.69 390 HIS A CA 1
ATOM 3102 C C . HIS A 1 390 ? -20.152 -1.703 30.441 1.00 92.69 390 HIS A C 1
ATOM 3104 O O . HIS A 1 390 ? -19.533 -2.540 31.100 1.00 92.69 390 HIS A O 1
ATOM 3110 N N . ALA A 1 391 ? -19.658 -1.154 29.336 1.00 90.56 391 ALA A N 1
ATOM 3111 C CA . ALA A 1 391 ? -18.317 -1.399 28.845 1.00 90.56 391 ALA A CA 1
ATOM 3112 C C . ALA A 1 391 ? -17.467 -0.125 28.929 1.00 90.56 391 ALA A C 1
ATOM 3114 O O . ALA A 1 391 ? -17.900 0.952 28.519 1.00 90.56 391 ALA A O 1
ATOM 3115 N N . ILE A 1 392 ? -16.263 -0.268 29.473 1.00 87.94 392 ILE A N 1
ATOM 3116 C CA . ILE A 1 392 ? -15.262 0.778 29.620 1.00 87.94 392 ILE A CA 1
ATOM 3117 C C . ILE A 1 392 ? -13.900 0.266 29.159 1.00 87.94 392 ILE A C 1
ATOM 3119 O O . ILE A 1 392 ? -13.581 -0.918 29.304 1.00 87.94 392 ILE A O 1
ATOM 3123 N N . ASP A 1 393 ? -13.054 1.173 28.683 1.00 82.00 393 ASP A N 1
ATOM 3124 C CA . ASP A 1 393 ? -11.661 0.823 28.397 1.00 82.00 393 ASP A CA 1
ATOM 3125 C C . ASP A 1 393 ? -10.822 0.676 29.670 1.00 82.00 393 ASP A C 1
ATOM 3127 O O . ASP A 1 393 ? -9.938 -0.173 29.727 1.00 82.00 393 ASP A O 1
ATOM 3131 N N . ASP A 1 394 ? -11.123 1.447 30.721 1.00 79.31 394 ASP A N 1
ATOM 3132 C CA . ASP A 1 394 ? -10.358 1.521 31.983 1.00 79.31 394 ASP A CA 1
ATOM 3133 C C . ASP A 1 394 ? -10.621 0.357 32.961 1.00 79.31 394 ASP A C 1
ATOM 3135 O O . ASP A 1 394 ? -10.399 0.464 34.169 1.00 79.31 394 ASP A O 1
ATOM 3139 N N . ILE A 1 395 ? -11.106 -0.784 32.460 1.00 85.06 395 ILE A N 1
ATOM 3140 C CA . ILE A 1 395 ? -11.516 -1.920 33.298 1.00 85.06 395 ILE A CA 1
ATOM 3141 C C . ILE A 1 395 ? -10.362 -2.489 34.137 1.00 85.06 395 ILE A C 1
ATOM 3143 O O . ILE A 1 395 ? -10.577 -2.941 35.260 1.00 85.06 395 ILE A O 1
ATOM 3147 N N . ALA A 1 396 ? -9.131 -2.439 33.618 1.00 78.56 396 ALA A N 1
ATOM 3148 C CA . ALA A 1 396 ? -7.946 -2.942 34.307 1.00 78.56 396 ALA A CA 1
ATOM 3149 C C . ALA A 1 396 ? -7.625 -2.122 35.569 1.00 78.56 396 ALA A C 1
ATOM 3151 O O . ALA A 1 396 ? -7.220 -2.687 36.585 1.00 78.56 396 ALA A O 1
ATOM 3152 N N . ASN A 1 397 ? -7.855 -0.805 35.532 1.00 80.50 397 ASN A N 1
ATOM 3153 C CA . ASN A 1 397 ? -7.725 0.055 36.707 1.00 80.50 397 ASN A CA 1
ATOM 3154 C C . ASN A 1 397 ? -8.972 0.077 37.577 1.00 80.50 397 ASN A C 1
ATOM 3156 O O . ASN A 1 397 ? -8.853 0.406 38.756 1.00 80.50 397 ASN A O 1
ATOM 3160 N N . LYS A 1 398 ? -10.150 -0.220 37.017 1.00 87.81 398 LYS A N 1
ATOM 3161 C CA . LYS A 1 398 ? -11.443 -0.133 37.704 1.00 87.81 398 LYS A CA 1
ATOM 3162 C C . LYS A 1 398 ? -12.189 -1.476 37.729 1.00 87.81 398 LYS A C 1
ATOM 3164 O O . LYS A 1 398 ? -13.288 -1.573 37.185 1.00 87.81 398 LYS A O 1
ATOM 3169 N N . PRO A 1 399 ? -11.637 -2.523 38.373 1.00 89.62 399 PRO A N 1
ATOM 3170 C CA . PRO A 1 399 ? -12.188 -3.875 38.280 1.00 89.62 399 PRO A CA 1
ATOM 3171 C C . PRO A 1 399 ? -13.473 -4.086 39.099 1.00 89.62 399 PRO A C 1
ATOM 3173 O O . PRO A 1 399 ? -14.138 -5.109 38.939 1.00 89.62 399 PRO A O 1
ATOM 3176 N N . TYR A 1 400 ? -13.831 -3.162 39.997 1.00 93.69 400 TYR A N 1
ATOM 3177 C CA . TYR A 1 400 ? -14.978 -3.322 40.892 1.00 93.69 400 TYR A CA 1
ATOM 3178 C C . TYR A 1 400 ? -16.235 -2.715 40.280 1.00 93.69 400 TYR A C 1
ATOM 3180 O O . TYR A 1 400 ? -16.266 -1.521 40.006 1.00 93.69 400 TYR A O 1
ATOM 3188 N N . HIS A 1 401 ? -17.287 -3.518 40.118 1.00 94.88 401 HIS A N 1
ATOM 3189 C CA . HIS A 1 401 ? -18.548 -3.085 39.519 1.00 94.88 401 HIS A CA 1
ATOM 3190 C C . HIS A 1 401 ? -19.653 -2.964 40.576 1.00 94.88 401 HIS A C 1
ATOM 3192 O O . HIS A 1 401 ? -19.992 -3.928 41.261 1.00 94.88 401 HIS A O 1
ATOM 3198 N N . THR A 1 402 ? -20.232 -1.774 40.710 1.00 95.75 402 THR A N 1
ATOM 3199 C CA . THR A 1 402 ? -21.319 -1.467 41.646 1.00 95.75 402 THR A CA 1
ATOM 3200 C C . THR A 1 402 ? -22.495 -0.833 40.913 1.00 95.75 402 THR A C 1
ATOM 3202 O O . THR A 1 402 ? -22.305 0.047 40.081 1.00 95.75 402 THR A O 1
ATOM 3205 N N . LEU A 1 403 ? -23.719 -1.228 41.255 1.00 93.44 403 LEU A N 1
ATOM 3206 C CA . LEU A 1 403 ? -24.932 -0.502 40.890 1.00 93.44 403 LEU A CA 1
ATOM 3207 C C . LEU A 1 403 ? -25.369 0.382 42.057 1.00 93.44 403 LEU A C 1
ATOM 3209 O O . LEU A 1 403 ? -25.467 -0.094 43.189 1.00 93.44 403 LEU A O 1
ATOM 3213 N N . ILE A 1 404 ? -25.649 1.654 41.790 1.00 93.00 404 ILE A N 1
ATOM 3214 C CA . ILE A 1 404 ? -26.094 2.634 42.785 1.00 93.00 404 ILE A CA 1
ATOM 3215 C C . ILE A 1 404 ? -27.498 3.097 42.416 1.00 93.00 404 ILE A C 1
ATOM 3217 O O . ILE A 1 404 ? -27.728 3.588 41.315 1.00 93.00 404 ILE A O 1
ATOM 3221 N N . PHE A 1 405 ? -28.439 2.947 43.340 1.00 90.94 405 PHE A N 1
ATOM 3222 C CA . PHE A 1 405 ? -29.836 3.313 43.161 1.00 90.94 405 PHE A CA 1
ATOM 3223 C C . PHE A 1 405 ? -30.066 4.704 43.736 1.00 90.94 405 PHE A C 1
ATOM 3225 O O . PHE A 1 405 ? -29.884 4.931 44.933 1.00 90.94 405 PHE A O 1
ATOM 3232 N N . MET A 1 406 ? -30.481 5.627 42.881 1.00 91.75 406 MET A N 1
ATOM 3233 C CA . MET A 1 406 ? -30.574 7.052 43.170 1.00 91.75 406 MET A CA 1
ATOM 3234 C C . MET A 1 406 ? -32.025 7.512 43.106 1.00 91.75 406 MET A C 1
ATOM 3236 O O . MET A 1 406 ? -32.785 7.064 42.251 1.00 91.75 406 MET A O 1
ATOM 3240 N N . ASP A 1 407 ? -32.409 8.434 43.979 1.00 91.38 407 ASP A N 1
ATOM 3241 C CA . ASP A 1 407 ? -33.665 9.171 43.858 1.00 91.38 407 ASP A CA 1
ATOM 3242 C C . ASP A 1 407 ? -33.577 10.132 42.667 1.00 91.38 407 ASP A C 1
ATOM 3244 O O . ASP A 1 407 ? -32.722 11.016 42.641 1.00 91.38 407 ASP A O 1
ATOM 3248 N N . ALA A 1 408 ? -34.458 9.970 41.683 1.00 88.06 408 ALA A N 1
ATOM 3249 C CA . ALA A 1 408 ? -34.451 10.770 40.464 1.00 88.06 408 ALA A CA 1
ATOM 3250 C C . ALA A 1 408 ? -34.864 12.230 40.680 1.00 88.06 408 ALA A C 1
ATOM 3252 O O . ALA A 1 408 ? -34.550 13.073 39.843 1.00 88.06 408 ALA A O 1
ATOM 3253 N N . ASN A 1 409 ? -35.549 12.543 41.781 1.00 87.50 409 ASN A N 1
ATOM 3254 C CA . ASN A 1 409 ? -35.981 13.907 42.071 1.00 87.50 409 ASN A CA 1
ATOM 3255 C C . ASN A 1 409 ? -34.925 14.683 42.864 1.00 87.50 409 ASN A C 1
ATOM 3257 O O . ASN A 1 409 ? -34.751 15.879 42.650 1.00 87.50 409 ASN A O 1
ATOM 3261 N N . THR A 1 410 ? -34.231 14.022 43.793 1.00 92.56 410 THR A N 1
ATOM 3262 C CA . THR A 1 410 ? -33.287 14.685 44.712 1.00 92.56 410 THR A CA 1
ATOM 3263 C C . THR A 1 410 ? -31.819 14.401 44.402 1.00 92.56 410 THR A C 1
ATOM 3265 O O . THR A 1 410 ? -30.950 15.021 45.010 1.00 92.56 410 THR A O 1
ATOM 3268 N N . ASN A 1 411 ? -31.523 13.453 43.505 1.00 90.31 411 ASN A N 1
ATOM 3269 C CA . ASN A 1 411 ? -30.183 12.906 43.254 1.00 90.31 411 ASN A CA 1
ATOM 3270 C C . ASN A 1 411 ? -29.498 12.338 44.511 1.00 90.31 411 ASN A C 1
ATOM 3272 O O . ASN A 1 411 ? -28.273 12.226 44.564 1.00 90.31 411 ASN A O 1
ATOM 3276 N N . SER A 1 412 ? -30.269 11.967 45.537 1.00 92.81 412 SER A N 1
ATOM 3277 C CA . SER A 1 412 ? -29.729 11.323 46.735 1.00 92.81 412 SER A CA 1
ATOM 3278 C C . SER A 1 412 ? -29.627 9.812 46.545 1.00 92.81 412 SER A C 1
ATOM 3280 O O . SER A 1 412 ? -30.571 9.187 46.056 1.00 92.81 412 SER A O 1
ATOM 3282 N N . GLU A 1 413 ? -28.534 9.210 47.005 1.00 93.56 413 GLU A N 1
ATOM 3283 C CA . GLU A 1 413 ? -28.387 7.755 47.020 1.00 93.56 413 GLU A CA 1
ATOM 3284 C C . GLU A 1 413 ? -29.384 7.085 47.980 1.00 93.56 413 GLU A C 1
ATOM 3286 O O . GLU A 1 413 ? -29.533 7.478 49.140 1.00 93.56 413 GLU A O 1
ATOM 3291 N N . LEU A 1 414 ? -30.053 6.040 47.493 1.00 91.56 414 LEU A N 1
ATOM 3292 C CA . LEU A 1 414 ? -31.022 5.238 48.240 1.00 91.56 414 LEU A CA 1
ATOM 3293 C C . LEU A 1 414 ? -30.405 3.928 48.732 1.00 91.56 414 LEU A C 1
ATOM 3295 O O . LEU A 1 414 ? -30.612 3.545 49.887 1.00 91.56 414 LEU A O 1
ATOM 3299 N N . SER A 1 415 ? -29.662 3.247 47.857 1.00 91.75 415 SER A N 1
ATOM 3300 C CA . SER A 1 415 ? -28.870 2.056 48.171 1.00 91.75 415 SER A CA 1
ATOM 3301 C C . SER A 1 415 ? -27.836 1.778 47.073 1.00 91.75 415 SER A C 1
ATOM 3303 O O . SER A 1 415 ? -27.819 2.437 46.034 1.00 91.75 415 SER A O 1
ATOM 3305 N N . ARG A 1 416 ? -27.000 0.758 47.281 1.00 93.00 416 ARG A N 1
ATOM 3306 C CA . ARG A 1 416 ? -26.064 0.233 46.284 1.00 93.00 416 ARG A CA 1
ATOM 3307 C C . ARG A 1 416 ? -25.927 -1.282 46.412 1.00 93.00 416 ARG A C 1
ATOM 3309 O O . ARG A 1 416 ? -26.191 -1.827 47.483 1.00 93.00 416 ARG A O 1
ATOM 3316 N N . THR A 1 417 ? -25.479 -1.942 45.350 1.00 93.56 417 THR A N 1
ATOM 3317 C CA . THR A 1 417 ? -25.119 -3.365 45.359 1.00 93.56 417 THR A CA 1
ATOM 3318 C C . THR A 1 417 ? -23.932 -3.631 44.440 1.00 93.56 417 THR A C 1
ATOM 3320 O O . THR A 1 417 ? -23.856 -3.072 43.348 1.00 93.56 417 THR A O 1
ATOM 3323 N N . THR A 1 418 ? -23.006 -4.486 44.863 1.00 94.50 418 THR A N 1
ATOM 3324 C CA . THR A 1 418 ? -21.902 -4.951 44.012 1.00 94.50 418 THR A CA 1
ATOM 3325 C C . THR A 1 418 ? -22.418 -6.028 43.062 1.00 94.50 418 THR A C 1
ATOM 3327 O O . THR A 1 418 ? -23.236 -6.859 43.457 1.00 94.50 418 THR A O 1
ATOM 3330 N N . VAL A 1 419 ? -21.948 -6.022 41.817 1.00 93.69 419 VAL A N 1
ATOM 3331 C CA . VAL A 1 419 ? -22.314 -7.008 40.792 1.00 93.69 419 VAL A CA 1
ATOM 3332 C C . VAL A 1 419 ? -21.066 -7.633 40.180 1.00 93.69 419 VAL A C 1
ATOM 3334 O O . VAL A 1 419 ? -19.975 -7.068 40.231 1.00 93.69 419 VAL A O 1
ATOM 3337 N N . THR A 1 420 ? -21.222 -8.816 39.594 1.00 93.19 420 THR A N 1
ATOM 3338 C CA . THR A 1 420 ? -20.165 -9.477 38.822 1.00 93.19 420 THR A CA 1
ATOM 3339 C C . THR A 1 420 ? -20.484 -9.369 37.338 1.00 93.19 420 THR A C 1
ATOM 3341 O O . THR A 1 420 ? -21.640 -9.501 36.933 1.00 93.19 420 THR A O 1
ATOM 3344 N N . ASN A 1 421 ? -19.453 -9.130 36.531 1.00 93.75 421 ASN A N 1
ATOM 3345 C CA . ASN A 1 421 ? -19.596 -9.061 35.086 1.00 93.75 421 ASN A CA 1
ATOM 3346 C C . ASN A 1 421 ? -19.925 -10.438 34.489 1.00 93.75 421 ASN A C 1
ATOM 3348 O O . ASN A 1 421 ? -19.400 -11.463 34.919 1.00 93.75 421 ASN A O 1
ATOM 3352 N N . THR A 1 422 ? -20.759 -10.440 33.457 1.00 94.31 422 THR A N 1
ATOM 3353 C CA . THR A 1 422 ? -21.192 -11.613 32.691 1.00 94.31 422 THR A CA 1
ATOM 3354 C C . THR A 1 422 ? -20.928 -11.398 31.204 1.00 94.31 422 THR A C 1
ATOM 3356 O O . THR A 1 422 ? -20.756 -10.262 30.746 1.00 94.31 422 THR A O 1
ATOM 3359 N N . GLN A 1 423 ? -20.866 -12.494 30.445 1.00 94.69 423 GLN A N 1
ATOM 3360 C CA . GLN A 1 423 ? -20.526 -12.433 29.028 1.00 94.69 423 GLN A CA 1
ATOM 3361 C C . GLN A 1 423 ? -21.666 -11.874 28.162 1.00 94.69 423 GLN A C 1
ATOM 3363 O O . GLN A 1 423 ? -22.831 -12.230 28.338 1.00 94.69 423 GLN A O 1
ATOM 3368 N N . ARG A 1 424 ? -21.308 -11.033 27.188 1.00 92.56 424 ARG A N 1
ATOM 3369 C CA . ARG A 1 424 ? -22.167 -10.401 26.180 1.00 92.56 424 ARG A CA 1
ATOM 3370 C C . ARG A 1 424 ? -21.501 -10.431 24.799 1.00 92.56 424 ARG A C 1
ATOM 3372 O O . ARG A 1 424 ? -20.924 -9.433 24.364 1.00 92.56 424 ARG A O 1
ATOM 3379 N N . PRO A 1 425 ? -21.551 -11.579 24.095 1.00 91.44 425 PRO A N 1
ATOM 3380 C CA . PRO A 1 425 ? -20.974 -11.708 22.755 1.00 91.44 425 PRO A CA 1
ATOM 3381 C C . PRO A 1 425 ? -21.548 -10.702 21.746 1.00 91.44 425 PRO A C 1
ATOM 3383 O O . PRO A 1 425 ? -20.829 -10.222 20.877 1.00 91.44 425 PRO A O 1
ATOM 3386 N N . ASP A 1 426 ? -22.821 -10.339 21.900 1.00 89.50 426 ASP A N 1
ATOM 3387 C CA . ASP A 1 426 ? -23.504 -9.327 21.094 1.00 89.50 426 ASP A CA 1
ATOM 3388 C C . ASP A 1 426 ? -22.908 -7.920 21.282 1.00 89.50 426 ASP A C 1
ATOM 3390 O O . ASP A 1 426 ? -22.727 -7.186 20.311 1.00 89.50 426 ASP A O 1
ATOM 3394 N N . VAL A 1 427 ? -22.520 -7.562 22.511 1.00 90.00 427 VAL A N 1
ATOM 3395 C CA . VAL A 1 427 ? -21.855 -6.281 22.808 1.00 90.00 427 VAL A CA 1
ATOM 3396 C C . VAL A 1 427 ? -20.427 -6.272 22.265 1.00 90.00 427 VAL A C 1
ATOM 3398 O O . VAL A 1 427 ? -20.019 -5.284 21.666 1.00 90.00 427 VAL A O 1
ATOM 3401 N N . GLN A 1 428 ? -19.682 -7.375 22.397 1.00 88.06 428 GLN A N 1
ATOM 3402 C CA . GLN A 1 428 ? -18.347 -7.524 21.797 1.00 88.06 428 GLN A CA 1
ATOM 3403 C C . GLN A 1 428 ? -18.379 -7.421 20.267 1.00 88.06 428 GLN A C 1
ATOM 3405 O O . GLN A 1 428 ? -17.435 -6.914 19.666 1.00 88.06 428 GLN A O 1
ATOM 3410 N N . GLN A 1 429 ? -19.449 -7.897 19.627 1.00 86.25 429 GLN A N 1
ATOM 3411 C CA . GLN A 1 429 ? -19.626 -7.762 18.184 1.00 86.25 429 GLN A CA 1
ATOM 3412 C C . GLN A 1 429 ? -19.911 -6.308 17.777 1.00 86.25 429 GLN A C 1
ATOM 3414 O O . GLN A 1 429 ? -19.371 -5.847 16.774 1.00 86.25 429 GLN A O 1
ATOM 3419 N N . ALA A 1 430 ? -20.744 -5.591 18.537 1.00 85.94 430 ALA A N 1
ATOM 3420 C CA . ALA A 1 430 ? -21.104 -4.202 18.246 1.00 85.94 430 ALA A CA 1
ATOM 3421 C C . ALA A 1 430 ? -19.986 -3.202 18.591 1.00 85.94 430 ALA A C 1
ATOM 3423 O O . ALA A 1 430 ? -19.779 -2.228 17.870 1.00 85.94 430 ALA A O 1
ATOM 3424 N N . TYR A 1 431 ? -19.249 -3.459 19.672 1.00 84.00 431 TYR A N 1
ATOM 3425 C CA . TYR A 1 431 ? -18.212 -2.580 20.212 1.00 84.00 431 TYR A CA 1
ATOM 3426 C C . TYR A 1 431 ? -16.896 -3.339 20.410 1.00 84.00 431 TYR A C 1
ATOM 3428 O O . TYR A 1 431 ? -16.402 -3.445 21.536 1.00 84.00 431 TYR A O 1
ATOM 3436 N N . PRO A 1 432 ? -16.295 -3.869 19.326 1.00 77.31 432 PRO A N 1
ATOM 3437 C CA . PRO A 1 432 ? -15.155 -4.772 19.432 1.00 77.31 432 PRO A CA 1
ATOM 3438 C C . PRO A 1 432 ? -13.921 -4.131 20.060 1.00 77.31 432 PRO A C 1
ATOM 3440 O O . PRO A 1 432 ? -13.087 -4.838 20.616 1.00 77.31 432 PRO A O 1
ATOM 3443 N N . ASN A 1 433 ? -13.838 -2.803 19.995 1.00 75.12 433 ASN A N 1
ATOM 3444 C CA . ASN A 1 433 ? -12.696 -2.023 20.443 1.00 75.12 433 ASN A CA 1
ATOM 3445 C C . ASN A 1 433 ? -12.787 -1.578 21.910 1.00 75.12 433 ASN A C 1
ATOM 3447 O O . ASN A 1 433 ? -11.875 -0.897 22.354 1.00 75.12 433 ASN A O 1
ATOM 3451 N N . VAL A 1 434 ? -13.839 -1.939 22.656 1.00 81.19 434 VAL A N 1
ATOM 3452 C CA . VAL A 1 434 ? -13.939 -1.587 24.083 1.00 81.19 434 VAL A CA 1
ATOM 3453 C C . VAL A 1 434 ? -13.433 -2.739 24.941 1.00 81.19 434 VAL A C 1
ATOM 3455 O O . VAL A 1 434 ? -13.883 -3.880 24.780 1.00 81.19 434 VAL A O 1
ATOM 3458 N N . ALA A 1 435 ? -12.504 -2.451 25.857 1.00 80.50 435 ALA A N 1
ATOM 3459 C CA . ALA A 1 435 ? -11.674 -3.461 26.525 1.00 80.50 435 ALA A CA 1
ATOM 3460 C C . ALA A 1 435 ? -12.454 -4.600 27.211 1.00 80.50 435 ALA A C 1
ATOM 3462 O O . ALA A 1 435 ? -12.060 -5.764 27.101 1.00 80.50 435 ALA A O 1
ATOM 3463 N N . ASN A 1 436 ? -13.557 -4.296 27.905 1.00 87.94 436 ASN A N 1
ATOM 3464 C CA . ASN A 1 436 ? -14.414 -5.295 28.558 1.00 87.94 436 ASN A CA 1
ATOM 3465 C C . ASN A 1 436 ? -15.740 -5.555 27.827 1.00 87.94 436 ASN A C 1
ATOM 3467 O O . ASN A 1 436 ? -16.643 -6.109 28.448 1.00 87.94 436 ASN A O 1
ATOM 3471 N N . SER A 1 437 ? -15.889 -5.188 26.551 1.00 89.31 437 SER A N 1
ATOM 3472 C CA . SER A 1 437 ? -17.158 -5.347 25.815 1.00 89.31 437 SER A CA 1
ATOM 3473 C C . SER A 1 437 ? -17.737 -6.766 25.899 1.00 89.31 437 SER A C 1
ATOM 3475 O O . SER A 1 437 ? -18.931 -6.905 26.170 1.00 89.31 437 SER A O 1
ATOM 3477 N N . LEU A 1 438 ? -16.911 -7.817 25.802 1.00 88.69 438 LEU A N 1
ATOM 3478 C CA . LEU A 1 438 ? -17.349 -9.197 26.052 1.00 88.69 438 LEU A CA 1
ATOM 3479 C C . LEU A 1 438 ? -17.813 -9.438 27.491 1.00 88.69 438 LEU A C 1
ATOM 3481 O O . LEU A 1 438 ? -18.780 -10.154 27.678 1.00 88.69 438 LEU A O 1
ATOM 3485 N N . ASN A 1 439 ? -17.159 -8.878 28.506 1.00 92.44 439 ASN A N 1
ATOM 3486 C CA . ASN A 1 439 ? -17.495 -9.073 29.923 1.00 92.44 439 ASN A CA 1
ATOM 3487 C C . ASN A 1 439 ? -18.128 -7.804 30.512 1.00 92.44 439 ASN A C 1
ATOM 3489 O O . ASN A 1 439 ? -17.694 -7.307 31.551 1.00 92.44 439 ASN A O 1
ATOM 3493 N N . SER A 1 440 ? -19.114 -7.250 29.814 1.00 92.88 440 SER A N 1
ATOM 3494 C CA . SER A 1 440 ? -19.768 -5.984 30.168 1.00 92.88 440 SER A CA 1
ATOM 3495 C C . SER A 1 440 ? -21.146 -6.174 30.803 1.00 92.88 440 SER A C 1
ATOM 3497 O O . SER A 1 440 ? -21.699 -5.232 31.367 1.00 92.88 440 SER A O 1
ATOM 3499 N N . GLY A 1 441 ? -21.729 -7.373 30.703 1.00 92.38 441 GLY A N 1
ATOM 3500 C CA . GLY A 1 441 ? -23.085 -7.654 31.163 1.00 92.38 441 GLY A CA 1
ATOM 3501 C C . GLY A 1 441 ? -23.196 -7.718 32.680 1.00 92.38 441 GLY A C 1
ATOM 3502 O O . GLY A 1 441 ? -22.272 -8.157 33.359 1.00 92.38 441 GLY A O 1
ATOM 3503 N N . PHE A 1 442 ? -24.352 -7.364 33.228 1.00 92.19 442 PHE A N 1
ATOM 3504 C CA . PHE A 1 442 ? -24.644 -7.520 34.651 1.00 92.19 442 PHE A CA 1
ATOM 3505 C C . PHE A 1 442 ? -26.141 -7.766 34.890 1.00 92.19 442 PHE A C 1
ATOM 3507 O O . PHE A 1 442 ? -26.993 -7.409 34.072 1.00 92.19 442 PHE A O 1
ATOM 3514 N N . SER A 1 443 ? -26.458 -8.354 36.043 1.00 89.94 443 SER A N 1
ATOM 3515 C CA . SER A 1 443 ? -27.822 -8.533 36.547 1.00 89.94 443 SER A CA 1
ATOM 3516 C C . SER A 1 443 ? -27.821 -8.346 38.058 1.00 89.94 443 SER A C 1
ATOM 3518 O O . SER A 1 443 ? -26.923 -8.843 38.737 1.00 89.94 443 SER A O 1
ATOM 3520 N N . ALA A 1 444 ? -28.828 -7.656 38.583 1.00 89.88 444 ALA A N 1
ATOM 3521 C CA . ALA A 1 444 ? -29.043 -7.514 40.014 1.00 89.88 444 ALA A CA 1
ATOM 3522 C C . ALA A 1 444 ? -30.532 -7.584 40.350 1.00 89.88 444 ALA A C 1
ATOM 3524 O O . ALA A 1 444 ? -31.344 -6.893 39.734 1.00 89.88 444 ALA A O 1
ATOM 3525 N N . ASP A 1 445 ? -30.844 -8.363 41.380 1.00 87.12 445 ASP A N 1
ATOM 3526 C CA . ASP A 1 445 ? -32.164 -8.433 41.993 1.00 87.12 445 ASP A CA 1
ATOM 3527 C C . ASP A 1 445 ? -32.039 -7.855 43.407 1.00 87.12 445 ASP A C 1
ATOM 3529 O O . ASP A 1 445 ? -31.283 -8.376 44.231 1.00 87.12 445 ASP A O 1
ATOM 3533 N N . ILE A 1 446 ? -32.720 -6.740 43.688 1.00 86.81 446 ILE A N 1
ATOM 3534 C CA . ILE A 1 446 ? -32.624 -6.057 44.984 1.00 86.81 446 ILE A CA 1
ATOM 3535 C C . ILE A 1 446 ? -33.987 -5.899 45.654 1.00 86.81 446 ILE A C 1
ATOM 3537 O O . ILE A 1 446 ? -34.984 -5.557 45.024 1.00 86.81 446 ILE A O 1
ATOM 3541 N N . ASN A 1 447 ? -34.030 -6.093 46.969 1.00 82.88 447 ASN A N 1
ATOM 3542 C CA . ASN A 1 447 ? -35.244 -5.858 47.744 1.00 82.88 447 ASN A CA 1
ATOM 3543 C C . ASN A 1 447 ? -35.548 -4.358 47.861 1.00 82.88 447 ASN A C 1
ATOM 3545 O O . ASN A 1 447 ? -34.669 -3.548 48.166 1.00 82.88 447 ASN A O 1
ATOM 3549 N N . LEU A 1 448 ? -36.822 -3.996 47.712 1.00 75.00 448 LEU A N 1
ATOM 3550 C CA . LEU A 1 448 ? -37.320 -2.647 47.966 1.00 75.00 448 LEU A CA 1
ATOM 3551 C C . LEU A 1 448 ? -37.145 -2.270 49.433 1.00 75.00 448 LEU A C 1
ATOM 3553 O O . LEU A 1 448 ? -37.808 -2.796 50.330 1.00 75.00 448 LEU A O 1
ATOM 3557 N N . THR A 1 449 ? -36.286 -1.286 49.672 1.00 79.62 449 THR A N 1
ATOM 3558 C CA . THR A 1 449 ? -36.113 -0.700 51.001 1.00 79.62 449 THR A CA 1
ATOM 3559 C C . THR A 1 449 ? -37.195 0.342 51.283 1.00 79.62 449 THR A C 1
ATOM 3561 O O . THR A 1 449 ? -37.789 0.913 50.368 1.00 79.62 449 THR A O 1
ATOM 3564 N N . ALA A 1 450 ? -37.427 0.663 52.559 1.00 79.06 450 ALA A N 1
ATOM 3565 C CA . ALA A 1 450 ? -38.328 1.757 52.935 1.00 79.06 450 ALA A CA 1
ATOM 3566 C C . ALA A 1 450 ? -37.925 3.104 52.301 1.00 79.06 450 ALA A C 1
ATOM 3568 O O . ALA A 1 450 ? -38.796 3.898 51.966 1.00 79.06 450 ALA A O 1
ATOM 3569 N N . LYS A 1 451 ? -36.621 3.326 52.070 1.00 84.44 451 LYS A N 1
ATOM 3570 C CA . LYS A 1 451 ? -36.094 4.534 51.417 1.00 84.44 451 LYS A CA 1
ATOM 3571 C C . LYS A 1 451 ? -36.484 4.641 49.946 1.00 84.44 451 LYS A C 1
ATOM 3573 O O . LYS A 1 451 ? -36.474 5.745 49.422 1.00 84.44 451 LYS A O 1
ATOM 3578 N N . MET A 1 452 ? -36.777 3.520 49.292 1.00 83.50 452 MET A N 1
ATOM 3579 C CA . MET A 1 452 ? -37.069 3.449 47.860 1.00 83.50 452 MET A CA 1
ATOM 3580 C C . MET A 1 452 ? -38.554 3.576 47.540 1.00 83.50 452 MET A C 1
ATOM 3582 O O . MET A 1 452 ? -38.880 4.013 46.447 1.00 83.50 452 MET A O 1
ATOM 3586 N N . LYS A 1 453 ? -39.444 3.202 48.466 1.00 75.31 453 LYS A N 1
ATOM 3587 C CA . LYS A 1 453 ? -40.897 3.167 48.239 1.00 75.31 453 LYS A CA 1
ATOM 3588 C C . LYS A 1 453 ? -41.449 4.546 47.859 1.00 75.31 453 LYS A C 1
ATOM 3590 O O . LYS A 1 453 ? -41.118 5.539 48.501 1.00 75.31 453 LYS A O 1
ATOM 3595 N N . GLY A 1 454 ? -42.317 4.590 46.848 1.00 71.44 454 GLY A N 1
ATOM 3596 C CA . GLY A 1 454 ? -42.955 5.814 46.355 1.00 71.44 454 GLY A CA 1
ATOM 3597 C C . GLY A 1 454 ? -42.026 6.762 45.599 1.00 71.44 454 GLY A C 1
ATOM 3598 O O . GLY A 1 454 ? -42.444 7.863 45.246 1.00 71.44 454 GLY A O 1
ATOM 3599 N N . LYS A 1 455 ? -40.771 6.368 45.351 1.00 81.69 455 LYS A N 1
ATOM 3600 C CA . LYS A 1 455 ? -39.790 7.190 44.644 1.00 81.69 455 LYS A CA 1
ATOM 3601 C C . LYS A 1 455 ? -39.641 6.778 43.189 1.00 81.69 455 LYS A C 1
ATOM 3603 O O . LYS A 1 455 ? -39.774 5.606 42.828 1.00 81.69 455 LYS A O 1
ATOM 3608 N N . LYS A 1 456 ? -39.287 7.760 42.369 1.00 84.75 456 LYS A N 1
ATOM 3609 C CA . LYS A 1 456 ? -38.747 7.547 41.031 1.00 84.75 456 LYS A CA 1
ATOM 3610 C C . LYS A 1 456 ? -37.243 7.305 41.173 1.00 84.75 456 LYS A C 1
ATOM 3612 O O . LYS A 1 456 ? -36.569 8.100 41.821 1.00 84.75 456 LYS A O 1
ATOM 3617 N N . ILE A 1 457 ? -36.732 6.203 40.636 1.00 85.88 457 ILE A N 1
ATOM 3618 C CA . ILE A 1 457 ? -35.348 5.753 40.835 1.00 85.88 457 ILE A CA 1
ATOM 3619 C C . ILE A 1 457 ? -34.617 5.718 39.499 1.00 85.88 457 ILE A C 1
ATOM 3621 O O . ILE A 1 457 ? -35.152 5.194 38.531 1.00 85.88 457 ILE A O 1
ATOM 3625 N N . TYR A 1 458 ? -33.376 6.195 39.441 1.00 87.00 458 TYR A N 1
ATOM 3626 C CA . TYR A 1 458 ? -32.452 5.826 38.364 1.00 87.00 458 TYR A CA 1
ATOM 3627 C C . TYR A 1 458 ? -31.269 5.049 38.935 1.00 87.00 458 TYR A C 1
ATOM 3629 O O . TYR A 1 458 ? -30.953 5.165 40.119 1.00 87.00 458 TYR A O 1
ATOM 3637 N N . VAL A 1 459 ? -30.613 4.247 38.099 1.00 89.00 459 VAL A N 1
ATOM 3638 C CA . VAL A 1 459 ? -29.440 3.464 38.507 1.00 89.00 459 VAL A CA 1
ATOM 3639 C C . VAL A 1 459 ? -28.186 4.031 37.844 1.00 89.00 459 VAL A C 1
ATOM 3641 O O . VAL A 1 459 ? -28.195 4.434 36.679 1.00 89.00 459 VAL A O 1
ATOM 3644 N N . LEU A 1 460 ? -27.105 4.096 38.607 1.00 91.94 460 LEU A N 1
ATOM 3645 C CA . LEU A 1 460 ? -25.760 4.302 38.092 1.00 91.94 460 LEU A CA 1
ATOM 3646 C C . LEU A 1 460 ? -25.058 2.957 38.099 1.00 91.94 460 LEU A C 1
ATOM 3648 O O . LEU A 1 460 ? -24.973 2.310 39.140 1.00 91.94 460 LEU A O 1
ATOM 3652 N N . SER A 1 461 ? -24.559 2.538 36.948 1.00 93.12 461 SER A N 1
ATOM 3653 C CA . SER A 1 461 ? -23.565 1.482 36.873 1.00 93.12 461 SER A CA 1
ATOM 3654 C C . SER A 1 461 ? -22.192 2.130 37.014 1.00 93.12 461 SER A C 1
ATOM 3656 O O . SER A 1 461 ? -21.854 3.042 36.262 1.00 93.12 461 SER A O 1
ATOM 3658 N N . ARG A 1 462 ? -21.430 1.692 38.014 1.00 94.12 462 ARG A N 1
ATOM 3659 C CA . ARG A 1 462 ? -20.159 2.285 38.417 1.00 94.12 462 ARG A CA 1
ATOM 3660 C C . ARG A 1 462 ? -19.047 1.253 38.383 1.00 94.12 462 ARG A C 1
ATOM 3662 O O . ARG A 1 462 ? -19.138 0.240 39.077 1.00 94.12 462 ARG A O 1
ATOM 3669 N N . TYR A 1 463 ? -17.968 1.566 37.680 1.00 93.94 463 TYR A N 1
ATOM 3670 C CA . TYR A 1 463 ? -16.689 0.883 37.841 1.00 93.94 463 TYR A CA 1
ATOM 3671 C C . TYR A 1 463 ? -15.768 1.711 38.733 1.00 93.94 463 TYR A C 1
ATOM 3673 O O . TYR A 1 463 ? -15.622 2.912 38.519 1.00 93.94 463 TYR A O 1
ATOM 3681 N N . SER A 1 464 ? -15.142 1.095 39.734 1.00 93.69 464 SER A N 1
ATOM 3682 C CA . SER A 1 464 ? -14.237 1.769 40.670 1.00 93.69 464 SER A CA 1
ATOM 3683 C C . SER A 1 464 ? -12.902 1.053 40.803 1.00 93.69 464 SER A C 1
ATOM 3685 O O . SER A 1 464 ? -12.799 -0.164 40.638 1.00 93.69 464 SER A O 1
ATOM 3687 N N . LYS A 1 465 ? -11.863 1.823 41.142 1.00 90.06 465 LYS A N 1
ATOM 3688 C CA . LYS A 1 465 ? -10.511 1.296 41.367 1.00 90.06 465 LYS A CA 1
ATOM 3689 C C . LYS A 1 465 ? -10.395 0.399 42.591 1.00 90.06 465 LYS A C 1
ATOM 3691 O O . LYS A 1 465 ? -9.603 -0.539 42.613 1.00 90.06 465 LYS A O 1
ATOM 3696 N N . THR A 1 466 ? -11.181 0.691 43.620 1.00 90.50 466 THR A N 1
ATOM 3697 C CA . THR A 1 466 ? -11.186 -0.067 44.873 1.00 90.50 466 THR A CA 1
ATOM 3698 C C . THR A 1 466 ? -12.572 -0.633 45.155 1.00 90.50 466 THR A C 1
ATOM 3700 O O . THR A 1 466 ? -13.563 -0.186 44.572 1.00 90.50 466 THR A O 1
ATOM 3703 N N . ALA A 1 467 ? -12.646 -1.577 46.097 1.00 87.69 467 ALA A N 1
ATOM 3704 C CA . ALA A 1 467 ? -13.911 -2.104 46.601 1.00 87.69 467 ALA A CA 1
ATOM 3705 C C . ALA A 1 467 ? -14.791 -1.024 47.260 1.00 87.69 467 ALA A C 1
ATOM 3707 O O . ALA A 1 467 ? -15.996 -1.222 47.386 1.00 87.69 467 ALA A O 1
ATOM 3708 N N . ASN A 1 468 ? -14.216 0.116 47.671 1.00 89.94 468 ASN A N 1
ATOM 3709 C CA . ASN A 1 468 ? -14.986 1.298 48.034 1.00 89.94 468 ASN A CA 1
ATOM 3710 C C . ASN A 1 468 ? -15.340 2.075 46.753 1.00 89.94 468 ASN A C 1
ATOM 3712 O O . ASN A 1 468 ? -14.468 2.731 46.173 1.00 89.94 468 ASN A O 1
ATOM 3716 N N . PRO A 1 469 ? -16.614 2.084 46.326 1.00 85.69 469 PRO A N 1
ATOM 3717 C CA . PRO A 1 469 ? -16.990 2.646 45.037 1.00 85.69 469 PRO A CA 1
ATOM 3718 C C . PRO A 1 469 ? -17.089 4.180 45.061 1.00 85.69 469 PRO A C 1
ATOM 3720 O O . PRO A 1 469 ? -17.527 4.785 44.091 1.00 85.69 469 PRO A O 1
ATOM 3723 N N . ASN A 1 470 ? -16.706 4.844 46.156 1.00 87.38 470 ASN A N 1
ATOM 3724 C CA . ASN A 1 470 ? -16.690 6.308 46.249 1.00 87.38 470 ASN A CA 1
ATOM 3725 C C . ASN A 1 470 ? -15.328 6.924 45.872 1.00 87.38 470 ASN A C 1
ATOM 3727 O O . ASN A 1 470 ? -15.170 8.138 45.962 1.00 87.38 470 ASN A O 1
ATOM 3731 N N . GLN A 1 471 ? -14.345 6.112 45.473 1.00 81.94 471 GLN A N 1
ATOM 3732 C CA . GLN A 1 471 ? -13.009 6.568 45.083 1.00 81.94 471 GLN A CA 1
ATOM 3733 C C . GLN A 1 471 ? -12.689 6.159 43.645 1.00 81.94 471 GLN A C 1
ATOM 3735 O O . GLN A 1 471 ? -12.810 4.983 43.305 1.00 81.94 471 GLN A O 1
ATOM 3740 N N . ASP A 1 472 ? -12.243 7.132 42.843 1.00 83.06 472 ASP A N 1
ATOM 3741 C CA . ASP A 1 472 ? -11.691 6.942 41.495 1.00 83.06 472 ASP A CA 1
ATOM 3742 C C . ASP A 1 472 ? -12.537 6.005 40.610 1.00 83.06 472 ASP A C 1
ATOM 3744 O O . ASP A 1 472 ? -12.189 4.844 40.350 1.00 83.06 472 ASP A O 1
ATOM 3748 N N . PHE A 1 473 ? -13.689 6.524 40.184 1.00 89.81 473 PHE A N 1
ATOM 3749 C CA . PHE A 1 473 ? -14.747 5.762 39.536 1.00 89.81 473 PHE A CA 1
ATOM 3750 C C . PHE A 1 473 ? -15.184 6.350 38.190 1.00 89.81 473 PHE A C 1
ATOM 3752 O O . PHE A 1 473 ? -14.983 7.531 37.917 1.00 89.81 473 PHE A O 1
ATOM 3759 N N . ILE A 1 474 ? -15.804 5.506 37.366 1.00 88.25 474 ILE A N 1
ATOM 3760 C CA . ILE A 1 474 ? -16.499 5.872 36.129 1.00 88.25 474 ILE A CA 1
ATOM 3761 C C . ILE A 1 474 ? -17.949 5.423 36.249 1.00 88.25 474 ILE A C 1
ATOM 3763 O O . ILE A 1 474 ? -18.214 4.266 36.582 1.00 88.25 474 ILE A O 1
ATOM 3767 N N . ASP A 1 475 ? -18.863 6.341 35.945 1.00 90.12 475 ASP A N 1
ATOM 3768 C CA . ASP A 1 475 ? -20.302 6.114 35.996 1.00 90.12 475 ASP A CA 1
ATOM 3769 C C . ASP A 1 475 ? -20.924 6.076 34.610 1.00 90.12 475 ASP A C 1
ATOM 3771 O O . ASP A 1 475 ? -20.544 6.824 33.708 1.00 90.12 475 ASP A O 1
ATOM 3775 N N . SER A 1 476 ? -21.969 5.269 34.493 1.00 86.62 476 SER A N 1
ATOM 3776 C CA . SER A 1 476 ? -22.928 5.332 33.404 1.00 86.62 476 SER A CA 1
ATOM 3777 C C . SER A 1 476 ? -24.342 5.256 33.971 1.00 86.62 476 SER A C 1
ATOM 3779 O O . SER A 1 476 ? -24.635 4.436 34.846 1.00 86.62 476 SER A O 1
ATOM 3781 N N . ARG A 1 477 ? -25.225 6.153 33.525 1.00 82.50 477 ARG A N 1
ATOM 3782 C CA . ARG A 1 477 ? -26.600 6.271 34.034 1.00 82.50 477 ARG A CA 1
ATOM 3783 C C . ARG A 1 477 ? -27.571 5.503 33.145 1.00 82.50 477 ARG A C 1
ATOM 3785 O O . ARG A 1 477 ? -27.478 5.586 31.925 1.00 82.50 477 ARG A O 1
ATOM 3792 N N . LEU A 1 478 ? -28.561 4.842 33.753 1.00 70.38 478 LEU A N 1
ATOM 3793 C CA . LEU A 1 478 ? -29.725 4.339 33.015 1.00 70.38 478 LEU A CA 1
ATOM 3794 C C . LEU A 1 478 ? -30.371 5.449 32.187 1.00 70.38 478 LEU A C 1
ATOM 3796 O O . LEU A 1 478 ? -30.652 6.534 32.694 1.00 70.38 478 LEU A O 1
ATOM 3800 N N . SER A 1 479 ? -30.705 5.139 30.941 1.00 65.12 479 SER A N 1
ATOM 3801 C CA . SER A 1 479 ? -31.427 6.054 30.055 1.00 65.12 479 SER A CA 1
ATOM 3802 C C . SER A 1 479 ? -32.871 6.314 30.507 1.00 65.12 479 SER A C 1
ATOM 3804 O O . SER A 1 479 ? -33.473 7.304 30.091 1.00 65.12 479 SER A O 1
ATOM 3806 N N . ARG A 1 480 ? -33.442 5.444 31.355 1.00 66.06 480 ARG A N 1
ATOM 3807 C CA . ARG A 1 480 ? -34.825 5.541 31.841 1.00 66.06 480 ARG A CA 1
ATOM 3808 C C . ARG A 1 480 ? -34.903 5.375 33.355 1.00 66.06 480 ARG A C 1
ATOM 3810 O O . ARG A 1 480 ? -34.230 4.531 33.941 1.00 66.06 480 ARG A O 1
ATOM 3817 N N . ASP A 1 481 ? -35.780 6.166 33.963 1.00 77.44 481 ASP A N 1
ATOM 3818 C CA . ASP A 1 481 ? -36.105 6.072 35.382 1.00 77.44 481 ASP A CA 1
ATOM 3819 C C . ASP A 1 481 ? -37.159 4.977 35.636 1.00 77.44 481 ASP A C 1
ATOM 3821 O O . ASP A 1 481 ? -38.054 4.752 34.819 1.00 77.44 481 ASP A O 1
ATOM 3825 N N . ILE A 1 482 ? -37.097 4.355 36.810 1.00 72.94 482 ILE A N 1
ATOM 3826 C CA . ILE A 1 482 ? -37.974 3.284 37.279 1.00 72.94 482 ILE A CA 1
ATOM 3827 C C . ILE A 1 482 ? -38.876 3.839 38.387 1.00 72.94 482 ILE A C 1
ATOM 3829 O O . ILE A 1 482 ? -38.397 4.306 39.420 1.00 72.94 482 ILE A O 1
ATOM 3833 N N . SER A 1 483 ? -40.193 3.791 38.193 1.00 67.56 483 SER A N 1
ATOM 3834 C CA . SER A 1 483 ? -41.160 4.220 39.211 1.00 67.56 483 SER A CA 1
ATOM 3835 C C . SER A 1 483 ? -41.453 3.084 40.189 1.00 67.56 483 SER A C 1
ATOM 3837 O O . SER A 1 483 ? -41.943 2.029 39.790 1.00 67.56 483 SER A O 1
ATOM 3839 N N . THR A 1 484 ? -41.188 3.302 41.476 1.00 62.31 484 THR A N 1
ATOM 3840 C CA . THR A 1 484 ? -41.619 2.380 42.539 1.00 62.31 484 THR A CA 1
ATOM 3841 C C . THR A 1 484 ? -43.036 2.732 43.009 1.00 62.31 484 THR A C 1
ATOM 3843 O O . THR A 1 484 ? -43.450 3.888 42.920 1.00 62.31 484 THR A O 1
ATOM 3846 N N . PHE A 1 485 ? -43.806 1.745 43.485 1.00 56.66 485 PHE A N 1
ATOM 3847 C CA . PHE A 1 485 ? -45.220 1.935 43.846 1.00 56.66 485 PHE A CA 1
ATOM 3848 C C . PHE A 1 485 ? -45.434 3.064 44.871 1.00 56.66 485 PHE A C 1
ATOM 3850 O O . PHE A 1 485 ? -44.668 3.188 45.830 1.00 56.66 485 PHE A O 1
ATOM 3857 N N . SER A 1 486 ? -46.528 3.817 44.720 1.00 48.91 486 SER A N 1
ATOM 3858 C CA . SER A 1 486 ? -47.059 4.711 45.758 1.00 48.91 486 SER A CA 1
ATOM 3859 C C . SER A 1 486 ? -47.617 3.892 46.930 1.00 48.91 486 SER A C 1
ATOM 3861 O O . SER A 1 486 ? -48.303 2.893 46.726 1.00 48.91 486 SER A O 1
ATOM 3863 N N . THR A 1 487 ? -47.337 4.304 48.169 1.00 45.69 487 THR A N 1
ATOM 3864 C CA . THR A 1 487 ? -47.783 3.617 49.398 1.00 45.69 487 THR A CA 1
ATOM 3865 C C . THR A 1 487 ? -49.247 3.865 49.759 1.00 45.69 487 THR A C 1
ATOM 3867 O O . THR A 1 487 ? -49.687 3.414 50.813 1.00 45.69 487 THR A O 1
ATOM 3870 N N . ASN A 1 488 ? -50.026 4.557 48.927 1.00 46.53 488 ASN A N 1
ATOM 3871 C CA . ASN A 1 488 ? -51.467 4.593 49.136 1.00 46.53 488 ASN A CA 1
ATOM 3872 C C . ASN A 1 488 ? -52.068 3.269 48.656 1.00 46.53 488 ASN A C 1
ATOM 3874 O O . ASN A 1 488 ? -52.345 3.097 47.472 1.00 46.53 488 ASN A O 1
ATOM 3878 N N . GLU A 1 489 ? -52.317 2.349 49.591 1.00 48.09 489 GLU A N 1
ATOM 3879 C CA . GLU A 1 489 ? -53.012 1.074 49.342 1.00 48.09 489 GLU A CA 1
ATOM 3880 C C . GLU A 1 489 ? -54.377 1.270 48.645 1.00 48.09 489 GLU A C 1
ATOM 3882 O O . GLU A 1 489 ? -54.837 0.381 47.931 1.00 48.09 489 GLU A O 1
ATOM 3887 N N . ASN A 1 490 ? -54.962 2.469 48.767 1.00 48.16 490 ASN A N 1
ATOM 3888 C CA . ASN A 1 490 ? -56.225 2.876 48.148 1.00 48.16 490 ASN A CA 1
ATOM 3889 C C . ASN A 1 490 ? -56.097 3.647 46.819 1.00 48.16 490 ASN A C 1
ATOM 3891 O O . ASN A 1 490 ? -57.124 3.949 46.218 1.00 48.16 490 ASN A O 1
ATOM 3895 N N . ALA A 1 491 ? -54.898 4.034 46.363 1.00 54.28 491 ALA A N 1
ATOM 3896 C CA . ALA A 1 491 ? -54.790 5.027 45.283 1.00 54.28 491 ALA A CA 1
ATOM 3897 C C . ALA A 1 491 ? -55.147 4.508 43.883 1.00 54.28 491 ALA A C 1
ATOM 3899 O O . ALA A 1 491 ? -55.442 5.324 43.017 1.00 54.28 491 ALA A O 1
ATOM 3900 N N . GLU A 1 492 ? -55.157 3.196 43.642 1.00 70.75 492 GLU A N 1
ATOM 3901 C CA . GLU A 1 492 ? -55.441 2.641 42.310 1.00 70.75 492 GLU A CA 1
ATOM 3902 C C . GLU A 1 492 ? -56.211 1.317 42.428 1.00 70.75 492 GLU A C 1
ATOM 3904 O O . GLU A 1 492 ? -55.676 0.224 42.242 1.00 70.75 492 GLU A O 1
ATOM 3909 N N . ASN A 1 493 ? -57.486 1.438 42.805 1.00 84.69 493 ASN A N 1
ATOM 3910 C CA . ASN A 1 493 ? -58.489 0.381 42.709 1.00 84.69 493 ASN A CA 1
ATOM 3911 C C . ASN A 1 493 ? -59.238 0.543 41.381 1.00 84.69 493 ASN A C 1
ATOM 3913 O O . ASN A 1 493 ? -60.020 1.480 41.211 1.00 84.69 493 ASN A O 1
ATOM 3917 N N . VAL A 1 494 ? -58.953 -0.342 40.430 1.00 88.94 494 VAL A N 1
ATOM 3918 C CA . VAL A 1 494 ? -59.473 -0.272 39.063 1.00 88.94 494 VAL A CA 1
ATOM 3919 C C . VAL A 1 494 ? -60.058 -1.608 38.638 1.00 88.94 494 VAL A C 1
ATOM 3921 O O . VAL A 1 494 ? -59.662 -2.676 39.097 1.00 88.94 494 VAL A O 1
ATOM 3924 N N . GLY A 1 495 ? -60.995 -1.557 37.711 1.00 92.44 495 GLY A N 1
ATOM 3925 C CA . GLY A 1 495 ? -61.637 -2.738 37.171 1.00 92.44 495 GLY A CA 1
ATOM 3926 C C . GLY A 1 495 ? -62.492 -2.378 35.976 1.00 92.44 495 GLY A C 1
ATOM 3927 O O . GLY A 1 495 ? -62.604 -1.209 35.599 1.00 92.44 495 GLY A O 1
ATOM 3928 N N . ASN A 1 496 ? -63.101 -3.392 35.384 1.00 94.69 496 ASN A N 1
ATOM 3929 C CA . ASN A 1 496 ? -64.128 -3.234 34.371 1.00 94.69 496 ASN A CA 1
ATOM 3930 C C . ASN A 1 496 ? -65.010 -4.481 34.353 1.00 94.69 496 ASN A C 1
ATOM 3932 O O . ASN A 1 496 ? -64.502 -5.603 34.415 1.00 94.69 496 ASN A O 1
ATOM 3936 N N . ILE A 1 497 ? -66.324 -4.301 34.210 1.00 95.31 497 ILE A N 1
ATOM 3937 C CA . ILE A 1 497 ? -67.212 -5.408 33.856 1.00 95.31 497 ILE A CA 1
ATOM 3938 C C . ILE A 1 497 ? -67.274 -5.445 32.334 1.00 95.31 497 ILE A C 1
ATOM 3940 O O . ILE A 1 497 ? -67.930 -4.621 31.697 1.00 95.31 497 ILE A O 1
ATOM 3944 N N . ASP A 1 498 ? -66.558 -6.392 31.738 1.00 93.38 498 ASP A N 1
ATOM 3945 C CA . ASP A 1 498 ? -66.509 -6.565 30.288 1.00 93.38 498 ASP A CA 1
ATOM 3946 C C . ASP A 1 498 ? -67.884 -6.992 29.750 1.00 93.38 498 ASP A C 1
ATOM 3948 O O . ASP A 1 498 ? -68.325 -6.501 28.711 1.00 93.38 498 ASP A O 1
ATOM 3952 N N . GLU A 1 499 ? -68.594 -7.851 30.487 1.00 95.56 499 GLU A N 1
ATOM 3953 C CA . GLU A 1 499 ? -69.865 -8.449 30.077 1.00 95.56 499 GLU A CA 1
ATOM 3954 C C . GLU A 1 499 ? -70.759 -8.722 31.295 1.00 95.56 499 GLU A C 1
ATOM 3956 O O . GLU A 1 499 ? -70.309 -9.301 32.283 1.00 95.56 499 GLU A O 1
ATOM 3961 N N . LEU A 1 500 ? -72.029 -8.310 31.218 1.00 95.56 500 LEU A N 1
ATOM 3962 C CA . LEU A 1 500 ? -73.069 -8.648 32.193 1.00 95.56 500 LEU A CA 1
ATOM 3963 C C . LEU A 1 500 ? -74.394 -8.835 31.444 1.00 95.56 500 LEU A C 1
ATOM 3965 O O . LEU A 1 500 ? -75.064 -7.851 31.133 1.00 95.56 500 LEU A O 1
ATOM 3969 N N . ILE A 1 501 ? -74.720 -10.073 31.062 1.00 93.56 501 ILE A N 1
ATOM 3970 C CA . ILE A 1 501 ? -75.826 -10.375 30.133 1.00 93.56 501 ILE A CA 1
ATOM 3971 C C . ILE A 1 501 ? -76.639 -11.572 30.640 1.00 93.56 501 ILE A C 1
ATOM 3973 O O . ILE A 1 501 ? -76.077 -12.596 31.020 1.00 93.56 501 ILE A O 1
ATOM 3977 N N . SER A 1 502 ? -77.969 -11.449 30.626 1.00 90.50 502 SER A N 1
ATOM 3978 C CA . SER A 1 502 ? -78.904 -12.539 30.932 1.00 90.50 502 SER A CA 1
ATOM 3979 C C . SER A 1 502 ? -79.282 -13.308 29.661 1.00 90.50 502 SER A C 1
ATOM 3981 O O . SER A 1 502 ? -79.625 -12.688 28.655 1.00 90.50 502 SER A O 1
ATOM 3983 N N . ASN A 1 503 ? -79.252 -14.644 29.706 1.00 84.69 503 ASN A N 1
ATOM 3984 C CA . ASN A 1 503 ? -79.638 -15.528 28.593 1.00 84.69 503 ASN A CA 1
ATOM 3985 C C . ASN A 1 503 ? -80.894 -16.384 28.891 1.00 84.69 503 ASN A C 1
ATOM 3987 O O . ASN A 1 503 ? -81.153 -17.365 28.198 1.00 84.69 503 ASN A O 1
ATOM 3991 N N . GLY A 1 504 ? -81.660 -16.034 29.931 1.00 77.69 504 GLY A N 1
ATOM 3992 C CA . GLY A 1 504 ? -82.875 -16.740 30.364 1.00 77.69 504 GLY A CA 1
ATOM 3993 C C . GLY A 1 504 ? -82.654 -17.864 31.388 1.00 77.69 504 GLY A C 1
ATOM 3994 O O . GLY A 1 504 ? -83.548 -18.120 32.190 1.00 77.69 504 GLY A O 1
ATOM 3995 N N . ALA A 1 505 ? -81.471 -18.489 31.428 1.00 86.62 505 ALA A N 1
ATOM 3996 C CA . ALA A 1 505 ? -81.119 -19.504 32.434 1.00 86.62 505 ALA A CA 1
ATOM 3997 C C . ALA A 1 505 ? -79.999 -19.037 33.381 1.00 86.62 505 ALA A C 1
ATOM 3999 O O . ALA A 1 505 ? -80.013 -19.345 34.577 1.00 86.62 505 ALA A O 1
ATOM 4000 N N . THR A 1 506 ? -79.044 -18.261 32.866 1.00 93.19 506 THR A N 1
ATOM 4001 C CA . THR A 1 506 ? -77.909 -17.716 33.611 1.00 93.19 506 THR A CA 1
ATOM 4002 C C . THR A 1 506 ? -77.713 -16.221 33.344 1.00 93.19 506 THR A C 1
ATOM 4004 O O . THR A 1 506 ? -78.128 -15.663 32.323 1.00 93.19 506 THR A O 1
ATOM 4007 N N . LEU A 1 507 ? -77.085 -15.553 34.306 1.00 94.06 507 LEU A N 1
ATOM 4008 C CA . LEU A 1 507 ? -76.485 -14.236 34.177 1.00 94.06 507 LEU A CA 1
ATOM 4009 C C . LEU A 1 507 ? -74.982 -14.439 33.984 1.00 94.06 507 LEU A C 1
ATOM 4011 O O . LEU A 1 507 ? -74.279 -14.818 34.921 1.00 94.06 507 LEU A O 1
ATOM 4015 N N . LYS A 1 508 ? -74.496 -14.194 32.770 1.00 95.12 508 LYS A N 1
ATOM 4016 C CA . LYS A 1 508 ? -73.073 -14.264 32.455 1.00 95.12 508 LYS A CA 1
ATOM 4017 C C . LYS A 1 508 ? -72.383 -12.991 32.924 1.00 95.12 508 LYS A C 1
ATOM 4019 O O . LYS A 1 508 ? -72.797 -11.898 32.534 1.00 95.12 508 LYS A O 1
ATOM 4024 N N . ALA A 1 509 ? -71.339 -13.137 33.735 1.00 96.06 509 ALA A N 1
ATOM 4025 C CA . ALA A 1 509 ? -70.533 -12.045 34.264 1.00 96.06 509 ALA A CA 1
ATOM 4026 C C . ALA A 1 509 ? -69.050 -12.276 33.949 1.00 96.06 509 ALA A C 1
ATOM 4028 O O . ALA A 1 509 ? -68.446 -13.244 34.413 1.00 96.06 509 ALA A O 1
ATOM 4029 N N . ARG A 1 510 ? -68.453 -11.361 33.182 1.00 96.69 510 ARG A N 1
ATOM 4030 C CA . ARG A 1 510 ? -67.025 -11.368 32.846 1.00 96.69 510 ARG A CA 1
ATOM 4031 C C . ARG A 1 510 ? -66.432 -9.988 33.064 1.00 96.69 510 ARG A C 1
ATOM 4033 O O . ARG A 1 510 ? -67.069 -8.984 32.752 1.00 96.69 510 ARG A O 1
ATOM 4040 N N . GLY A 1 511 ? -65.213 -9.933 33.576 1.00 96.88 511 GLY A N 1
ATOM 4041 C CA . GLY A 1 511 ? -64.537 -8.675 33.845 1.00 96.88 511 GLY A CA 1
ATOM 4042 C C . GLY A 1 511 ? -63.174 -8.870 34.480 1.00 96.88 511 GLY A C 1
ATOM 4043 O O . GLY A 1 511 ? -62.605 -9.963 34.455 1.00 96.88 511 GLY A O 1
ATOM 4044 N N . TRP A 1 512 ? -62.656 -7.790 35.049 1.00 96.62 512 TRP A N 1
ATOM 4045 C CA . TRP A 1 512 ? -61.431 -7.796 35.832 1.00 96.62 512 TRP A CA 1
ATOM 4046 C C . TRP A 1 512 ? -61.470 -6.734 36.933 1.00 96.62 512 TRP A C 1
ATOM 4048 O O . TRP A 1 512 ? -62.174 -5.731 36.817 1.00 96.62 512 TRP A O 1
ATOM 4058 N N . HIS A 1 513 ? -60.715 -6.963 38.003 1.00 95.94 513 HIS A N 1
ATOM 4059 C CA . HIS A 1 513 ? -60.544 -6.039 39.122 1.00 95.94 513 HIS A CA 1
ATOM 4060 C C . HIS A 1 513 ? -59.116 -6.171 39.659 1.00 95.94 513 HIS A C 1
ATOM 4062 O O . HIS A 1 513 ? -58.690 -7.245 40.087 1.00 95.94 513 HIS A O 1
ATOM 4068 N N . ALA A 1 514 ? -58.356 -5.081 39.606 1.00 91.81 514 ALA A N 1
ATOM 4069 C CA . ALA A 1 514 ? -56.987 -5.009 40.080 1.00 91.81 514 ALA A CA 1
ATOM 4070 C C . ALA A 1 514 ? -56.818 -3.885 41.107 1.00 91.81 514 ALA A C 1
ATOM 4072 O O . ALA A 1 514 ? -57.205 -2.743 40.869 1.00 91.81 514 ALA A O 1
ATOM 4073 N N . ALA A 1 515 ? -56.198 -4.210 42.238 1.00 86.25 515 ALA A N 1
ATOM 4074 C CA . ALA A 1 515 ? -55.802 -3.228 43.240 1.00 86.25 515 ALA A CA 1
ATOM 4075 C C . ALA A 1 515 ? -54.651 -3.774 44.088 1.00 86.25 515 ALA A C 1
ATOM 4077 O O . ALA A 1 515 ? -54.540 -4.982 44.316 1.00 86.25 515 ALA A O 1
ATOM 4078 N N . ASN A 1 516 ? -53.815 -2.888 44.625 1.00 76.31 516 ASN A N 1
ATOM 4079 C CA . ASN A 1 516 ? -52.726 -3.286 45.523 1.00 76.31 516 ASN A CA 1
ATOM 4080 C C . ASN A 1 516 ? -53.236 -3.827 46.869 1.00 76.31 516 ASN A C 1
ATOM 4082 O O . ASN A 1 516 ? -52.671 -4.788 47.395 1.00 76.31 516 ASN A O 1
ATOM 4086 N N . ALA A 1 517 ? -54.354 -3.293 47.371 1.00 79.44 517 ALA A N 1
ATOM 4087 C CA . ALA A 1 517 ? -55.002 -3.746 48.604 1.00 79.44 517 ALA A CA 1
ATOM 4088 C C . ALA A 1 517 ? -55.559 -5.188 48.541 1.00 79.44 517 ALA A C 1
ATOM 4090 O O . ALA A 1 517 ? -55.935 -5.752 49.568 1.00 79.44 517 ALA A O 1
ATOM 4091 N N . THR A 1 518 ? -55.588 -5.827 47.362 1.00 83.94 518 THR A N 1
ATOM 4092 C CA . THR A 1 518 ? -55.985 -7.245 47.221 1.00 83.94 518 THR A CA 1
ATOM 4093 C C . THR A 1 518 ? -54.943 -8.222 47.776 1.00 83.94 518 THR A C 1
ATOM 4095 O O . THR A 1 518 ? -55.203 -9.418 47.911 1.00 83.94 518 THR A O 1
ATOM 4098 N N . LYS A 1 519 ? -53.747 -7.743 48.132 1.00 78.62 519 LYS A N 1
ATOM 4099 C CA . LYS A 1 519 ? -52.698 -8.573 48.723 1.00 78.62 519 LYS A CA 1
ATOM 4100 C C . LYS A 1 519 ? -53.162 -9.193 50.046 1.00 78.62 519 LYS A C 1
ATOM 4102 O O . LYS A 1 519 ? -53.612 -8.505 50.956 1.00 78.62 519 LYS A O 1
ATOM 4107 N N . GLY A 1 520 ? -53.043 -10.517 50.149 1.00 78.75 520 GLY A N 1
ATOM 4108 C CA . GLY A 1 520 ? -53.527 -11.285 51.305 1.00 78.75 520 GLY A CA 1
ATOM 4109 C C . GLY A 1 520 ? -55.039 -11.557 51.307 1.00 78.75 520 GLY A C 1
ATOM 4110 O O . GLY A 1 520 ? -55.536 -12.198 52.230 1.00 78.75 520 GLY A O 1
ATOM 4111 N N . LYS A 1 521 ? -55.779 -11.118 50.279 1.00 88.56 521 LYS A N 1
ATOM 4112 C CA . LYS A 1 521 ? -57.206 -11.411 50.094 1.00 88.56 521 LYS A CA 1
ATOM 4113 C C . LYS A 1 521 ? -57.370 -12.646 49.205 1.00 88.56 521 LYS A C 1
ATOM 4115 O O . LYS A 1 521 ? -57.289 -12.573 47.982 1.00 88.56 521 LYS A O 1
ATOM 4120 N N . GLN A 1 522 ? -57.547 -13.807 49.826 1.00 91.81 522 GLN A N 1
ATOM 4121 C CA . GLN A 1 522 ? -57.562 -15.104 49.135 1.00 91.81 522 GLN A CA 1
ATOM 4122 C C . GLN A 1 522 ? -58.901 -15.456 48.464 1.00 91.81 522 GLN A C 1
ATOM 4124 O O . GLN A 1 522 ? -58.968 -16.415 47.695 1.00 91.81 522 GLN A O 1
ATOM 4129 N N . TYR A 1 523 ? -59.971 -14.709 48.746 1.00 95.69 523 TYR A N 1
ATOM 4130 C CA . TYR A 1 523 ? -61.294 -14.963 48.185 1.00 95.69 523 TYR A CA 1
ATOM 4131 C C . TYR A 1 523 ? -61.739 -13.818 47.280 1.00 95.69 523 TYR A C 1
ATOM 4133 O O . TYR A 1 523 ? -61.574 -12.648 47.620 1.00 95.69 523 TYR A O 1
ATOM 4141 N N . HIS A 1 524 ? -62.341 -14.174 46.148 1.00 97.25 524 HIS A N 1
ATOM 4142 C CA . HIS A 1 524 ? -62.929 -13.243 45.194 1.00 97.25 524 HIS A CA 1
ATOM 4143 C C . HIS A 1 524 ? -64.415 -13.572 45.042 1.00 97.25 524 HIS A C 1
ATOM 4145 O O . HIS A 1 524 ? -64.778 -14.722 44.787 1.00 97.25 524 HIS A O 1
ATOM 4151 N N . PHE A 1 525 ? -65.273 -12.576 45.226 1.00 97.75 525 PHE A N 1
ATOM 4152 C CA . PHE A 1 525 ? -66.717 -12.688 45.086 1.00 97.75 525 PHE A CA 1
ATOM 4153 C C . PHE A 1 525 ? -67.257 -11.670 44.087 1.00 97.75 525 PHE A C 1
ATOM 4155 O O . PHE A 1 525 ? -66.782 -10.541 44.014 1.00 97.75 525 PHE A O 1
ATOM 4162 N N . LEU A 1 526 ? -68.310 -12.059 43.379 1.00 97.38 526 LEU A N 1
ATOM 4163 C CA . LEU A 1 526 ? -69.221 -11.149 42.702 1.00 97.38 526 LEU A CA 1
ATOM 4164 C C . LEU A 1 526 ? -70.471 -10.997 43.561 1.00 97.38 526 LEU A C 1
ATOM 4166 O O . LEU A 1 526 ? -71.161 -11.982 43.823 1.00 97.38 526 LEU A O 1
ATOM 4170 N N . ILE A 1 527 ? -70.756 -9.778 44.006 1.00 96.62 527 ILE A N 1
ATOM 4171 C CA . ILE A 1 527 ? -71.945 -9.448 44.790 1.00 96.62 527 ILE A CA 1
ATOM 4172 C C . ILE A 1 527 ? -72.989 -8.869 43.845 1.00 96.62 527 ILE A C 1
ATOM 4174 O O . ILE A 1 527 ? -72.771 -7.817 43.249 1.00 96.62 527 ILE A O 1
ATOM 4178 N N . LEU A 1 528 ? -74.102 -9.575 43.688 1.00 95.56 528 LEU A N 1
ATOM 4179 C CA . LEU A 1 528 ? -75.232 -9.181 42.863 1.00 95.56 528 LEU A CA 1
ATOM 4180 C C . LEU A 1 528 ? -76.127 -8.265 43.686 1.00 95.56 528 LEU A C 1
ATOM 4182 O O . LEU A 1 528 ? -76.693 -8.669 44.703 1.00 95.56 528 LEU A O 1
ATOM 4186 N N . MET A 1 529 ? -76.263 -7.043 43.202 1.00 94.81 529 MET A N 1
ATOM 4187 C CA . MET A 1 529 ? -77.002 -5.976 43.846 1.00 94.81 529 MET A CA 1
ATOM 4188 C C . MET A 1 529 ? -78.211 -5.619 42.990 1.00 94.81 529 MET A C 1
ATOM 4190 O O . MET A 1 529 ? -78.090 -5.458 41.773 1.00 94.81 529 MET A O 1
ATOM 4194 N N . ASP A 1 530 ? -79.369 -5.459 43.618 1.00 92.44 530 ASP A N 1
ATOM 4195 C CA . ASP A 1 530 ? -80.529 -4.875 42.955 1.00 92.44 530 ASP A CA 1
ATOM 4196 C C . ASP A 1 530 ? -80.327 -3.366 42.806 1.00 92.44 530 ASP A C 1
ATOM 4198 O O . ASP A 1 530 ? -80.133 -2.647 43.782 1.00 92.44 530 ASP A O 1
ATOM 4202 N N . ARG A 1 531 ? -80.374 -2.877 41.568 1.00 90.38 531 ARG A N 1
ATOM 4203 C CA . ARG A 1 531 ? -80.114 -1.481 41.214 1.00 90.38 531 ARG A CA 1
ATOM 4204 C C . ARG A 1 531 ? -81.118 -0.512 41.825 1.00 90.38 531 ARG A C 1
ATOM 4206 O O . ARG A 1 531 ? -80.761 0.636 42.066 1.00 90.38 531 ARG A O 1
ATOM 4213 N N . ASN A 1 532 ? -82.355 -0.951 42.047 1.00 89.00 532 ASN A N 1
ATOM 4214 C CA . ASN A 1 532 ? -83.413 -0.072 42.543 1.00 89.00 532 ASN A CA 1
ATOM 4215 C C . ASN A 1 532 ? -83.355 0.090 44.064 1.00 89.00 532 ASN A C 1
ATOM 4217 O O . ASN A 1 532 ? -83.583 1.179 44.580 1.00 89.00 532 ASN A O 1
ATOM 4221 N N . SER A 1 533 ? -83.057 -0.995 44.779 1.00 90.94 533 SER A N 1
ATOM 4222 C CA . SER A 1 533 ? -83.028 -1.014 46.245 1.00 90.94 533 SER A CA 1
ATOM 4223 C C . SER A 1 533 ? -81.619 -0.881 46.836 1.00 90.94 533 SER A C 1
ATOM 4225 O O . SER A 1 533 ? -81.490 -0.643 48.034 1.00 90.94 533 SER A O 1
ATOM 4227 N N . ASN A 1 534 ? -80.568 -1.045 46.020 1.00 89.00 534 ASN A N 1
ATOM 4228 C CA . ASN A 1 534 ? -79.169 -1.204 46.438 1.00 89.00 534 ASN A CA 1
ATOM 4229 C C . ASN A 1 534 ? -78.971 -2.295 47.501 1.00 89.00 534 ASN A C 1
ATOM 4231 O O . ASN A 1 534 ? -78.024 -2.246 48.288 1.00 89.00 534 ASN A O 1
ATOM 4235 N N . GLN A 1 535 ? -79.859 -3.289 47.528 1.00 93.06 535 GLN A N 1
ATOM 4236 C CA . GLN A 1 535 ? -79.736 -4.438 48.413 1.00 93.06 535 GLN A CA 1
ATOM 4237 C C . GLN A 1 535 ? -78.966 -5.558 47.722 1.00 93.06 535 GLN A C 1
ATOM 4239 O O . GLN A 1 535 ? -79.157 -5.832 46.533 1.00 93.06 535 GLN A O 1
ATOM 4244 N N . GLU A 1 536 ? -78.093 -6.211 48.486 1.00 94.56 536 GLU A N 1
ATOM 4245 C CA . GLU A 1 536 ? -77.458 -7.453 48.064 1.00 94.56 536 GLU A CA 1
ATOM 4246 C C . GLU A 1 536 ? -78.525 -8.542 47.946 1.00 94.56 536 GLU A C 1
ATOM 4248 O O . GLU A 1 536 ? -79.242 -8.830 48.902 1.00 94.56 536 GLU A O 1
ATOM 4253 N N . ILE A 1 537 ? -78.613 -9.154 46.768 1.00 94.00 537 ILE A N 1
ATOM 4254 C CA . ILE A 1 537 ? -79.489 -10.301 46.521 1.00 94.00 537 ILE A CA 1
ATOM 4255 C C . ILE A 1 537 ? -78.724 -11.595 46.777 1.00 94.00 537 ILE A C 1
ATOM 4257 O O . ILE A 1 537 ? -79.220 -12.518 47.418 1.00 94.00 537 ILE A O 1
ATOM 4261 N N . LYS A 1 538 ? -77.493 -11.667 46.263 1.00 92.19 538 LYS A N 1
ATOM 4262 C CA . LYS A 1 538 ? -76.668 -12.872 46.310 1.00 92.19 538 LYS A CA 1
ATOM 4263 C C . LYS A 1 538 ? -75.203 -12.519 46.116 1.00 92.19 538 LYS A C 1
ATOM 4265 O O . LYS A 1 538 ? -74.884 -11.578 45.401 1.00 92.19 538 LYS A O 1
ATOM 4270 N N . ARG A 1 539 ? -74.304 -13.350 46.635 1.00 94.44 539 ARG A N 1
ATOM 4271 C CA . ARG A 1 539 ? -72.887 -13.340 46.256 1.00 94.44 539 ARG A CA 1
ATOM 4272 C C . ARG A 1 539 ? -72.454 -14.678 45.691 1.00 94.44 539 ARG A C 1
ATOM 4274 O O . ARG A 1 539 ? -72.951 -15.728 46.094 1.00 94.44 539 ARG A O 1
ATOM 4281 N N . VAL A 1 540 ? -71.509 -14.634 44.766 1.00 95.31 540 VAL A N 1
ATOM 4282 C CA . VAL A 1 540 ? -70.973 -15.806 44.076 1.00 95.31 540 VAL A CA 1
ATOM 4283 C C . VAL A 1 540 ? -69.461 -15.766 44.179 1.00 95.31 540 VAL A C 1
ATOM 4285 O O . VAL A 1 540 ? -68.840 -14.789 43.773 1.00 95.31 540 VAL A O 1
ATOM 4288 N N . LYS A 1 541 ? -68.863 -16.816 44.741 1.00 96.62 541 LYS A N 1
ATOM 4289 C CA . LYS A 1 541 ? -67.407 -16.959 44.775 1.00 96.62 541 LYS A CA 1
ATOM 4290 C C . LYS A 1 541 ? -66.905 -17.268 43.365 1.00 96.62 541 LYS A C 1
ATOM 4292 O O . LYS A 1 541 ? -67.448 -18.159 42.718 1.00 96.62 541 LYS A O 1
ATOM 4297 N N . VAL A 1 542 ? -65.870 -16.567 42.915 1.00 96.38 542 VAL A N 1
ATOM 4298 C CA . VAL A 1 542 ? -65.265 -16.744 41.589 1.00 96.38 542 VAL A CA 1
ATOM 4299 C C . VAL A 1 542 ? -63.791 -17.115 41.693 1.00 96.38 542 VAL A C 1
ATOM 4301 O O . VAL A 1 542 ? -63.119 -16.824 42.685 1.00 96.38 542 VAL A O 1
ATOM 4304 N N . THR A 1 543 ? -63.291 -17.772 40.650 1.00 95.00 543 THR A N 1
ATOM 4305 C CA . THR A 1 543 ? -61.868 -18.072 40.475 1.00 95.00 543 THR A CA 1
ATOM 4306 C C . THR A 1 543 ? -61.239 -16.992 39.606 1.00 95.00 543 THR A C 1
ATOM 4308 O O . THR A 1 543 ? -61.837 -16.564 38.620 1.00 95.00 543 THR A O 1
ATOM 4311 N N . ASN A 1 544 ? -60.034 -16.553 39.968 1.00 95.75 544 ASN A N 1
ATOM 4312 C CA . ASN A 1 544 ? -59.299 -15.576 39.174 1.00 95.75 544 ASN A CA 1
ATOM 4313 C C . ASN A 1 544 ? -58.794 -16.193 37.863 1.00 95.75 544 ASN A C 1
ATOM 4315 O O . ASN A 1 544 ? -58.209 -17.276 37.865 1.00 95.75 544 ASN A O 1
ATOM 4319 N N . GLU A 1 545 ? -58.934 -15.453 36.769 1.00 96.00 545 GLU A N 1
ATOM 4320 C CA . GLU A 1 545 ? -58.388 -15.778 35.454 1.00 96.00 545 GLU A CA 1
ATOM 4321 C C . GLU A 1 545 ? -57.235 -14.841 35.080 1.00 96.00 545 GLU A C 1
ATOM 4323 O O . GLU A 1 545 ? -57.143 -13.697 35.545 1.00 96.00 545 GLU A O 1
ATOM 4328 N N . LYS A 1 546 ? -56.340 -15.329 34.213 1.00 94.81 546 LYS A N 1
ATOM 4329 C CA . LYS A 1 546 ? -55.202 -14.540 33.739 1.00 94.81 546 LYS A CA 1
ATOM 4330 C C . LYS A 1 546 ? -55.633 -13.489 32.710 1.00 94.81 546 LYS A C 1
ATOM 4332 O O . LYS A 1 546 ? -56.318 -13.813 31.747 1.00 94.81 546 LYS A O 1
ATOM 4337 N N . ARG A 1 547 ? -55.157 -12.253 32.873 1.00 93.88 547 ARG A N 1
ATOM 4338 C CA . ARG A 1 547 ? -55.378 -11.106 31.978 1.00 93.88 547 ARG A CA 1
ATOM 4339 C C . ARG A 1 547 ? -54.053 -10.428 31.635 1.00 93.88 547 ARG A C 1
ATOM 4341 O O . ARG A 1 547 ? -53.557 -9.569 32.363 1.00 93.88 547 ARG A O 1
ATOM 4348 N N . THR A 1 548 ? -53.432 -10.867 30.542 1.00 87.00 548 THR A N 1
ATOM 4349 C CA . THR A 1 548 ? -52.143 -10.331 30.068 1.00 87.00 548 THR A CA 1
ATOM 4350 C C . THR A 1 548 ? -52.267 -8.902 29.546 1.00 87.00 548 THR A C 1
ATOM 4352 O O . THR A 1 548 ? -51.361 -8.100 29.754 1.00 87.00 548 THR A O 1
ATOM 4355 N N . ASP A 1 549 ? -53.407 -8.567 28.945 1.00 87.06 549 ASP A N 1
ATOM 4356 C CA . ASP A 1 549 ? -53.794 -7.217 28.536 1.00 87.06 549 ASP A CA 1
ATOM 4357 C C . ASP A 1 549 ? -53.863 -6.256 2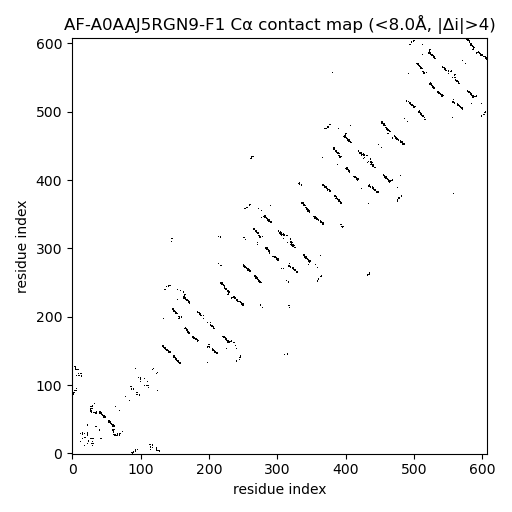9.734 1.00 87.06 549 ASP A C 1
ATOM 4359 O O . ASP A 1 549 ? -53.293 -5.167 29.695 1.00 87.06 549 ASP A O 1
ATOM 4363 N N . VAL A 1 550 ? -54.468 -6.694 30.843 1.00 86.69 550 VAL A N 1
ATOM 4364 C CA . VAL A 1 550 ? -54.540 -5.904 32.082 1.00 86.69 550 VAL A CA 1
ATOM 4365 C C . VAL A 1 550 ? -53.158 -5.771 32.728 1.00 86.69 550 VAL A C 1
ATOM 4367 O O . VAL A 1 550 ? -52.797 -4.682 33.171 1.00 86.69 550 VAL A O 1
ATOM 4370 N N . ARG A 1 551 ? -52.331 -6.831 32.729 1.00 83.81 551 ARG A N 1
ATOM 4371 C CA . ARG A 1 551 ? -50.930 -6.737 33.186 1.00 83.81 551 ARG A CA 1
ATOM 4372 C C . ARG A 1 551 ? -50.120 -5.744 32.350 1.00 83.81 551 ARG A C 1
ATOM 4374 O O . ARG A 1 551 ? -49.262 -5.081 32.916 1.00 83.81 551 ARG A O 1
ATOM 4381 N N . ALA A 1 552 ? -50.372 -5.632 31.049 1.00 74.69 552 ALA A N 1
ATOM 4382 C CA . ALA A 1 552 ? -49.687 -4.662 30.199 1.00 74.69 552 ALA A CA 1
ATOM 4383 C C . ALA A 1 552 ? -50.157 -3.219 30.455 1.00 74.69 552 ALA A C 1
ATOM 4385 O O . ALA A 1 552 ? -49.334 -2.308 30.461 1.00 74.69 552 ALA A O 1
ATOM 4386 N N . ALA A 1 553 ? -51.457 -3.011 30.692 1.00 77.00 553 ALA A N 1
ATOM 4387 C CA . ALA A 1 553 ? -52.034 -1.683 30.915 1.00 77.00 553 ALA A CA 1
ATOM 4388 C C . ALA A 1 553 ? -51.732 -1.116 32.313 1.00 77.00 553 ALA A C 1
ATOM 4390 O O . ALA A 1 553 ? -51.412 0.062 32.450 1.00 77.00 553 ALA A O 1
ATOM 4391 N N . VAL A 1 554 ? -51.812 -1.957 33.348 1.00 72.00 554 VAL A N 1
ATOM 4392 C CA . VAL A 1 554 ? -51.574 -1.586 34.754 1.00 72.00 554 VAL A CA 1
ATOM 4393 C C . VAL A 1 554 ? -50.578 -2.559 35.408 1.00 72.00 554 VAL A C 1
ATOM 4395 O O . VAL A 1 554 ? -50.911 -3.302 36.342 1.00 72.00 554 VAL A O 1
ATOM 4398 N N . PRO A 1 555 ? -49.316 -2.605 34.927 1.00 70.12 555 PRO A N 1
ATOM 4399 C CA . PRO A 1 555 ? -48.312 -3.559 35.407 1.00 70.12 555 PRO A CA 1
ATOM 4400 C C . PRO A 1 555 ? -47.979 -3.374 36.885 1.00 70.12 555 PRO A C 1
ATOM 4402 O O . PRO A 1 555 ? -47.571 -4.326 37.548 1.00 70.12 555 PRO A O 1
ATOM 4405 N N . TYR A 1 556 ? -48.216 -2.167 37.392 1.00 65.00 556 TYR A N 1
ATOM 4406 C CA . TYR A 1 556 ? -47.927 -1.719 38.742 1.00 65.00 556 TYR A CA 1
ATOM 4407 C C . TYR A 1 556 ? -48.984 -2.130 39.793 1.00 65.00 556 TYR A C 1
ATOM 4409 O O . TYR A 1 556 ? -48.884 -1.717 40.946 1.00 65.00 556 TYR A O 1
ATOM 4417 N N . LEU A 1 557 ? -49.996 -2.931 39.441 1.00 73.69 557 LEU A N 1
ATOM 4418 C CA . LEU A 1 557 ? -50.955 -3.465 40.416 1.00 73.69 557 LEU A CA 1
ATOM 4419 C C . LEU A 1 557 ? -50.654 -4.927 40.765 1.00 73.69 557 LEU A C 1
ATOM 4421 O O . LEU A 1 557 ? -50.367 -5.750 39.888 1.00 73.69 557 LEU A O 1
ATOM 4425 N N . TYR A 1 558 ? -50.740 -5.254 42.059 1.00 78.31 558 TYR A N 1
ATOM 4426 C CA . TYR A 1 558 ? -50.375 -6.558 42.632 1.00 78.31 558 TYR A CA 1
ATOM 4427 C C . TYR A 1 558 ? -50.961 -7.738 41.843 1.00 78.31 558 TYR A C 1
ATOM 4429 O O . TYR A 1 558 ? -50.228 -8.579 41.309 1.00 78.31 558 TYR A O 1
ATOM 4437 N N . ASN A 1 559 ? -52.285 -7.768 41.706 1.00 87.62 559 ASN A N 1
ATOM 4438 C CA . ASN A 1 559 ? -53.005 -8.859 41.066 1.00 87.62 559 ASN A CA 1
ATOM 4439 C C . ASN A 1 559 ? -53.292 -8.620 39.573 1.00 87.62 559 ASN A C 1
ATOM 4441 O O . ASN A 1 559 ? -54.078 -9.381 39.023 1.00 87.62 559 ASN A O 1
ATOM 4445 N N . SER A 1 560 ? -52.678 -7.643 38.881 1.00 86.94 560 SER A N 1
ATOM 4446 C CA . SER A 1 560 ? -53.113 -7.290 37.511 1.00 86.94 560 SER A CA 1
ATOM 4447 C C . SER A 1 560 ? -53.058 -8.443 36.505 1.00 86.94 560 SER A C 1
ATOM 4449 O O . SER A 1 560 ? -53.965 -8.553 35.685 1.00 86.94 560 SER A O 1
ATOM 4451 N N . LEU A 1 561 ? -52.094 -9.369 36.621 1.00 89.00 561 LEU A N 1
ATOM 4452 C CA . LEU A 1 561 ? -52.087 -10.592 35.804 1.00 89.00 561 LEU A CA 1
ATOM 4453 C C . LEU A 1 561 ? -53.221 -11.558 36.158 1.00 89.00 561 LEU A C 1
ATOM 4455 O O . LEU A 1 561 ? -53.708 -12.219 35.260 1.00 89.00 561 LEU A O 1
ATOM 4459 N N . ASN A 1 562 ? -53.626 -11.667 37.423 1.00 92.81 562 ASN A N 1
ATOM 4460 C CA . ASN A 1 562 ? -54.652 -12.606 37.902 1.00 92.81 562 ASN A CA 1
ATOM 4461 C C . ASN A 1 562 ? -55.911 -11.851 38.364 1.00 92.81 562 ASN A C 1
ATOM 4463 O O . ASN A 1 562 ? -56.467 -12.141 39.422 1.00 92.81 562 ASN A O 1
ATOM 4467 N N . SER A 1 563 ? -56.297 -10.826 37.609 1.00 94.88 563 SER A N 1
ATOM 4468 C CA . SER A 1 563 ? -57.377 -9.896 37.950 1.00 94.88 563 SER A CA 1
ATOM 4469 C C . SER A 1 563 ? -58.718 -10.280 37.327 1.00 94.88 563 SER A C 1
ATOM 4471 O O . SER A 1 563 ? -59.744 -9.714 37.700 1.00 94.88 563 SER A O 1
ATOM 4473 N N . GLY A 1 564 ? -58.718 -11.198 36.354 1.00 96.38 564 GLY A N 1
ATOM 4474 C CA . GLY A 1 564 ? -59.895 -11.550 35.570 1.00 96.38 564 GLY A CA 1
ATOM 4475 C C . GLY A 1 564 ? -60.869 -12.458 36.309 1.00 96.38 564 GLY A C 1
ATOM 4476 O O . GLY A 1 564 ? -60.493 -13.169 37.238 1.00 96.38 564 GLY A O 1
ATOM 4477 N N . PHE A 1 565 ? -62.114 -12.474 35.853 1.00 97.06 565 PHE A N 1
ATOM 4478 C CA . PHE A 1 565 ? -63.118 -13.467 36.222 1.00 97.06 565 PHE A CA 1
ATOM 4479 C C . PHE A 1 565 ? -64.090 -13.675 35.058 1.00 97.06 565 PHE A C 1
ATOM 4481 O O . PHE A 1 565 ? -64.375 -12.745 34.298 1.00 97.06 565 PHE A O 1
ATOM 4488 N N . ASN A 1 566 ? -64.626 -14.887 34.946 1.00 96.50 566 ASN A N 1
ATOM 4489 C CA . ASN A 1 566 ? -65.620 -15.260 33.948 1.00 96.50 566 ASN A CA 1
ATOM 4490 C C . ASN A 1 566 ? -66.517 -16.353 34.536 1.00 96.50 566 ASN A C 1
ATOM 4492 O O . ASN A 1 566 ? -66.041 -17.434 34.880 1.00 96.50 566 ASN A O 1
ATOM 4496 N N . THR A 1 567 ? -67.799 -16.062 34.737 1.00 95.44 567 THR A N 1
ATOM 4497 C CA . THR A 1 567 ? -68.710 -16.998 35.400 1.00 95.44 567 THR A CA 1
ATOM 4498 C C . THR A 1 567 ? -70.139 -16.877 34.881 1.00 95.44 567 THR A C 1
ATOM 4500 O O . THR A 1 567 ? -70.615 -15.783 34.573 1.00 95.44 567 THR A O 1
ATOM 4503 N N . ASP A 1 568 ? -70.829 -18.013 34.820 1.00 94.75 568 ASP A N 1
ATOM 4504 C CA . ASP A 1 568 ? -72.261 -18.103 34.562 1.00 94.75 568 ASP A CA 1
ATOM 4505 C C . ASP A 1 568 ? -73.005 -18.313 35.882 1.00 94.75 568 ASP A C 1
ATOM 4507 O O . ASP A 1 568 ? -72.828 -19.322 36.567 1.00 94.75 568 ASP A O 1
ATOM 4511 N N . ILE A 1 569 ? -73.851 -17.352 36.249 1.00 94.38 569 ILE A N 1
ATOM 4512 C CA . ILE A 1 569 ? -74.581 -17.361 37.518 1.00 94.38 569 ILE A CA 1
ATOM 4513 C C . ILE A 1 569 ? -76.016 -17.834 37.260 1.00 94.38 569 ILE A C 1
ATOM 4515 O O . ILE A 1 569 ? -76.738 -17.152 36.535 1.00 94.38 569 ILE A O 1
ATOM 4519 N N . PRO A 1 570 ? -76.482 -18.951 37.847 1.00 93.12 570 PRO A N 1
ATOM 4520 C CA . PRO A 1 570 ? -77.861 -19.405 37.668 1.00 93.12 570 PRO A CA 1
ATOM 4521 C C . PRO A 1 570 ? -78.881 -18.355 38.121 1.00 93.12 570 PRO A C 1
ATOM 4523 O O . PRO A 1 570 ? -78.780 -17.834 39.236 1.00 93.12 570 PRO A O 1
ATOM 4526 N N . ILE A 1 571 ? -79.872 -18.070 37.270 1.00 91.06 571 ILE A N 1
ATOM 4527 C CA . ILE A 1 571 ? -80.961 -17.141 37.586 1.00 91.06 571 ILE A CA 1
ATOM 4528 C C . ILE A 1 571 ? -81.987 -17.857 38.464 1.00 91.06 571 ILE A C 1
ATOM 4530 O O . ILE A 1 571 ? -82.703 -18.757 38.025 1.00 91.06 571 ILE A O 1
ATOM 4534 N N . THR A 1 572 ? -82.069 -17.433 39.717 1.00 88.69 572 THR A N 1
ATOM 4535 C CA . THR A 1 572 ? -83.057 -17.885 40.697 1.00 88.69 572 THR A CA 1
ATOM 4536 C C . THR A 1 572 ? -84.251 -16.915 40.752 1.00 88.69 572 THR A C 1
ATOM 4538 O O . THR A 1 572 ? -84.196 -15.809 40.211 1.00 88.69 572 THR A O 1
ATOM 4541 N N . ASN A 1 573 ? -85.383 -17.335 41.333 1.00 87.44 573 ASN A N 1
ATOM 4542 C CA . ASN A 1 573 ? -86.628 -16.543 41.313 1.00 87.44 573 ASN A CA 1
ATOM 4543 C C . ASN A 1 573 ? -86.507 -15.172 42.006 1.00 87.44 573 ASN A C 1
ATOM 4545 O O . ASN A 1 573 ? -87.232 -14.250 41.657 1.00 87.44 573 ASN A O 1
ATOM 4549 N N . ASP A 1 574 ? -85.582 -15.028 42.951 1.00 87.81 574 ASP A N 1
ATOM 4550 C CA . ASP A 1 574 ? -85.206 -13.777 43.620 1.00 87.81 574 ASP A CA 1
ATOM 4551 C C . ASP A 1 574 ? -84.534 -12.755 42.686 1.00 87.81 574 ASP A C 1
ATOM 4553 O O . ASP A 1 574 ? -84.613 -11.558 42.960 1.00 87.81 574 ASP A O 1
ATOM 4557 N N . LEU A 1 575 ? -83.919 -13.199 41.582 1.00 88.25 575 LEU A N 1
ATOM 4558 C CA . LEU A 1 575 ? -83.277 -12.330 40.589 1.00 88.25 575 LEU A CA 1
ATOM 4559 C C . LEU A 1 575 ? -84.231 -11.882 39.471 1.00 88.25 575 LEU A C 1
ATOM 4561 O O . LEU A 1 575 ? -84.022 -10.812 38.901 1.00 88.25 575 LEU A O 1
ATOM 4565 N N . LYS A 1 576 ? -85.263 -12.672 39.142 1.00 90.12 576 LYS A N 1
ATOM 4566 C CA . LYS A 1 576 ? -86.180 -12.397 38.020 1.00 90.12 576 LYS A CA 1
ATOM 4567 C C . LYS A 1 576 ? -86.932 -11.077 38.199 1.00 90.12 576 LYS A C 1
ATOM 4569 O O . LYS A 1 576 ? -87.430 -10.769 39.278 1.00 90.12 576 LYS A O 1
ATOM 4574 N N . GLY A 1 577 ? -87.024 -10.302 37.121 1.00 88.69 577 GLY A N 1
ATOM 4575 C CA . GLY A 1 577 ? -87.675 -8.992 37.091 1.00 88.69 577 GLY A CA 1
ATOM 4576 C C . GLY A 1 577 ? -86.851 -7.843 37.684 1.00 88.69 577 GLY A C 1
ATOM 4577 O O . GLY A 1 577 ? -87.341 -6.716 37.718 1.00 88.69 577 GLY A O 1
ATOM 4578 N N . ARG A 1 578 ? -85.612 -8.088 38.141 1.00 92.00 578 ARG A N 1
ATOM 4579 C CA . ARG A 1 578 ? -84.740 -7.060 38.735 1.00 92.00 578 ARG A CA 1
ATOM 4580 C C . ARG A 1 578 ? -83.684 -6.552 37.758 1.00 92.00 578 ARG A C 1
ATOM 4582 O O . ARG A 1 578 ? -83.220 -7.276 36.877 1.00 92.00 578 ARG A O 1
ATOM 4589 N N . TYR A 1 579 ? -83.257 -5.310 37.970 1.00 93.94 579 TYR A N 1
ATOM 4590 C CA . TYR A 1 579 ? -82.050 -4.758 37.360 1.00 93.94 579 TYR A CA 1
ATOM 4591 C C . TYR A 1 579 ? -80.865 -5.062 38.274 1.00 93.94 579 TYR A C 1
ATOM 4593 O O . TYR A 1 579 ? -80.809 -4.552 39.386 1.00 93.94 579 TYR A O 1
ATOM 4601 N N . ILE A 1 580 ? -79.919 -5.881 37.824 1.00 94.62 580 ILE A N 1
ATOM 4602 C CA . ILE A 1 580 ? -78.781 -6.327 38.631 1.00 94.62 580 ILE A CA 1
ATOM 4603 C C . ILE A 1 580 ? -77.499 -5.633 38.182 1.00 94.62 580 ILE A C 1
ATOM 4605 O O . ILE A 1 580 ? -77.170 -5.645 36.995 1.00 94.62 580 ILE A O 1
ATOM 4609 N N . TYR A 1 581 ? -76.754 -5.066 39.130 1.00 94.38 581 TYR A N 1
ATOM 4610 C CA . TYR A 1 581 ? -75.349 -4.690 38.952 1.00 94.38 581 TYR A CA 1
ATOM 4611 C C . TYR A 1 581 ? -74.464 -5.529 39.879 1.00 94.38 581 TYR A C 1
ATOM 4613 O O . TYR A 1 581 ? -74.953 -6.155 40.818 1.00 94.38 581 TYR A O 1
ATOM 4621 N N . VAL A 1 582 ? -73.164 -5.577 39.594 1.00 96.19 582 VAL A N 1
ATOM 4622 C CA . VAL A 1 582 ? -72.224 -6.435 40.325 1.00 96.19 582 VAL A CA 1
ATOM 4623 C C . VAL A 1 582 ? -71.145 -5.600 41.002 1.00 96.19 582 VAL A C 1
ATOM 4625 O O . VAL A 1 582 ? -70.607 -4.678 40.393 1.00 96.19 582 VAL A O 1
ATOM 4628 N N . ILE A 1 583 ? -70.800 -5.949 42.239 1.00 96.50 583 ILE A N 1
ATOM 4629 C CA . ILE A 1 583 ? -69.568 -5.510 42.904 1.00 96.50 583 ILE A CA 1
ATOM 4630 C C . ILE A 1 583 ? -68.577 -6.671 42.856 1.00 96.50 583 ILE A C 1
ATOM 4632 O O . ILE A 1 583 ? -68.895 -7.774 43.300 1.00 96.50 583 ILE A O 1
ATOM 4636 N N . SER A 1 584 ? -67.383 -6.436 42.317 1.00 97.00 584 SER A N 1
ATOM 4637 C CA . SER A 1 584 ? -66.272 -7.382 42.431 1.00 97.00 584 SER A CA 1
ATOM 4638 C C . SER A 1 584 ? -65.547 -7.118 43.747 1.00 97.00 584 SER A C 1
ATOM 4640 O O . SER A 1 584 ? -65.042 -6.020 43.965 1.00 97.00 584 SER A O 1
ATOM 4642 N N . ARG A 1 585 ? -65.509 -8.117 44.628 1.00 96.62 585 ARG A N 1
ATOM 4643 C CA . ARG A 1 585 ? -64.954 -8.021 45.980 1.00 96.62 585 ARG A CA 1
ATOM 4644 C C . ARG A 1 585 ? -63.810 -9.000 46.175 1.00 96.62 585 ARG A C 1
ATOM 4646 O O . ARG A 1 585 ? -64.020 -10.209 46.097 1.00 96.62 585 ARG A O 1
ATOM 4653 N N . TYR A 1 586 ? -62.645 -8.495 46.557 1.00 95.56 586 TYR A N 1
ATOM 4654 C CA . TYR A 1 586 ? -61.586 -9.305 47.155 1.00 95.56 586 TYR A CA 1
ATOM 4655 C C . TYR A 1 586 ? -61.657 -9.222 48.675 1.00 95.56 586 TYR A C 1
ATOM 4657 O O . TYR A 1 586 ? -61.792 -8.136 49.227 1.00 95.56 586 TYR A O 1
ATOM 4665 N N . THR A 1 587 ? -61.547 -10.353 49.367 1.00 94.12 587 THR A N 1
ATOM 4666 C CA . THR A 1 587 ? -61.538 -10.395 50.835 1.00 94.12 587 THR A CA 1
ATOM 4667 C C . THR A 1 587 ? -60.647 -11.514 51.390 1.00 94.12 587 THR A C 1
ATOM 4669 O O . THR A 1 587 ? -60.336 -12.498 50.712 1.00 94.12 587 THR A O 1
ATOM 4672 N N . SER A 1 588 ? -60.213 -11.360 52.640 1.00 91.25 588 SER A N 1
ATOM 4673 C CA . SER A 1 588 ? -59.568 -12.407 53.438 1.00 91.25 588 SER A CA 1
ATOM 4674 C C . SER A 1 588 ? -60.581 -13.318 54.155 1.00 91.25 588 SER A C 1
ATOM 4676 O O . SER A 1 588 ? -60.214 -14.417 54.572 1.00 91.25 588 SER A O 1
ATOM 4678 N N . ASP A 1 589 ? -61.851 -12.905 54.247 1.00 93.12 589 ASP A N 1
ATOM 4679 C CA . ASP A 1 589 ? -62.952 -13.625 54.892 1.00 93.12 589 ASP A CA 1
ATOM 4680 C C . ASP A 1 589 ? -63.588 -14.652 53.945 1.00 93.12 589 ASP A C 1
ATOM 4682 O O . ASP A 1 589 ? -64.054 -14.318 52.852 1.00 93.12 589 ASP A O 1
ATOM 4686 N N . SER A 1 590 ? -63.660 -15.911 54.384 1.00 92.31 590 SER A N 1
ATOM 4687 C CA . SER A 1 590 ? -64.237 -17.013 53.605 1.00 92.31 590 SER A CA 1
ATOM 4688 C C . SER A 1 590 ? -65.720 -16.825 53.304 1.00 92.31 590 SER A C 1
ATOM 4690 O O . SER A 1 590 ? -66.207 -17.390 52.324 1.00 92.31 590 SER A O 1
ATOM 4692 N N . ALA A 1 591 ? -66.422 -16.011 54.098 1.00 89.56 591 ALA A N 1
ATOM 4693 C CA . ALA A 1 591 ? -67.826 -15.683 53.895 1.00 89.56 591 ALA A CA 1
ATOM 4694 C C . ALA A 1 591 ? -68.059 -14.427 53.033 1.00 89.56 591 ALA A C 1
ATOM 4696 O O . ALA A 1 591 ? -69.200 -14.174 52.636 1.00 89.56 591 ALA A O 1
ATOM 4697 N N . GLY A 1 592 ? -67.032 -13.626 52.717 1.00 88.19 592 GLY A N 1
ATOM 4698 C CA . GLY A 1 592 ? -67.208 -12.420 51.892 1.00 88.19 592 GLY A CA 1
ATOM 4699 C C . GLY A 1 592 ? -67.530 -11.116 52.642 1.00 88.19 592 GLY A C 1
ATOM 4700 O O . GLY A 1 592 ? -67.816 -10.111 51.987 1.00 88.19 592 GLY A O 1
ATOM 4701 N N . ASN A 1 593 ? -67.583 -11.109 53.981 1.00 85.56 593 ASN A N 1
ATOM 4702 C CA . ASN A 1 593 ? -68.265 -10.055 54.751 1.00 85.56 593 ASN A CA 1
ATOM 4703 C C . ASN A 1 593 ? -67.365 -8.948 55.302 1.00 85.56 593 ASN A C 1
ATOM 4705 O O . ASN A 1 593 ? -67.867 -7.872 55.617 1.00 85.56 593 ASN A O 1
ATOM 4709 N N . LYS A 1 594 ? -66.069 -9.202 55.483 1.00 87.31 594 LYS A N 1
ATOM 4710 C CA . LYS A 1 594 ? -65.148 -8.272 56.159 1.00 87.31 594 LYS A CA 1
ATOM 4711 C C . LYS A 1 594 ? -63.894 -8.045 55.332 1.00 87.31 594 LYS A C 1
ATOM 4713 O O . LYS A 1 594 ? -63.649 -8.792 54.397 1.00 87.31 594 LYS A O 1
ATOM 4718 N N . ASP A 1 595 ? -63.106 -7.030 55.690 1.00 87.69 595 ASP A N 1
ATOM 4719 C CA . ASP A 1 595 ? -61.766 -6.803 55.126 1.00 87.69 595 ASP A CA 1
ATOM 4720 C C . ASP A 1 595 ? -61.754 -6.870 53.584 1.00 87.69 595 ASP A C 1
ATOM 4722 O O . ASP A 1 595 ? -61.043 -7.664 52.962 1.00 87.69 595 ASP A O 1
ATOM 4726 N N . ALA A 1 596 ? -62.668 -6.102 52.990 1.00 90.12 596 ALA A N 1
ATOM 4727 C CA . ALA A 1 596 ? -63.015 -6.167 51.583 1.00 90.12 596 ALA A CA 1
ATOM 4728 C C . ALA A 1 596 ? -62.390 -5.018 50.787 1.00 90.12 596 ALA A C 1
ATOM 4730 O O . ALA A 1 596 ? -62.347 -3.879 51.249 1.00 90.12 596 ALA A O 1
ATOM 4731 N N . VAL A 1 597 ? -61.970 -5.327 49.565 1.00 91.12 597 VAL A N 1
ATOM 4732 C CA . VAL A 1 597 ? -61.629 -4.357 48.524 1.00 91.12 597 VAL A CA 1
ATOM 4733 C C . VAL A 1 597 ? -62.657 -4.521 47.422 1.00 91.12 597 VAL A C 1
ATOM 4735 O O . VAL A 1 597 ? -62.746 -5.597 46.828 1.00 91.12 597 VAL A O 1
ATOM 4738 N N . ASP A 1 598 ? -63.429 -3.467 47.177 1.00 93.00 598 ASP A N 1
ATOM 4739 C CA . ASP A 1 598 ? -64.581 -3.498 46.283 1.00 93.00 598 ASP A CA 1
ATOM 4740 C C . ASP A 1 598 ? -64.345 -2.653 45.044 1.00 93.00 598 ASP A C 1
ATOM 4742 O O . ASP A 1 598 ? -63.973 -1.485 45.137 1.00 93.00 598 ASP A O 1
ATOM 4746 N N . TYR A 1 599 ? -64.655 -3.222 43.888 1.00 93.94 599 TYR A N 1
ATOM 4747 C CA . TYR A 1 599 ? -64.813 -2.490 42.646 1.00 93.94 599 TYR A CA 1
ATOM 4748 C C . TYR A 1 599 ? -66.283 -2.519 42.231 1.00 93.94 599 TYR A C 1
ATOM 4750 O O . TYR A 1 599 ? -66.874 -3.583 42.017 1.00 93.94 599 TYR A O 1
ATOM 4758 N N . LEU A 1 600 ? -66.882 -1.333 42.125 1.00 91.25 600 LEU A N 1
ATOM 4759 C CA . LEU A 1 600 ? -68.259 -1.171 41.678 1.00 91.25 600 LEU A CA 1
ATOM 4760 C C . LEU A 1 600 ? -68.338 -1.353 40.160 1.00 91.25 600 LEU A C 1
ATOM 4762 O O . LEU A 1 600 ? -67.771 -0.571 39.401 1.00 91.25 600 LEU A O 1
ATOM 4766 N N . GLY A 1 601 ? -69.078 -2.365 39.716 1.00 86.94 601 GLY A N 1
ATOM 4767 C CA . GLY A 1 601 ? -69.229 -2.661 38.303 1.00 86.94 601 GLY A CA 1
ATOM 4768 C C . GLY A 1 601 ? -69.958 -1.567 37.523 1.00 86.94 601 GLY A C 1
ATOM 4769 O O . GLY A 1 601 ? -70.956 -1.002 37.969 1.00 86.94 601 GLY A O 1
ATOM 4770 N N . ASN A 1 602 ? -69.490 -1.314 36.304 1.00 87.00 602 ASN A N 1
ATOM 4771 C CA . ASN A 1 602 ? -69.996 -0.278 35.401 1.00 87.00 602 ASN A CA 1
ATOM 4772 C C . ASN A 1 602 ? -71.165 -0.723 34.499 1.00 87.00 602 ASN A C 1
ATOM 4774 O O . ASN A 1 602 ? -71.578 0.028 33.617 1.00 87.00 602 ASN A O 1
ATOM 4778 N N . ARG A 1 603 ? -71.708 -1.932 34.693 1.00 90.94 603 ARG A N 1
ATOM 4779 C CA . ARG A 1 603 ? -72.819 -2.484 33.898 1.00 90.94 603 ARG A CA 1
ATOM 4780 C C . ARG A 1 603 ? -74.011 -2.866 34.770 1.00 90.94 603 ARG A C 1
ATOM 4782 O O . ARG A 1 603 ? -73.875 -3.156 35.956 1.00 90.94 603 ARG A O 1
ATOM 4789 N N . THR A 1 604 ? -75.195 -2.884 34.166 1.00 92.12 604 THR A N 1
ATOM 4790 C CA . THR A 1 604 ? -76.442 -3.350 34.787 1.00 92.12 604 THR A CA 1
ATOM 4791 C C . THR A 1 604 ? -77.209 -4.198 33.778 1.00 92.12 604 THR A C 1
ATOM 4793 O O . THR A 1 604 ? -77.255 -3.846 32.601 1.00 92.12 604 THR A O 1
ATOM 4796 N N . ALA A 1 605 ? -77.802 -5.303 34.225 1.00 92.19 605 ALA A N 1
ATOM 4797 C CA . ALA A 1 605 ? -78.581 -6.216 33.393 1.00 92.19 605 ALA A CA 1
ATOM 4798 C C . ALA A 1 605 ? -79.999 -6.387 33.950 1.00 92.19 605 ALA A C 1
ATOM 4800 O O . ALA A 1 605 ? -80.164 -6.642 35.141 1.00 92.19 605 ALA A O 1
ATOM 4801 N N . LEU A 1 606 ? -81.019 -6.278 33.094 1.00 91.25 606 LEU A N 1
ATOM 4802 C CA . LEU A 1 606 ? -82.377 -6.704 33.436 1.00 91.25 606 LEU A CA 1
ATOM 4803 C C . LEU A 1 606 ? -82.458 -8.229 33.341 1.00 91.25 606 LEU A C 1
ATOM 4805 O O . LEU A 1 606 ? -82.162 -8.803 32.291 1.00 91.25 606 LEU A O 1
ATOM 4809 N N . ILE A 1 607 ? -82.881 -8.869 34.423 1.00 90.75 607 ILE A N 1
ATOM 4810 C CA . ILE A 1 607 ? -83.073 -10.315 34.482 1.00 90.75 607 ILE A CA 1
ATOM 4811 C C . ILE A 1 607 ? -84.515 -10.616 34.078 1.00 90.75 607 ILE A C 1
ATOM 4813 O O . ILE A 1 607 ? -85.443 -10.285 34.817 1.00 90.75 607 ILE A O 1
ATOM 4817 N N . LYS A 1 608 ? -84.695 -11.180 32.882 1.00 78.94 608 LYS A N 1
ATOM 4818 C CA . LYS A 1 608 ? -86.014 -11.525 32.331 1.00 78.94 608 LYS A CA 1
ATOM 4819 C C . LYS A 1 608 ? -86.536 -12.854 32.860 1.00 78.94 608 LYS A C 1
ATOM 4821 O O . LYS A 1 608 ? -85.706 -13.751 33.132 1.00 78.94 608 LYS A O 1
#